Protein AF-A0A8S3UM56-F1 (afdb_monomer)

pLDDT: mean 71.99, std 18.76, range [24.27, 98.56]

Sequence (687 aa):
MSSIERNSNHGIYSDTRGIASIFVNNTVIIGHTGSIGLYASFSTENITIMNSELSNNGRSVFMYCLYDCYFSVLTIINTTFGSNFDRSSVDVYHSGRTHAISASYNFWGETDTYTIKSKICDFFVDSRAALVTVEQFYIDITMLSTLNISNAFEFIQQSDENVYIVEGIFDSSAPLLFPEDSIFIVNRSILIAKNGDVQISKAFFNFSQDRGIRSYGKLDITNSELQGRDYKWTGLHIYEKGLNLQNVTLRDVEMCIEVLESCDVNIDSITVWNTDNFLVADEFIGELDIYFRNSNITVNNEMLKVEFRKSNSIVIRDDSSIFSSKIGKIFEISELQTQDRITNISFDLFGSNLNSYGTYNSYQINIDSCSSFLHSQIRNSSFNCTYSKTINIRTQATNIEVAQNIFRKAERSFNFQLTCSKSSKLNTDLERNINIFHNTFNGLGSGYDFYVYEWYSRGHIHSFYVYHNVFTHSPLTINRYGMYMNLYRSYAHHLFDIKGNYFTSVKNYAVYIYGNVGVISILENTFYQGIDCVRIDVHNSDLNMIISDNLFVENIGSTAVLNLLQPNENDPPILLIGNIFQNNLNTILLFRSPNTFIFHNIFENPNGTFNIKINSAEQYQNEIVNASLNFWGTTDVKEIGQKIYDKNYDDTLMDVLFRPYLGSRNFSDTQNEEPPFISITGDVGVV

Radius of gyration: 36.37 Å; Cα contacts (8 Å, |Δi|>4): 2091; chains: 1; bounding box: 95×50×113 Å

Mean predicted aligned error: 14.64 Å

Structure (mmCIF, N/CA/C/O backbone):
data_AF-A0A8S3UM56-F1
#
_entry.id   AF-A0A8S3UM56-F1
#
loop_
_atom_site.group_PDB
_atom_site.id
_atom_site.type_symbol
_atom_site.label_atom_id
_atom_site.label_alt_id
_atom_site.label_comp_id
_atom_site.label_asym_id
_atom_site.label_entity_id
_atom_site.label_seq_id
_atom_site.pdbx_PDB_ins_code
_atom_site.Cartn_x
_atom_site.Cartn_y
_atom_site.Cartn_z
_atom_site.occupancy
_atom_site.B_iso_or_equiv
_atom_site.auth_seq_id
_atom_site.auth_comp_id
_atom_site.auth_asym_id
_atom_site.auth_atom_id
_atom_site.pdbx_PDB_model_num
ATOM 1 N N . MET A 1 1 ? -15.742 -26.703 66.494 1.00 28.17 1 MET A N 1
ATOM 2 C CA . MET A 1 1 ? -14.788 -25.578 66.548 1.00 28.17 1 MET A CA 1
ATOM 3 C C . MET A 1 1 ? -13.406 -26.123 66.243 1.00 28.17 1 MET A C 1
ATOM 5 O O . MET A 1 1 ? -12.819 -26.768 67.100 1.00 28.17 1 MET A O 1
ATOM 9 N N . SER A 1 2 ? -12.925 -25.939 65.020 1.00 24.27 2 SER A N 1
ATOM 10 C CA . SER A 1 2 ? -11.519 -26.140 64.666 1.00 24.27 2 SER A CA 1
ATOM 11 C C . SER A 1 2 ? -10.959 -24.764 64.327 1.00 24.27 2 SER A C 1
ATOM 13 O O . SER A 1 2 ? -11.241 -24.246 63.250 1.00 24.27 2 SER A O 1
ATOM 15 N N . SER A 1 3 ? -10.254 -24.130 65.264 1.00 28.00 3 SER A N 1
ATOM 16 C CA . SER A 1 3 ? -9.514 -22.900 64.986 1.00 28.00 3 SER A CA 1
ATOM 17 C C . SER A 1 3 ? -8.225 -23.265 64.251 1.00 28.00 3 SER A C 1
ATOM 19 O O . SER A 1 3 ? -7.454 -24.110 64.705 1.00 28.00 3 SER A O 1
ATOM 21 N N . ILE A 1 4 ? -7.993 -22.655 63.091 1.00 34.12 4 ILE A N 1
ATOM 22 C CA . ILE A 1 4 ? -6.691 -22.696 62.422 1.00 34.12 4 ILE A CA 1
ATOM 23 C C . ILE A 1 4 ? -5.973 -21.407 62.820 1.00 34.12 4 ILE A C 1
ATOM 25 O O . ILE A 1 4 ? -6.102 -20.388 62.152 1.00 34.12 4 ILE A O 1
ATOM 29 N N . GLU A 1 5 ? -5.238 -21.433 63.930 1.00 31.12 5 GLU A N 1
ATOM 30 C CA . GLU A 1 5 ? -4.291 -20.365 64.261 1.00 31.12 5 GLU A CA 1
ATOM 31 C C . GLU A 1 5 ? -2.953 -20.666 63.573 1.00 31.12 5 GLU A C 1
ATOM 33 O O . GLU A 1 5 ? -2.242 -21.602 63.941 1.00 31.12 5 GLU A O 1
ATOM 38 N N . ARG A 1 6 ? -2.596 -19.881 62.549 1.00 31.98 6 ARG A N 1
ATOM 39 C CA . ARG A 1 6 ? -1.244 -19.874 61.971 1.00 31.98 6 ARG A CA 1
ATOM 40 C C . ARG A 1 6 ? -0.581 -18.523 62.216 1.00 31.98 6 ARG A C 1
ATOM 42 O O . ARG A 1 6 ? -0.940 -17.528 61.601 1.00 31.98 6 ARG A O 1
ATOM 49 N N . ASN A 1 7 ? 0.447 -18.529 63.058 1.00 33.06 7 ASN A N 1
ATOM 50 C CA . ASN A 1 7 ? 1.410 -17.439 63.196 1.00 33.06 7 ASN A CA 1
ATOM 51 C C . ASN A 1 7 ? 2.563 -17.641 62.199 1.00 33.06 7 ASN A C 1
ATOM 53 O O . ASN A 1 7 ? 3.571 -18.252 62.544 1.00 33.06 7 ASN A O 1
ATOM 57 N N . SER A 1 8 ? 2.418 -17.151 60.963 1.00 33.12 8 SER A N 1
ATOM 58 C CA . SER A 1 8 ? 3.554 -16.848 60.072 1.00 33.12 8 SER A CA 1
ATOM 59 C C . SER A 1 8 ? 3.088 -16.107 58.812 1.00 33.12 8 SER A C 1
ATOM 61 O O . SER A 1 8 ? 2.409 -16.713 57.993 1.00 33.12 8 SER A O 1
ATOM 63 N N . ASN A 1 9 ? 3.475 -14.831 58.689 1.00 32.75 9 ASN A N 1
ATOM 64 C CA . ASN A 1 9 ? 3.649 -13.908 57.543 1.00 32.75 9 ASN A CA 1
ATOM 65 C C . ASN A 1 9 ? 2.965 -14.080 56.164 1.00 32.75 9 ASN A C 1
ATOM 67 O O . ASN A 1 9 ? 3.207 -13.226 55.313 1.00 32.75 9 ASN A O 1
ATOM 71 N N . HIS A 1 10 ? 2.147 -15.086 55.870 1.00 31.50 10 HIS A N 1
ATOM 72 C CA . HIS A 1 10 ? 1.465 -15.244 54.581 1.00 31.50 10 HIS A CA 1
ATOM 73 C C . HIS A 1 10 ? -0.027 -15.500 54.834 1.00 31.50 10 HIS A C 1
ATOM 75 O O . HIS A 1 10 ? -0.382 -16.389 55.608 1.00 31.50 10 HIS A O 1
ATOM 81 N N . GLY A 1 11 ? -0.902 -14.722 54.183 1.00 40.28 11 GLY A N 1
ATOM 82 C CA . GLY A 1 11 ? -2.324 -15.064 54.064 1.00 40.28 11 GLY A CA 1
ATOM 83 C C . GLY A 1 11 ? -2.504 -16.431 53.390 1.00 40.28 11 GLY A C 1
ATOM 84 O O . GLY A 1 11 ? -1.538 -17.027 52.910 1.00 40.28 11 GLY A O 1
ATOM 85 N N . ILE A 1 12 ? -3.732 -16.953 53.346 1.00 45.28 12 ILE A N 1
ATOM 86 C CA . ILE A 1 12 ? -4.030 -18.172 52.578 1.00 45.28 12 ILE A CA 1
ATOM 87 C C . ILE A 1 12 ? -3.706 -17.875 51.104 1.00 45.28 12 ILE A C 1
ATOM 89 O O . ILE A 1 12 ? -4.460 -17.183 50.431 1.00 45.28 12 ILE A O 1
ATOM 93 N N . TYR A 1 13 ? -2.550 -18.342 50.633 1.00 38.19 13 TYR A N 1
ATOM 94 C CA . TYR A 1 13 ? -2.076 -18.177 49.262 1.00 38.19 13 TYR A CA 1
ATOM 95 C C . TYR A 1 13 ? -2.231 -19.527 48.560 1.00 38.19 13 TYR A C 1
ATOM 97 O O . TYR A 1 13 ? -1.544 -20.490 48.903 1.00 38.19 13 TYR A O 1
ATOM 105 N N . SER A 1 14 ? -3.173 -19.619 47.623 1.00 40.34 14 SER A N 1
ATOM 106 C CA . SER A 1 14 ? -3.357 -20.789 46.759 1.00 40.34 14 SER A CA 1
ATOM 107 C C . SER A 1 14 ? -2.899 -20.426 45.347 1.00 40.34 14 SER A C 1
ATOM 109 O O . SER A 1 14 ? -3.687 -19.933 44.551 1.00 40.34 14 SER A O 1
ATOM 111 N N . ASP A 1 15 ? -1.617 -20.640 45.052 1.00 34.31 15 ASP A N 1
ATOM 112 C CA . ASP A 1 15 ? -0.981 -20.332 43.754 1.00 34.31 15 ASP A CA 1
ATOM 113 C C . ASP A 1 15 ? -0.854 -21.565 42.840 1.00 34.31 15 ASP A C 1
ATOM 115 O O . ASP A 1 15 ? 0.051 -21.683 42.029 1.00 34.31 15 ASP A O 1
ATOM 119 N N . THR A 1 16 ? -1.715 -22.575 42.952 1.00 32.22 16 THR A N 1
ATOM 120 C CA . THR A 1 16 ? -1.641 -23.681 41.983 1.00 32.22 16 THR A CA 1
ATOM 121 C C . THR A 1 16 ? -2.994 -24.295 41.685 1.00 32.22 16 THR A C 1
ATOM 123 O O . THR A 1 16 ? -3.829 -24.503 42.559 1.00 32.22 16 THR A O 1
ATOM 126 N N . ARG A 1 17 ? -3.179 -24.543 40.385 1.00 34.41 17 ARG A N 1
ATOM 127 C CA . ARG A 1 17 ? -4.324 -25.151 39.706 1.00 34.41 17 ARG A CA 1
ATOM 128 C C . ARG A 1 17 ? -5.046 -26.187 40.579 1.00 34.41 17 ARG A C 1
ATOM 130 O O . ARG A 1 17 ? -4.498 -27.247 40.859 1.00 34.41 17 ARG A O 1
ATOM 137 N N . GLY A 1 18 ? -6.305 -25.889 40.900 1.00 36.03 18 GLY A N 1
ATOM 138 C CA . GLY A 1 18 ? -7.285 -26.858 41.387 1.00 36.03 18 GLY A CA 1
ATOM 139 C C . GLY A 1 18 ? -7.349 -27.035 42.903 1.00 36.03 18 GLY A C 1
ATOM 140 O O . GLY A 1 18 ? -6.928 -28.063 43.422 1.00 36.03 18 GLY A O 1
ATOM 141 N N . ILE A 1 19 ? -8.011 -26.102 43.594 1.00 29.38 19 ILE A N 1
ATOM 142 C CA . ILE A 1 19 ? -8.748 -26.411 44.826 1.00 29.38 19 ILE A CA 1
ATOM 143 C C . ILE A 1 19 ? -10.113 -25.720 44.734 1.00 29.38 19 ILE A C 1
ATOM 145 O O . ILE A 1 19 ? -10.215 -24.509 44.900 1.00 29.38 19 ILE A O 1
ATOM 149 N N . ALA A 1 20 ? -11.171 -26.497 44.495 1.00 32.81 20 ALA A N 1
ATOM 150 C CA . ALA A 1 20 ? -12.531 -26.084 44.821 1.00 32.81 20 ALA A CA 1
ATOM 151 C C . ALA A 1 20 ? -12.672 -26.148 46.350 1.00 32.81 20 ALA A C 1
ATOM 153 O O . ALA A 1 20 ? -13.053 -27.175 46.912 1.00 32.81 20 ALA A O 1
ATOM 154 N N . SER A 1 21 ? -12.263 -25.095 47.056 1.00 42.59 21 SER A N 1
ATOM 155 C CA . SER A 1 21 ? -12.421 -25.038 48.509 1.00 42.59 21 SER A CA 1
ATOM 156 C C . SER A 1 21 ? -13.825 -24.542 48.836 1.00 42.59 21 SER A C 1
ATOM 158 O O . SER A 1 21 ? -14.089 -23.342 48.817 1.00 42.59 21 SER A O 1
ATOM 160 N N . ILE A 1 22 ? -14.727 -25.473 49.143 1.00 42.94 22 ILE A N 1
ATOM 161 C CA . ILE A 1 22 ? -15.983 -25.175 49.832 1.00 42.94 22 ILE A CA 1
ATOM 162 C C . ILE A 1 22 ? -15.630 -24.885 51.297 1.00 42.94 22 ILE A C 1
ATOM 164 O O . ILE A 1 22 ? -15.283 -25.795 52.052 1.00 42.94 22 ILE A O 1
ATOM 168 N N . PHE A 1 23 ? -15.705 -23.621 51.711 1.00 52.59 23 PHE A N 1
ATOM 169 C CA . PHE A 1 23 ? -15.627 -23.263 53.127 1.00 52.59 23 PHE A CA 1
ATOM 170 C C . PHE A 1 23 ? -17.044 -23.315 53.704 1.00 52.59 23 PHE A C 1
ATOM 172 O O . PHE A 1 23 ? -17.853 -22.434 53.434 1.00 52.59 23 PHE A O 1
ATOM 179 N N . VAL A 1 24 ? -17.358 -24.360 54.474 1.00 41.50 24 VAL A N 1
ATOM 180 C CA . VAL A 1 24 ? -18.645 -24.509 55.175 1.00 41.50 24 VAL A CA 1
ATOM 181 C C . VAL A 1 24 ? -18.382 -24.635 56.670 1.00 41.50 24 VAL A C 1
ATOM 183 O O . VAL A 1 24 ? -17.658 -25.536 57.087 1.00 41.50 24 VAL A O 1
ATOM 186 N N . ASN A 1 25 ? -18.997 -23.759 57.472 1.00 37.97 25 ASN A N 1
ATOM 187 C CA . ASN A 1 25 ? -18.926 -23.749 58.943 1.00 37.97 25 ASN A CA 1
ATOM 188 C C . ASN A 1 25 ? -17.516 -23.491 59.516 1.00 37.97 25 ASN A C 1
ATOM 190 O O . ASN A 1 25 ? -17.147 -24.074 60.540 1.00 37.97 25 ASN A O 1
ATOM 194 N N . ASN A 1 26 ? -16.719 -22.636 58.867 1.00 48.53 26 ASN A N 1
ATOM 195 C CA . ASN A 1 26 ? -15.376 -22.287 59.332 1.00 48.53 26 ASN A CA 1
ATOM 196 C C . ASN A 1 26 ? -15.344 -20.873 59.918 1.00 48.53 26 ASN A C 1
ATOM 198 O O . ASN A 1 26 ? -15.717 -19.906 59.265 1.00 48.53 26 ASN A O 1
ATOM 202 N N . THR A 1 27 ? -14.810 -20.731 61.127 1.00 41.53 27 THR A N 1
ATOM 203 C CA . THR A 1 27 ? -14.397 -19.426 61.653 1.00 41.53 27 THR A CA 1
ATOM 204 C C . THR A 1 27 ? -12.986 -19.152 61.131 1.00 41.53 27 THR A C 1
ATOM 206 O O . THR A 1 27 ? -12.033 -19.793 61.577 1.00 41.53 27 THR A O 1
ATOM 209 N N . VAL A 1 28 ? -12.844 -18.257 60.148 1.00 47.47 28 VAL A N 1
ATOM 210 C CA . VAL A 1 28 ? -11.543 -17.903 59.556 1.00 47.47 28 VAL A CA 1
ATOM 211 C C . VAL A 1 28 ? -11.093 -16.572 60.154 1.00 47.47 28 VAL A C 1
ATOM 213 O O . VAL A 1 28 ? -11.354 -15.502 59.614 1.00 47.47 28 VAL A O 1
ATOM 216 N N . ILE A 1 29 ? -10.407 -16.637 61.295 1.00 43.94 29 ILE A N 1
ATOM 217 C CA . ILE A 1 29 ? -9.816 -15.452 61.929 1.00 43.94 29 ILE A CA 1
ATOM 218 C C . ILE A 1 29 ? -8.452 -15.212 61.282 1.00 43.94 29 ILE A C 1
ATOM 220 O O . ILE A 1 29 ? -7.485 -15.915 61.576 1.00 43.94 29 ILE A O 1
ATOM 224 N N . ILE A 1 30 ? -8.363 -14.222 60.393 1.00 44.69 30 ILE A N 1
ATOM 225 C CA . ILE A 1 30 ? -7.086 -13.783 59.817 1.00 44.69 30 ILE A CA 1
ATOM 226 C C . ILE A 1 30 ? -6.569 -12.639 60.687 1.00 44.69 30 ILE A C 1
ATOM 228 O O . ILE A 1 30 ? -6.838 -11.473 60.424 1.00 44.69 30 ILE A O 1
ATOM 232 N N . GLY A 1 31 ? -5.848 -12.965 61.760 1.00 36.84 31 GLY A N 1
ATOM 233 C CA . GLY A 1 31 ? -5.204 -11.963 62.609 1.00 36.84 31 GLY A CA 1
ATOM 234 C C . GLY A 1 31 ? -3.999 -11.339 61.906 1.00 36.84 31 GLY A C 1
ATOM 235 O O . GLY A 1 31 ? -2.872 -11.767 62.141 1.00 36.84 31 GLY A O 1
ATOM 236 N N . HIS A 1 32 ? -4.213 -10.353 61.032 1.00 40.28 32 HIS A N 1
ATOM 237 C CA . HIS A 1 32 ? -3.118 -9.622 60.391 1.00 40.28 32 HIS A CA 1
ATOM 238 C C . HIS A 1 32 ? -3.409 -8.119 60.324 1.00 40.28 32 HIS A C 1
ATOM 240 O O . HIS A 1 32 ? -4.413 -7.678 59.780 1.00 40.28 32 HIS A O 1
ATOM 246 N N . THR A 1 33 ? -2.464 -7.304 60.794 1.00 41.41 33 THR A N 1
ATOM 247 C CA . THR A 1 33 ? -2.490 -5.825 60.756 1.00 41.41 33 THR A CA 1
ATOM 248 C C . THR A 1 33 ? -2.090 -5.241 59.391 1.00 41.41 33 THR A C 1
ATOM 250 O O . THR A 1 33 ? -1.607 -4.119 59.291 1.00 41.41 33 THR A O 1
ATOM 253 N N . GLY A 1 34 ? -2.234 -6.028 58.324 1.00 44.97 34 GLY A N 1
ATOM 254 C CA . GLY A 1 34 ? -1.802 -5.698 56.967 1.00 44.97 34 GLY A CA 1
ATOM 255 C C . GLY A 1 34 ? -2.990 -5.772 56.020 1.00 44.97 34 GLY A C 1
ATOM 256 O O . GLY A 1 34 ? -3.951 -6.488 56.286 1.00 44.97 34 GLY A O 1
ATOM 257 N N . SER A 1 35 ? -2.930 -5.030 54.918 1.00 43.16 35 SER A N 1
ATOM 258 C CA . SER A 1 35 ? -4.036 -4.775 53.980 1.00 43.16 35 SER A CA 1
ATOM 259 C C . SER A 1 35 ? -4.499 -5.984 53.145 1.00 43.16 35 SER A C 1
ATOM 261 O O . SER A 1 35 ? -4.967 -5.803 52.021 1.00 43.16 35 SER A O 1
ATOM 263 N N . ILE A 1 36 ? -4.327 -7.216 53.629 1.00 42.72 36 ILE A N 1
ATOM 264 C CA . ILE A 1 36 ? -4.565 -8.439 52.858 1.00 42.72 36 ILE A CA 1
ATOM 265 C C . ILE A 1 36 ? -5.831 -9.126 53.381 1.00 42.72 36 ILE A C 1
ATOM 267 O O . ILE A 1 36 ? -5.864 -9.618 54.508 1.00 42.72 36 ILE A O 1
ATOM 271 N N . GLY A 1 37 ? -6.869 -9.138 52.542 1.00 51.62 37 GLY A N 1
ATOM 272 C CA . GLY A 1 37 ? -8.070 -9.953 52.729 1.00 51.62 37 GLY A CA 1
ATOM 273 C C . GLY A 1 37 ? -7.889 -11.390 52.262 1.00 51.62 37 GLY A C 1
ATOM 274 O O . GLY A 1 37 ? -6.794 -11.786 51.864 1.00 51.62 37 GLY A O 1
ATOM 275 N N . LEU A 1 38 ? -8.966 -12.181 52.296 1.00 55.94 38 LEU A N 1
ATOM 276 C CA . LEU A 1 38 ? -8.987 -13.517 51.691 1.00 55.94 38 LEU A CA 1
ATOM 277 C C . LEU A 1 38 ? -8.636 -13.394 50.193 1.00 55.94 38 LEU A C 1
ATOM 279 O O . LEU A 1 38 ? -9.492 -12.966 49.425 1.00 55.94 38 LEU A O 1
ATOM 283 N N . TYR A 1 39 ? -7.389 -13.709 49.811 1.00 49.19 39 TYR A N 1
ATOM 284 C CA . TYR A 1 39 ? -6.909 -13.693 48.424 1.00 49.19 39 TYR A CA 1
ATOM 285 C C . TYR A 1 39 ? -7.199 -15.031 47.761 1.00 49.19 39 TYR A C 1
ATOM 287 O O . TYR A 1 39 ? -6.814 -16.093 48.249 1.00 49.19 39 TYR A O 1
ATOM 295 N N . ALA A 1 40 ? -7.877 -14.959 46.632 1.00 55.12 40 ALA A N 1
ATOM 296 C CA . ALA A 1 40 ? -8.443 -16.100 45.951 1.00 55.12 40 ALA A CA 1
ATOM 297 C C . ALA A 1 40 ? -8.174 -15.948 44.450 1.00 55.12 40 ALA A C 1
ATOM 299 O O . ALA A 1 40 ? -8.788 -15.103 43.800 1.00 55.12 40 ALA A O 1
ATOM 300 N N . SER A 1 41 ? -7.236 -16.744 43.932 1.00 47.53 41 SER A N 1
ATOM 301 C CA . SER A 1 41 ? -6.967 -16.909 42.501 1.00 47.53 41 SER A CA 1
ATOM 302 C C . SER A 1 41 ? -7.379 -18.332 42.131 1.00 47.53 41 SER A C 1
ATOM 304 O O . SER A 1 41 ? -6.783 -19.296 42.613 1.00 47.53 41 SER A O 1
ATOM 306 N N . PHE A 1 42 ? -8.450 -18.487 41.354 1.00 52.44 42 PHE A N 1
ATOM 307 C CA . PHE A 1 42 ? -9.028 -19.801 41.060 1.00 52.44 42 PHE A CA 1
ATOM 308 C C . PHE A 1 42 ? -9.461 -19.901 39.607 1.00 52.44 42 PHE A C 1
ATOM 310 O O . PHE A 1 42 ? -9.942 -18.915 39.076 1.00 52.44 42 PHE A O 1
ATOM 317 N N . SER A 1 43 ? -9.374 -21.100 39.025 1.00 47.72 43 SER A N 1
ATOM 318 C CA . SER A 1 43 ? -9.757 -21.443 37.644 1.00 47.72 43 SER A CA 1
ATOM 319 C C . SER A 1 43 ? -10.992 -22.356 37.544 1.00 47.72 43 SER A C 1
ATOM 321 O O . SER A 1 43 ? -11.142 -23.089 36.571 1.00 47.72 43 SER A O 1
ATOM 323 N N . THR A 1 44 ? -11.864 -22.373 38.559 1.00 50.22 44 THR A N 1
ATOM 324 C CA . THR A 1 44 ? -13.014 -23.301 38.639 1.00 50.22 44 THR A CA 1
ATOM 325 C C . THR A 1 44 ? -14.363 -22.585 38.678 1.00 50.22 44 THR A C 1
ATOM 327 O O . THR A 1 44 ? -14.465 -21.517 39.265 1.00 50.22 44 THR A O 1
ATOM 330 N N . GLU A 1 45 ? -15.409 -23.242 38.164 1.00 52.31 45 GLU A N 1
ATOM 331 C CA . GLU A 1 45 ? -16.703 -22.646 37.786 1.00 52.31 45 GLU A CA 1
ATOM 332 C C . GLU A 1 45 ? -17.560 -22.038 38.912 1.00 52.31 45 GLU A C 1
ATOM 334 O O . GLU A 1 45 ? -18.363 -21.155 38.626 1.00 52.31 45 GLU A O 1
ATOM 339 N N . ASN A 1 46 ? -17.417 -22.435 40.183 1.00 57.28 46 ASN A N 1
ATOM 340 C CA . ASN A 1 46 ? -18.190 -21.852 41.292 1.00 57.28 46 ASN A CA 1
ATOM 341 C C . ASN A 1 46 ? -17.388 -21.848 42.599 1.00 57.28 46 ASN A C 1
ATOM 343 O O . ASN A 1 46 ? -16.769 -22.851 42.961 1.00 57.28 46 ASN A O 1
ATOM 347 N N . ILE A 1 47 ? -17.451 -20.743 43.341 1.00 57.69 47 ILE A N 1
ATOM 348 C CA . ILE A 1 47 ? -16.943 -20.649 44.715 1.00 57.69 47 ILE A CA 1
ATOM 349 C C . ILE A 1 47 ? -18.144 -20.413 45.621 1.00 57.69 47 ILE A C 1
ATOM 351 O O . ILE A 1 47 ? -19.000 -19.573 45.340 1.00 57.69 47 ILE A O 1
ATOM 355 N N . THR A 1 48 ? -18.205 -21.144 46.728 1.00 59.16 48 THR A N 1
ATOM 356 C CA . THR A 1 48 ? -19.229 -20.930 47.746 1.00 59.16 48 THR A CA 1
ATOM 357 C C . THR A 1 48 ? -18.561 -20.766 49.105 1.00 59.16 48 THR A C 1
ATOM 359 O O . THR A 1 48 ? -17.892 -21.681 49.590 1.00 59.16 48 THR A O 1
ATOM 362 N N . ILE A 1 49 ? -18.732 -19.594 49.713 1.00 63.50 49 ILE A N 1
ATOM 363 C CA . ILE A 1 49 ? -18.325 -19.310 51.093 1.00 63.50 49 ILE A CA 1
ATOM 364 C C . ILE A 1 49 ? -19.603 -19.358 51.926 1.00 63.50 49 ILE A C 1
ATOM 366 O O . ILE A 1 49 ? -20.485 -18.534 51.717 1.00 63.50 49 ILE A O 1
ATOM 370 N N . MET A 1 50 ? -19.745 -20.327 52.834 1.00 56.78 50 MET A N 1
ATOM 371 C CA . MET A 1 50 ? -20.958 -20.472 53.648 1.00 56.78 50 MET A CA 1
ATOM 372 C C . MET A 1 50 ? -20.658 -20.508 55.145 1.00 56.78 50 MET A C 1
ATOM 374 O O . MET A 1 50 ? -19.703 -21.160 55.574 1.00 56.78 50 MET A O 1
ATOM 378 N N . ASN A 1 51 ? -21.515 -19.879 55.956 1.00 56.66 51 ASN A N 1
ATOM 379 C CA . ASN A 1 51 ? -21.476 -19.949 57.426 1.00 56.66 51 ASN A CA 1
ATOM 380 C C . ASN A 1 51 ? -20.083 -19.617 57.997 1.00 56.66 51 ASN A C 1
ATOM 382 O O . ASN A 1 51 ? -19.518 -20.406 58.761 1.00 56.66 51 ASN A O 1
ATOM 386 N N . SER A 1 52 ? -19.487 -18.510 57.552 1.00 58.34 52 SER A N 1
ATOM 387 C CA . SER A 1 52 ? -18.117 -18.127 57.910 1.00 58.34 52 SER A CA 1
ATOM 388 C C . SER A 1 52 ? -18.091 -16.799 58.669 1.00 58.34 52 SER A C 1
ATOM 390 O O . SER A 1 52 ? -18.963 -15.960 58.504 1.00 58.34 52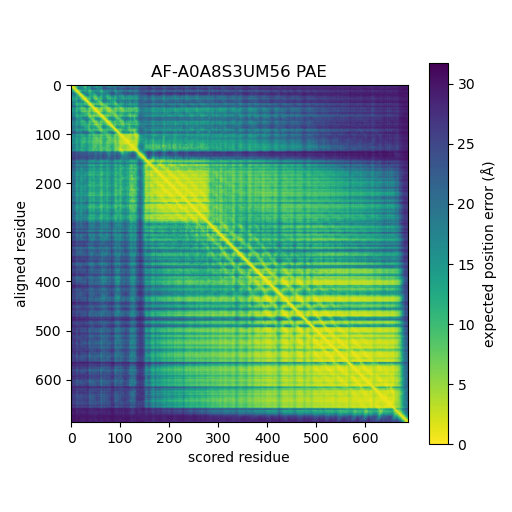 SER A O 1
ATOM 392 N N . GLU A 1 53 ? -17.102 -16.574 59.523 1.00 61.16 53 GLU A N 1
ATOM 393 C CA . GLU A 1 53 ? -16.884 -15.260 60.146 1.00 61.16 53 GLU A CA 1
ATOM 394 C C . GLU A 1 53 ? -15.558 -14.701 59.636 1.00 61.16 53 GLU A C 1
ATOM 396 O O . GLU A 1 53 ? -14.537 -15.386 59.726 1.00 61.16 53 GLU A O 1
ATOM 401 N N . LEU A 1 54 ? -15.592 -13.488 59.078 1.00 63.47 54 LEU A N 1
ATOM 402 C CA . LEU A 1 54 ? -14.434 -12.761 58.566 1.00 63.47 54 LEU A CA 1
ATOM 403 C C . LEU A 1 54 ? -14.274 -11.467 59.374 1.00 63.47 54 LEU A C 1
ATOM 405 O O . LEU A 1 54 ? -15.075 -10.535 59.266 1.00 63.47 54 LEU A O 1
ATOM 409 N N . SER A 1 55 ? -13.238 -11.405 60.206 1.00 58.38 55 SER A N 1
ATOM 410 C CA . SER A 1 55 ? -12.958 -10.258 61.074 1.00 58.38 55 SER A CA 1
ATOM 411 C C . SER A 1 55 ? -11.455 -9.960 61.153 1.00 58.38 55 SER A C 1
ATOM 413 O O . SER A 1 55 ? -10.625 -10.822 60.860 1.00 58.38 55 SER A O 1
ATOM 415 N N . ASN A 1 56 ? -11.109 -8.727 61.551 1.00 54.91 56 ASN A N 1
ATOM 416 C CA . ASN A 1 56 ? -9.739 -8.247 61.802 1.00 54.91 56 ASN A CA 1
ATOM 417 C C . ASN A 1 56 ? -8.760 -8.255 60.606 1.00 54.91 56 ASN A C 1
ATOM 419 O O . ASN A 1 56 ? -7.561 -8.449 60.800 1.00 54.91 56 ASN A O 1
ATOM 423 N N . ASN A 1 57 ? -9.230 -7.981 59.387 1.00 52.28 57 ASN A N 1
ATOM 424 C CA . ASN A 1 57 ? -8.374 -7.754 58.217 1.00 52.28 57 ASN A CA 1
ATOM 425 C C . ASN A 1 57 ? -8.628 -6.367 57.594 1.00 52.28 57 ASN A C 1
ATOM 427 O O . ASN A 1 57 ? -9.722 -5.824 57.680 1.00 52.28 57 ASN A O 1
ATOM 431 N N . GLY A 1 58 ? -7.613 -5.764 56.961 1.00 52.78 58 GLY A N 1
ATOM 432 C CA . GLY A 1 58 ? -7.747 -4.433 56.335 1.00 52.78 58 GLY A CA 1
ATOM 433 C C . GLY A 1 58 ? -8.646 -4.395 55.083 1.00 52.78 58 GLY A C 1
ATOM 434 O O . GLY A 1 58 ? -8.960 -3.313 54.594 1.00 52.78 58 GLY A O 1
ATOM 435 N N . ARG A 1 59 ? -9.031 -5.570 54.562 1.00 53.16 59 ARG A N 1
ATOM 436 C CA . ARG A 1 59 ? -9.976 -5.842 53.460 1.00 53.16 59 ARG A CA 1
ATOM 437 C C . ARG A 1 59 ? -10.620 -7.199 53.762 1.00 53.16 59 ARG A C 1
ATOM 439 O O . ARG A 1 59 ? -9.857 -8.125 54.009 1.00 53.16 59 ARG A O 1
ATOM 446 N N . SER A 1 60 ? -11.944 -7.375 53.769 1.00 57.75 60 SER A N 1
ATOM 447 C CA . SER A 1 60 ? -12.558 -8.646 54.217 1.00 57.75 60 SER A CA 1
ATOM 448 C C . SER A 1 60 ? -12.378 -9.786 53.217 1.00 57.75 60 SER A C 1
ATOM 450 O O . SER A 1 60 ? -11.819 -10.829 53.565 1.00 57.75 60 SER A O 1
ATOM 452 N N . VAL A 1 61 ? -12.778 -9.576 51.963 1.00 62.12 61 VAL A N 1
ATOM 453 C CA . VAL A 1 61 ? -12.575 -10.516 50.849 1.00 62.12 61 VAL A CA 1
ATOM 454 C C . VAL A 1 61 ? -11.954 -9.747 49.693 1.00 62.12 61 VAL A C 1
ATOM 456 O O . VAL A 1 61 ? -12.511 -8.739 49.271 1.00 62.12 61 VAL A O 1
ATOM 459 N N . PHE A 1 62 ? -10.804 -10.201 49.194 1.00 59.19 62 PHE A N 1
ATOM 460 C CA . PHE A 1 62 ? -10.157 -9.616 48.021 1.00 59.19 62 PHE A CA 1
ATOM 461 C C . PHE A 1 62 ? -9.983 -10.705 46.968 1.00 59.19 62 PHE A C 1
ATOM 463 O O . PHE A 1 62 ? -9.072 -11.525 47.053 1.00 59.19 62 PHE A O 1
ATOM 470 N N . MET A 1 63 ? -10.861 -10.737 45.973 1.00 61.97 63 MET A N 1
ATOM 471 C CA . MET A 1 63 ? -10.735 -11.709 44.888 1.00 61.97 63 MET A CA 1
ATOM 472 C C . MET A 1 63 ? -10.035 -11.068 43.710 1.00 61.97 63 MET A C 1
ATOM 474 O O . MET A 1 63 ? -10.407 -9.981 43.270 1.00 61.97 63 MET A O 1
ATOM 478 N N . TYR A 1 64 ? -9.017 -11.765 43.222 1.00 53.50 64 TYR A N 1
ATOM 479 C CA . TYR A 1 64 ? -8.257 -11.358 42.060 1.00 53.50 64 TYR A CA 1
ATOM 480 C C . TYR A 1 64 ? -8.093 -12.577 41.172 1.00 53.50 64 TYR A C 1
ATOM 482 O O . TYR A 1 64 ? -7.277 -13.460 41.442 1.00 53.50 64 TYR A O 1
ATOM 490 N N . CYS A 1 65 ? -8.909 -12.640 40.127 1.00 52.69 65 CYS A N 1
ATOM 491 C CA . CYS A 1 65 ? -8.829 -13.726 39.166 1.00 52.69 65 CYS A CA 1
ATOM 492 C C . CYS A 1 65 ? -7.802 -13.377 38.093 1.00 52.69 65 CYS A C 1
ATOM 494 O O . CYS A 1 65 ? -7.980 -12.442 37.310 1.00 52.69 65 CYS A O 1
ATOM 496 N N . LEU A 1 66 ? -6.706 -14.133 38.098 1.00 46.41 66 LEU A N 1
ATOM 497 C CA . LEU A 1 66 ? -5.696 -14.126 37.049 1.00 46.41 66 LEU A CA 1
ATOM 498 C C . LEU A 1 66 ? -6.206 -14.981 35.885 1.00 46.41 66 LEU A C 1
ATOM 500 O O . LEU A 1 66 ? -6.291 -16.185 36.069 1.00 46.41 66 LEU A O 1
ATOM 504 N N . TYR A 1 67 ? -6.502 -14.351 34.742 1.00 46.09 67 TYR A N 1
ATOM 505 C CA . TYR A 1 67 ? -6.644 -14.923 33.389 1.00 46.09 67 TYR A CA 1
ATOM 506 C C . TYR A 1 67 ? -7.468 -16.233 33.239 1.00 46.09 67 TYR A C 1
ATOM 508 O O . TYR A 1 67 ? -7.100 -17.290 33.740 1.00 46.09 67 TYR A O 1
ATOM 516 N N . ASP A 1 68 ? -8.539 -16.179 32.435 1.00 45.88 68 ASP A N 1
ATOM 517 C CA . ASP A 1 68 ? -9.325 -17.335 31.938 1.00 45.88 68 ASP A CA 1
ATOM 518 C C . ASP A 1 68 ? -10.173 -18.117 32.962 1.00 45.88 68 ASP A C 1
ATOM 520 O O . ASP A 1 68 ? -10.479 -19.299 32.781 1.00 45.88 68 ASP A O 1
ATOM 524 N N . CYS A 1 69 ? -10.611 -17.468 34.040 1.00 44.50 69 CYS A N 1
ATOM 525 C CA . CYS A 1 69 ? -11.440 -18.110 35.058 1.00 44.50 69 CYS A CA 1
ATOM 526 C C . CYS A 1 69 ? -12.922 -17.772 34.855 1.00 44.50 69 CYS A C 1
ATOM 528 O O . CYS A 1 69 ? -13.359 -16.658 35.150 1.00 44.50 69 CYS A O 1
ATOM 530 N N . TYR A 1 70 ? -13.696 -18.739 34.361 1.00 42.56 70 TYR A N 1
ATOM 531 C CA . TYR A 1 70 ? -15.152 -18.650 34.292 1.00 42.56 70 TYR A CA 1
ATOM 532 C C . TYR A 1 70 ? -15.732 -18.896 35.684 1.00 42.56 70 TYR A C 1
ATOM 534 O O . TYR A 1 70 ? -15.545 -19.979 36.228 1.00 42.56 70 TYR A O 1
ATOM 542 N N . PHE A 1 71 ? -16.456 -17.926 36.246 1.00 45.34 71 PHE A N 1
ATOM 543 C CA . PHE A 1 71 ? -17.369 -18.196 37.360 1.00 45.34 71 PHE A CA 1
ATOM 544 C C . PHE A 1 71 ? -18.798 -18.046 36.870 1.00 45.34 71 PHE A C 1
ATOM 546 O O . PHE A 1 71 ? -19.169 -17.006 36.323 1.00 45.34 71 PHE A O 1
ATOM 553 N N . SER A 1 72 ? -19.603 -19.081 37.084 1.00 39.31 72 SER A N 1
ATOM 554 C CA . SER A 1 72 ? -21.047 -18.996 36.896 1.00 39.31 72 SER A CA 1
ATOM 555 C C . SER A 1 72 ? -21.688 -18.202 38.032 1.00 39.31 72 SER A C 1
ATOM 557 O O . SER A 1 72 ? -22.486 -17.314 37.750 1.00 39.31 72 SER A O 1
ATOM 559 N N . VAL A 1 73 ? -21.322 -18.472 39.293 1.00 50.22 73 VAL A N 1
ATOM 560 C CA . VAL A 1 73 ? -21.792 -17.731 40.473 1.00 50.22 73 VAL A CA 1
ATOM 561 C C . VAL A 1 73 ? -20.750 -17.847 41.599 1.00 50.22 73 VAL A C 1
ATOM 563 O O . VAL A 1 73 ? -20.374 -18.951 42.001 1.00 50.22 73 VAL A O 1
ATOM 566 N N . LEU A 1 74 ? -20.299 -16.719 42.157 1.00 52.72 74 LEU A N 1
ATOM 567 C CA . LEU A 1 74 ? -19.755 -16.706 43.520 1.00 52.72 74 LEU A CA 1
ATOM 568 C C . LEU A 1 74 ? -20.923 -16.523 44.478 1.00 52.72 74 LEU A C 1
ATOM 570 O O . LEU A 1 74 ? -21.662 -15.544 44.375 1.00 52.72 74 LEU A O 1
ATOM 574 N N . THR A 1 75 ? -21.052 -17.439 45.424 1.00 56.06 75 THR A N 1
ATOM 575 C CA . THR A 1 75 ? -22.105 -17.406 46.429 1.00 56.06 75 THR A CA 1
ATOM 576 C C . THR A 1 75 ? -21.469 -17.273 47.805 1.00 56.06 75 THR A C 1
ATOM 578 O O . THR A 1 75 ? -20.866 -18.214 48.317 1.00 56.06 75 THR A O 1
ATOM 581 N N . ILE A 1 76 ? -21.584 -16.099 48.416 1.00 58.25 76 ILE A N 1
ATOM 582 C CA . ILE A 1 76 ? -21.246 -15.909 49.830 1.00 58.25 76 ILE A CA 1
ATOM 583 C C . ILE A 1 76 ? -22.580 -15.994 50.579 1.00 58.25 76 ILE A C 1
ATOM 585 O O . ILE A 1 76 ? -23.470 -15.218 50.263 1.00 58.25 76 ILE A O 1
ATOM 589 N N . ILE A 1 77 ? -22.770 -16.937 51.501 1.00 54.44 77 ILE A N 1
ATOM 590 C CA . ILE A 1 77 ? -24.013 -17.106 52.279 1.00 54.44 77 ILE A CA 1
ATOM 591 C C . ILE A 1 77 ? -23.664 -17.182 53.766 1.00 54.44 77 ILE A C 1
ATOM 593 O O . ILE A 1 77 ? -22.696 -17.834 54.155 1.00 54.44 77 ILE A O 1
ATOM 597 N N . ASN A 1 78 ? -24.473 -16.576 54.634 1.00 50.12 78 ASN A N 1
ATOM 598 C CA . ASN A 1 78 ? -24.325 -16.641 56.091 1.00 50.12 78 ASN A CA 1
ATOM 599 C C . ASN A 1 78 ? -22.913 -16.271 56.578 1.00 50.12 78 ASN A C 1
ATOM 601 O O . ASN A 1 78 ? -22.402 -16.871 57.525 1.00 50.12 78 ASN A O 1
ATOM 605 N N . THR A 1 79 ? -22.247 -15.322 55.917 1.00 56.03 79 THR A N 1
ATOM 606 C CA . THR A 1 79 ? -20.958 -14.816 56.393 1.00 56.03 79 THR A CA 1
ATOM 607 C C . THR A 1 79 ? -21.140 -13.554 57.230 1.00 56.03 79 THR A C 1
ATOM 609 O O . THR A 1 79 ? -21.872 -12.646 56.837 1.00 56.03 79 THR A O 1
ATOM 612 N N . THR A 1 80 ? -20.496 -13.516 58.397 1.00 58.06 80 THR A N 1
ATOM 613 C CA . THR A 1 80 ? -20.481 -12.366 59.311 1.00 58.06 80 THR A CA 1
ATOM 614 C C . THR A 1 80 ? -19.221 -11.548 59.060 1.00 58.06 80 THR A C 1
ATOM 616 O O . THR A 1 80 ? -18.112 -12.068 59.195 1.00 58.06 80 THR A O 1
ATOM 619 N N . PHE A 1 81 ? -19.385 -10.268 58.733 1.00 62.44 81 PHE A N 1
ATOM 620 C CA . PHE A 1 81 ? -18.283 -9.318 58.580 1.00 62.44 81 PHE A CA 1
ATOM 621 C C . PHE A 1 81 ? -18.137 -8.470 59.857 1.00 62.44 81 PHE A C 1
ATOM 623 O O . PHE A 1 81 ? -19.094 -7.827 60.287 1.00 62.44 81 PHE A O 1
ATOM 630 N N . GLY A 1 82 ? -16.960 -8.493 60.495 1.00 56.22 82 GLY A N 1
ATOM 631 C CA . GLY A 1 82 ? -16.691 -7.747 61.739 1.00 56.22 82 GLY A CA 1
ATOM 632 C C . GLY A 1 82 ? -16.747 -6.214 61.590 1.00 56.22 82 GLY A C 1
ATOM 633 O O . GLY A 1 82 ? -16.738 -5.682 60.492 1.00 56.22 82 GLY A O 1
ATOM 634 N N . SER A 1 83 ? -16.786 -5.462 62.692 1.00 48.00 83 SER A N 1
ATOM 635 C CA . SER A 1 83 ? -17.087 -4.014 62.679 1.00 48.00 83 SER A CA 1
ATOM 636 C C . SER A 1 83 ? -15.905 -3.060 62.412 1.00 48.00 83 SER A C 1
ATOM 638 O O . SER A 1 83 ? -16.095 -1.851 62.497 1.00 48.00 83 SER A O 1
ATOM 640 N N . ASN A 1 84 ? -14.699 -3.555 62.103 1.00 51.91 84 ASN A N 1
ATOM 641 C CA . ASN A 1 84 ? -13.477 -2.737 62.008 1.00 51.91 84 ASN A CA 1
ATOM 642 C C . ASN A 1 84 ? -12.782 -2.903 60.644 1.00 51.91 84 ASN A C 1
ATOM 644 O O . ASN A 1 84 ? -11.791 -3.626 60.548 1.00 51.91 84 ASN A O 1
ATOM 648 N N . PHE A 1 85 ? -13.289 -2.245 59.596 1.00 51.34 85 PHE A N 1
ATOM 649 C CA . PHE A 1 85 ? -12.625 -2.190 58.287 1.00 51.34 85 PHE A CA 1
ATOM 650 C C . PHE A 1 85 ? -12.225 -0.750 57.947 1.00 51.34 85 PHE A C 1
ATOM 652 O O . PHE A 1 85 ? -13.067 0.144 57.965 1.00 51.34 85 PHE A O 1
ATOM 659 N N . ASP A 1 86 ? -10.952 -0.536 57.599 1.00 43.25 86 ASP A N 1
ATOM 660 C CA . ASP A 1 86 ? -10.423 0.774 57.178 1.00 43.25 86 ASP A CA 1
ATOM 661 C C . ASP A 1 86 ? -10.731 1.103 55.694 1.00 43.25 86 ASP A C 1
ATOM 663 O O . ASP A 1 86 ? -10.489 2.223 55.240 1.00 43.25 86 ASP A O 1
ATOM 667 N N . ARG A 1 87 ? -11.238 0.130 54.914 1.00 50.72 87 ARG A N 1
ATOM 668 C CA . ARG A 1 87 ? -11.627 0.228 53.486 1.00 50.72 87 ARG A CA 1
ATOM 669 C C . ARG A 1 87 ? -12.855 -0.654 53.192 1.00 50.72 87 ARG A C 1
ATOM 671 O O . ARG A 1 87 ? -13.334 -1.336 54.096 1.00 50.72 87 ARG A O 1
ATOM 678 N N . SER A 1 88 ? -13.370 -0.639 51.954 1.00 50.56 88 SER A N 1
ATOM 679 C CA . SER A 1 88 ? -14.450 -1.529 51.492 1.00 50.56 88 SER A CA 1
ATOM 680 C C . SER A 1 88 ? -14.216 -2.975 51.956 1.00 50.56 88 SER A C 1
ATOM 682 O O . SER A 1 88 ? -13.121 -3.527 51.845 1.00 50.56 88 SER A O 1
ATOM 684 N N . SER A 1 89 ? -15.254 -3.573 52.538 1.00 54.47 89 SER A N 1
ATOM 685 C CA . SER A 1 89 ? -15.224 -4.918 53.114 1.00 54.47 89 SER A CA 1
ATOM 686 C C . SER A 1 89 ? -15.047 -6.010 52.050 1.00 54.47 89 SER A C 1
ATOM 688 O O . SER A 1 89 ? -14.365 -7.006 52.269 1.00 54.47 89 SER A O 1
ATOM 690 N N . VAL A 1 90 ? -15.552 -5.820 50.835 1.00 58.19 90 VAL A N 1
ATOM 691 C CA . VAL A 1 90 ? -15.336 -6.782 49.747 1.00 58.19 90 VAL A CA 1
ATOM 692 C C . VAL A 1 90 ? -14.853 -6.046 48.511 1.00 58.19 90 VAL A C 1
ATOM 694 O O . VAL A 1 90 ? -15.555 -5.178 48.010 1.00 58.19 90 VAL A O 1
ATOM 697 N N . ASP A 1 91 ? -13.665 -6.410 48.038 1.00 56.03 91 ASP A N 1
ATOM 698 C CA . ASP A 1 91 ? -13.046 -5.904 46.817 1.00 56.03 91 ASP A CA 1
ATOM 699 C C . ASP A 1 91 ? -12.994 -7.058 45.803 1.00 56.03 91 ASP A C 1
ATOM 701 O O . ASP A 1 91 ? -12.278 -8.044 46.009 1.00 56.03 91 ASP A O 1
ATOM 705 N N . VAL A 1 92 ? -13.759 -6.967 44.712 1.00 59.72 92 VAL A N 1
ATOM 706 C CA . VAL A 1 92 ? -13.761 -8.006 43.671 1.00 59.72 92 VAL A CA 1
ATOM 707 C C . VAL A 1 92 ? -13.259 -7.442 42.355 1.00 59.72 92 VAL A C 1
ATOM 709 O O . VAL A 1 92 ? -14.001 -6.805 41.612 1.00 59.72 92 VAL A O 1
ATOM 712 N N . TYR A 1 93 ? -12.002 -7.739 42.040 1.00 55.53 93 TYR A N 1
ATOM 713 C CA . TYR A 1 93 ? -11.396 -7.366 40.772 1.00 55.53 93 TYR A CA 1
ATOM 714 C C . TYR A 1 93 ? -11.364 -8.573 39.843 1.00 55.53 93 TYR A C 1
ATOM 716 O O . TYR A 1 93 ? -10.910 -9.660 40.216 1.00 55.53 93 TYR A O 1
ATOM 724 N N . HIS A 1 94 ? -11.831 -8.374 38.614 1.00 56.00 94 HIS A N 1
ATOM 725 C CA . HIS A 1 94 ? -11.789 -9.401 37.585 1.00 56.00 94 HIS A CA 1
ATOM 726 C C . HIS A 1 94 ? -11.111 -8.884 36.324 1.00 56.00 94 HIS A C 1
ATOM 728 O O . HIS A 1 94 ? -11.225 -7.711 35.987 1.00 56.00 94 HIS A O 1
ATOM 734 N N . SER A 1 95 ? -10.400 -9.781 35.645 1.00 49.31 95 SER A N 1
ATOM 735 C CA . SER A 1 95 ? -9.725 -9.508 34.373 1.00 49.31 95 SER A CA 1
ATOM 736 C C . SER A 1 95 ? -10.430 -10.137 33.160 1.00 49.31 95 SER A C 1
ATOM 738 O O . SER A 1 95 ? -9.908 -10.036 32.058 1.00 49.31 95 SER A O 1
ATOM 740 N N . GLY A 1 96 ? -11.601 -10.769 33.332 1.00 51.75 96 GLY A N 1
ATOM 741 C CA . GLY A 1 96 ? -12.345 -11.427 32.243 1.00 51.75 96 GLY A CA 1
ATOM 742 C C . GLY A 1 96 ? -13.875 -11.355 32.377 1.00 51.75 96 GLY A C 1
ATOM 743 O O . GLY A 1 96 ? -14.431 -10.398 32.908 1.00 51.75 96 GLY A O 1
ATOM 744 N N . ARG A 1 97 ? -14.592 -12.403 31.952 1.00 48.41 97 ARG A N 1
ATOM 745 C CA . ARG A 1 97 ? -16.061 -12.528 32.064 1.00 48.41 97 ARG A CA 1
ATOM 746 C C . ARG A 1 97 ? -16.468 -13.029 33.460 1.00 48.41 97 ARG A C 1
ATOM 748 O O . ARG A 1 97 ? -16.253 -14.198 33.762 1.00 48.41 97 ARG A O 1
ATOM 755 N N . THR A 1 98 ? -17.010 -12.189 34.344 1.00 50.22 98 THR A N 1
ATOM 756 C CA . THR A 1 98 ? -17.754 -12.678 35.525 1.00 50.22 98 THR A CA 1
ATOM 757 C C . THR A 1 98 ? -19.204 -12.255 35.421 1.00 50.22 98 THR A C 1
ATOM 759 O O . THR A 1 98 ? -19.533 -11.069 35.381 1.00 50.22 98 THR A O 1
ATOM 762 N N . HIS A 1 99 ? -20.070 -13.262 35.392 1.00 55.72 99 HIS A N 1
ATOM 763 C CA . HIS A 1 99 ? -21.483 -13.107 35.676 1.00 55.72 99 HIS A CA 1
ATOM 764 C C . HIS A 1 99 ? -21.644 -12.839 37.176 1.00 55.72 99 HIS A C 1
ATOM 766 O O . HIS A 1 99 ? -20.817 -13.261 37.982 1.00 55.72 99 HIS A O 1
ATOM 772 N N . ALA A 1 100 ? -22.659 -12.054 37.516 1.00 60.31 100 ALA A N 1
ATOM 773 C CA . ALA A 1 100 ? -22.921 -11.497 38.836 1.00 60.31 100 ALA A CA 1
ATOM 774 C C . ALA A 1 100 ? -22.475 -12.356 40.044 1.00 60.31 100 ALA A C 1
ATOM 776 O O . ALA A 1 100 ? -22.731 -13.555 40.132 1.00 60.31 100 ALA A O 1
ATOM 777 N N . ILE A 1 101 ? -21.867 -11.707 41.031 1.00 64.94 101 ILE A N 1
ATOM 778 C CA . ILE A 1 101 ? -21.585 -12.268 42.347 1.00 64.94 101 ILE A CA 1
ATOM 779 C C . ILE A 1 101 ? -22.840 -12.162 43.199 1.00 64.94 101 ILE A C 1
ATOM 781 O O . ILE A 1 101 ? -23.327 -11.064 43.453 1.00 64.94 101 ILE A O 1
ATOM 785 N N . SER A 1 102 ? -23.323 -13.286 43.715 1.00 63.94 102 SER A N 1
ATOM 786 C CA . SER A 1 102 ? -24.367 -13.277 44.729 1.00 63.94 102 SER A CA 1
ATOM 787 C C . SER A 1 102 ? -23.735 -13.167 46.112 1.00 63.94 102 SER A C 1
ATOM 789 O O . SER A 1 102 ? -23.219 -14.135 46.674 1.00 63.94 102 SER A O 1
ATOM 791 N N . ALA A 1 103 ? -23.781 -11.959 46.668 1.00 67.81 103 ALA A N 1
ATOM 792 C CA . ALA A 1 103 ? -23.491 -11.705 48.074 1.00 67.81 103 ALA A CA 1
ATOM 793 C C . ALA A 1 103 ? -24.781 -11.600 48.911 1.00 67.81 103 ALA A C 1
ATOM 795 O O . ALA A 1 103 ? -24.787 -11.026 50.007 1.00 67.81 103 ALA A O 1
ATOM 796 N N . SER A 1 104 ? -25.874 -12.156 48.386 1.00 66.44 104 SER A N 1
ATOM 797 C CA . SER A 1 104 ? -27.148 -12.331 49.071 1.00 66.44 104 SER A CA 1
ATOM 798 C C . SER A 1 104 ? -26.987 -13.158 50.345 1.00 66.44 104 SER A C 1
ATOM 800 O O . SER A 1 104 ? -26.135 -14.036 50.424 1.00 66.44 104 SER A O 1
ATOM 802 N N . TYR A 1 105 ? -27.837 -12.911 51.342 1.00 58.31 105 TYR A N 1
ATOM 803 C CA . TYR A 1 105 ? -27.871 -13.703 52.579 1.00 58.31 105 TYR A CA 1
ATOM 804 C C . TYR A 1 105 ? -26.599 -13.615 53.451 1.00 58.31 105 TYR A C 1
ATOM 806 O O . TYR A 1 105 ? -26.323 -14.535 54.218 1.00 58.31 105 TYR A O 1
ATOM 814 N N . ASN A 1 106 ? -25.853 -12.504 53.410 1.00 62.59 106 ASN A N 1
ATOM 815 C CA . ASN A 1 106 ? -24.758 -12.222 54.357 1.00 62.59 106 ASN A CA 1
ATOM 816 C C . ASN A 1 106 ? -25.141 -11.175 55.408 1.00 62.59 106 ASN A C 1
ATOM 818 O O . ASN A 1 106 ? -25.991 -10.320 55.159 1.00 62.59 106 ASN A O 1
ATOM 822 N N . PHE A 1 107 ? -24.478 -11.216 56.569 1.00 63.66 107 PHE A N 1
ATOM 823 C CA . PHE A 1 107 ? -24.631 -10.211 57.620 1.00 63.66 107 PHE A CA 1
ATOM 824 C C . PHE A 1 107 ? -23.482 -9.196 57.564 1.00 63.66 107 PHE A C 1
ATOM 826 O O . PHE A 1 107 ? -22.336 -9.492 57.904 1.00 63.66 107 PHE A O 1
ATOM 833 N N . TRP A 1 108 ? -23.813 -7.972 57.158 1.00 68.44 108 TRP A N 1
ATOM 834 C CA . TRP A 1 108 ? -22.868 -6.874 56.905 1.00 68.44 108 TRP A CA 1
ATOM 835 C C . TRP A 1 108 ? -22.689 -5.911 58.091 1.00 68.44 108 TRP A C 1
ATOM 837 O O . TRP A 1 108 ? -22.145 -4.809 57.944 1.00 68.44 108 TRP A O 1
ATOM 847 N N . GLY A 1 109 ? -23.212 -6.296 59.260 1.00 63.16 109 GLY A N 1
ATOM 848 C CA . GLY A 1 109 ? -23.270 -5.439 60.443 1.00 63.16 109 GLY A CA 1
ATOM 849 C C . GLY A 1 109 ? -24.239 -4.260 60.320 1.00 63.16 109 GLY A C 1
ATOM 850 O O . GLY A 1 109 ? -24.247 -3.423 61.210 1.00 63.16 109 GLY A O 1
ATOM 851 N N . GLU A 1 110 ? -25.026 -4.180 59.239 1.00 69.75 110 GLU A N 1
ATOM 852 C CA . GLU A 1 110 ? -25.987 -3.108 58.953 1.00 69.75 110 GLU A CA 1
ATOM 853 C C . GLU A 1 110 ? -27.231 -3.656 58.248 1.00 69.75 110 GLU A C 1
ATOM 855 O O . GLU A 1 110 ? -27.178 -4.726 57.639 1.00 69.75 110 GLU A O 1
ATOM 860 N N . THR A 1 111 ? -28.344 -2.922 58.327 1.00 64.75 111 THR A N 1
ATOM 861 C CA . THR A 1 111 ? -29.625 -3.274 57.674 1.00 64.75 111 THR A CA 1
ATOM 862 C C . THR A 1 111 ? -29.972 -2.367 56.494 1.00 64.75 111 THR A C 1
ATOM 864 O O . THR A 1 111 ? -30.718 -2.770 55.601 1.00 64.75 111 THR A O 1
ATOM 867 N N . ASP A 1 112 ? -29.402 -1.162 56.451 1.00 69.56 112 ASP A N 1
ATOM 868 C CA . ASP A 1 112 ? -29.592 -0.232 55.346 1.00 69.56 112 ASP A CA 1
ATOM 869 C C . ASP A 1 112 ? -28.826 -0.701 54.100 1.00 69.56 112 ASP A C 1
ATOM 871 O O . ASP A 1 112 ? -27.598 -0.807 54.093 1.00 69.56 112 ASP A O 1
ATOM 875 N N . THR A 1 113 ? -29.558 -0.973 53.018 1.00 65.69 113 THR A N 1
ATOM 876 C CA . THR A 1 113 ? -28.985 -1.520 51.779 1.00 65.69 113 THR A CA 1
ATOM 877 C C . THR A 1 113 ? -27.985 -0.554 51.139 1.00 65.69 113 THR A C 1
ATOM 879 O O . THR A 1 113 ? -27.009 -1.002 50.538 1.00 65.69 113 THR A O 1
ATOM 882 N N . TYR A 1 114 ? -28.176 0.760 51.293 1.00 63.22 114 TYR A N 1
ATOM 883 C CA . TYR A 1 114 ? -27.239 1.754 50.771 1.00 63.22 114 TYR A CA 1
ATOM 884 C C . TYR A 1 114 ? -25.899 1.709 51.519 1.00 63.22 114 TYR A C 1
ATOM 886 O O . TYR A 1 114 ? -24.837 1.662 50.895 1.00 63.22 114 TYR A O 1
ATOM 894 N N . THR A 1 115 ? -25.946 1.619 52.847 1.00 66.50 115 THR A N 1
ATOM 895 C CA . THR A 1 115 ? -24.776 1.452 53.714 1.00 66.50 115 THR A CA 1
ATOM 896 C C . THR A 1 115 ? -24.065 0.129 53.433 1.00 66.50 115 THR A C 1
ATOM 898 O O . THR A 1 115 ? -22.841 0.113 53.327 1.00 66.50 115 THR A O 1
ATOM 901 N N . ILE A 1 116 ? -24.795 -0.970 53.216 1.00 70.12 116 ILE A N 1
ATOM 902 C CA . ILE A 1 116 ? -24.204 -2.258 52.815 1.00 70.12 116 ILE A CA 1
ATOM 903 C C . ILE A 1 116 ? -23.476 -2.132 51.474 1.00 70.12 116 ILE A C 1
ATOM 905 O O . ILE A 1 116 ? -22.302 -2.483 51.384 1.00 70.12 116 ILE A O 1
ATOM 909 N N . LYS A 1 117 ? -24.133 -1.576 50.447 1.00 69.25 117 LYS A N 1
ATOM 910 C CA . LYS A 1 117 ? -23.524 -1.358 49.126 1.00 69.25 117 LYS A CA 1
ATOM 911 C C . LYS A 1 117 ? -22.297 -0.451 49.202 1.00 69.25 117 LYS A C 1
ATOM 913 O O . LYS A 1 117 ? -21.321 -0.700 48.513 1.00 69.25 117 LYS A O 1
ATOM 918 N N . SER A 1 118 ? -22.290 0.551 50.083 1.00 67.00 118 SER A N 1
ATOM 919 C CA . SER A 1 118 ? -21.115 1.414 50.288 1.00 67.00 118 SER A CA 1
ATOM 920 C C . SER A 1 118 ? -19.890 0.672 50.844 1.00 67.00 118 SER A C 1
ATOM 922 O O . SER A 1 118 ? -18.764 1.140 50.696 1.00 67.00 118 SER A O 1
ATOM 924 N N . LYS A 1 119 ? -20.098 -0.500 51.461 1.00 70.19 119 LYS A N 1
ATOM 925 C CA . LYS A 1 119 ? -19.033 -1.369 51.972 1.00 70.19 119 LYS A CA 1
ATOM 926 C C . LYS A 1 119 ? -18.552 -2.401 50.940 1.00 70.19 119 LYS A C 1
ATOM 928 O O . LYS A 1 119 ? -17.615 -3.136 51.248 1.00 70.19 119 LYS A O 1
ATOM 933 N N . ILE A 1 120 ? -19.145 -2.479 49.749 1.00 73.69 120 ILE A N 1
ATOM 934 C CA . ILE A 1 120 ? -18.771 -3.423 48.686 1.00 73.69 120 ILE A CA 1
ATOM 935 C C . ILE A 1 120 ? -18.174 -2.620 47.526 1.00 73.69 120 ILE A C 1
ATOM 937 O O . ILE A 1 120 ? -18.821 -1.729 46.988 1.00 73.69 120 ILE A O 1
ATOM 941 N N . CYS A 1 121 ? -16.944 -2.930 47.127 1.00 71.25 121 CYS A N 1
ATOM 942 C CA . CYS A 1 121 ? -16.385 -2.453 45.869 1.00 71.25 121 CYS A CA 1
ATOM 943 C C . CYS A 1 121 ? -16.847 -3.400 44.750 1.00 71.25 121 CYS A C 1
ATOM 945 O O . CYS A 1 121 ? -16.226 -4.433 44.486 1.00 71.25 121 CYS A O 1
ATOM 947 N N . ASP A 1 122 ? -18.000 -3.077 44.165 1.00 73.50 122 ASP A N 1
ATOM 948 C CA . ASP A 1 122 ? -18.618 -3.779 43.038 1.00 73.50 122 ASP A CA 1
ATOM 949 C C . ASP A 1 122 ? -18.604 -2.918 41.765 1.00 73.50 122 ASP A C 1
ATOM 951 O O . ASP A 1 122 ? -18.047 -1.821 41.750 1.00 73.50 122 ASP A O 1
ATOM 955 N N . PHE A 1 123 ? -19.247 -3.399 40.696 1.00 72.56 123 PHE A N 1
ATOM 956 C CA . PHE A 1 123 ? -19.414 -2.672 39.431 1.00 72.56 123 PHE A CA 1
ATOM 957 C C . PHE A 1 123 ? -19.855 -1.200 39.595 1.00 72.56 123 PHE A C 1
ATOM 959 O O . PHE A 1 123 ? -19.464 -0.335 38.804 1.00 72.56 123 PHE A O 1
ATOM 966 N N . PHE A 1 124 ? -20.673 -0.887 40.605 1.00 70.12 124 PHE A N 1
ATOM 967 C CA . PHE A 1 124 ? -21.152 0.474 40.837 1.00 70.12 124 PHE A CA 1
ATOM 968 C C . PHE A 1 124 ? -20.069 1.378 41.437 1.00 70.12 124 PHE A C 1
ATOM 970 O O . PHE A 1 124 ? -20.134 2.596 41.263 1.00 70.12 124 PHE A O 1
ATOM 977 N N . VAL A 1 125 ? -19.080 0.802 42.123 1.00 69.31 125 VAL A N 1
ATOM 978 C CA . VAL A 1 125 ? -17.950 1.505 42.751 1.00 69.31 125 VAL A CA 1
ATOM 979 C C . VAL A 1 125 ? -16.679 1.471 41.898 1.00 69.31 125 VAL A C 1
ATOM 981 O O . VAL A 1 125 ? -15.849 2.366 42.017 1.00 69.31 125 VAL A O 1
ATOM 984 N N . ASP A 1 126 ? -16.523 0.485 41.026 1.00 69.69 126 ASP A N 1
ATOM 985 C CA . ASP A 1 126 ? -15.484 0.415 40.001 1.00 69.69 126 ASP A CA 1
ATOM 986 C C . ASP A 1 126 ? -16.071 -0.363 38.822 1.00 69.69 126 ASP A C 1
ATOM 988 O O . ASP A 1 126 ? -16.398 -1.539 38.945 1.00 69.69 126 ASP A O 1
ATOM 992 N N . SER A 1 127 ? -16.229 0.275 37.667 1.00 65.62 127 SER A N 1
ATOM 993 C CA . SER A 1 127 ? -16.802 -0.376 36.475 1.00 65.62 127 SER A CA 1
ATOM 994 C C . SER A 1 127 ? -16.002 -1.585 35.966 1.00 65.62 127 SER A C 1
ATOM 996 O O . SER A 1 127 ? -16.530 -2.362 35.170 1.00 65.62 127 SER A O 1
ATOM 998 N N . ARG A 1 128 ? -14.765 -1.790 36.439 1.00 65.69 128 ARG A N 1
ATOM 999 C CA . ARG A 1 128 ? -13.949 -2.987 36.174 1.00 65.69 128 ARG A CA 1
ATOM 1000 C C . ARG A 1 128 ? -14.265 -4.143 37.128 1.00 65.69 128 ARG A C 1
ATOM 1002 O O . ARG A 1 128 ? -13.874 -5.278 36.869 1.00 65.69 128 ARG A O 1
ATOM 1009 N N . ALA A 1 129 ? -14.963 -3.883 38.230 1.00 68.50 129 ALA A N 1
ATOM 1010 C CA . ALA A 1 129 ? -15.357 -4.900 39.194 1.00 68.50 129 ALA A CA 1
ATOM 1011 C C . ALA A 1 129 ? -16.563 -5.728 38.707 1.00 68.50 129 ALA A C 1
ATOM 1013 O O . ALA A 1 129 ? -17.288 -5.377 37.761 1.00 68.50 129 ALA A O 1
ATOM 1014 N N . ALA A 1 130 ? -16.776 -6.871 39.360 1.00 67.69 130 ALA A N 1
ATOM 1015 C CA . ALA A 1 130 ? -17.931 -7.726 39.104 1.00 67.69 130 ALA A CA 1
ATOM 1016 C C . ALA A 1 130 ? -19.228 -7.074 39.620 1.00 67.69 130 ALA A C 1
ATOM 1018 O O . ALA A 1 130 ? -19.225 -6.340 40.611 1.00 67.69 130 ALA A O 1
ATOM 1019 N N . LEU A 1 131 ? -20.362 -7.359 38.971 1.00 71.69 131 LEU A N 1
ATOM 1020 C CA . LEU A 1 131 ? -21.671 -6.964 39.497 1.00 71.69 131 LEU A CA 1
ATOM 1021 C C . LEU A 1 131 ? -21.956 -7.778 40.761 1.00 71.69 131 LEU A C 1
ATOM 1023 O O . LEU A 1 131 ? -21.979 -9.000 40.677 1.00 71.69 131 LEU A O 1
ATOM 1027 N N . VAL A 1 132 ? -22.205 -7.139 41.902 1.00 72.69 132 VAL A N 1
ATOM 1028 C CA . VAL A 1 132 ? -22.577 -7.843 43.136 1.00 72.69 132 VAL A CA 1
ATOM 1029 C C . VAL A 1 132 ? -24.074 -7.664 43.385 1.00 72.69 132 VAL A C 1
ATOM 1031 O O . VAL A 1 132 ? -24.558 -6.556 43.599 1.00 72.69 132 VAL A O 1
ATOM 1034 N N . THR A 1 133 ? -24.834 -8.756 43.367 1.00 69.81 133 THR A N 1
ATOM 1035 C CA . THR A 1 133 ? -26.224 -8.767 43.828 1.00 69.81 133 THR A CA 1
ATOM 1036 C C . THR A 1 133 ? -26.248 -9.007 45.330 1.00 69.81 133 THR A C 1
ATOM 1038 O O . THR A 1 133 ? -25.711 -10.004 45.817 1.00 69.81 133 THR A O 1
ATOM 1041 N N . VAL A 1 134 ? -26.897 -8.101 46.053 1.00 67.44 134 VAL A N 1
ATOM 1042 C CA . VAL A 1 134 ? -27.163 -8.210 47.488 1.00 67.44 134 VAL A CA 1
ATOM 1043 C C . VAL A 1 134 ? -28.674 -8.321 47.659 1.00 67.44 134 VAL A C 1
ATOM 1045 O O . VAL A 1 134 ? -29.382 -7.327 47.519 1.00 67.44 134 VAL A O 1
ATOM 1048 N N . GLU A 1 135 ? -29.186 -9.522 47.924 1.00 63.59 135 GLU A N 1
ATOM 1049 C CA . GLU A 1 135 ? -30.540 -9.685 48.468 1.00 63.59 135 GLU A CA 1
ATOM 1050 C C . GLU A 1 135 ? -30.498 -9.575 49.998 1.00 63.59 135 GLU A C 1
ATOM 1052 O O . GLU A 1 135 ? -29.512 -9.959 50.640 1.00 63.59 135 GLU A O 1
ATOM 1057 N N . GLN A 1 136 ? -31.567 -9.032 50.585 1.00 52.53 136 GLN A N 1
ATOM 1058 C CA . GLN A 1 136 ? -31.664 -8.819 52.029 1.00 52.53 136 GLN A CA 1
ATOM 1059 C C . GLN A 1 136 ? -31.567 -10.135 52.815 1.00 52.53 136 GLN A C 1
ATOM 1061 O O . GLN A 1 136 ? -32.067 -11.182 52.406 1.00 52.53 136 GLN A O 1
ATOM 1066 N N . PHE A 1 137 ? -30.938 -10.061 53.987 1.00 46.50 137 PHE A N 1
ATOM 1067 C CA . PHE A 1 137 ? -30.912 -11.146 54.960 1.00 46.50 137 PHE A CA 1
ATOM 1068 C C . PHE A 1 137 ? -32.270 -11.312 55.668 1.00 46.50 137 PHE A C 1
ATOM 1070 O O . PHE A 1 137 ? -32.980 -10.340 55.920 1.00 46.50 137 PHE A O 1
ATOM 1077 N N . TYR A 1 138 ? -32.573 -12.552 56.065 1.00 44.50 138 TYR A N 1
ATOM 1078 C CA . TYR A 1 138 ? -33.654 -12.946 56.977 1.00 44.50 138 TYR A CA 1
ATOM 1079 C C . TYR A 1 138 ? -33.377 -12.413 58.403 1.00 44.50 138 TYR A C 1
ATOM 1081 O O . TYR A 1 138 ? -32.769 -13.097 59.225 1.00 44.50 138 TYR A O 1
ATOM 1089 N N . ILE A 1 139 ? -33.815 -11.194 58.728 1.00 33.62 139 ILE A N 1
ATOM 1090 C CA . ILE A 1 139 ? -33.938 -10.730 60.122 1.00 33.62 139 ILE A CA 1
ATOM 1091 C C . ILE A 1 139 ? -35.428 -10.584 60.424 1.00 33.62 139 ILE A C 1
ATOM 1093 O O . ILE A 1 139 ? -36.073 -9.720 59.851 1.00 33.62 139 ILE A O 1
ATOM 1097 N N . ASP A 1 140 ? -35.925 -11.455 61.307 1.00 39.72 140 ASP A N 1
ATOM 1098 C CA . ASP A 1 140 ? -37.219 -11.413 62.008 1.00 39.72 140 ASP A CA 1
ATOM 1099 C C . ASP A 1 140 ? -38.484 -11.127 61.156 1.00 39.72 140 ASP A C 1
ATOM 1101 O O . ASP A 1 140 ? -38.692 -10.059 60.583 1.00 39.72 140 ASP A O 1
ATOM 1105 N N . ILE A 1 141 ? -39.413 -12.090 61.165 1.00 37.06 141 ILE A N 1
ATOM 1106 C CA . ILE A 1 141 ? -40.707 -12.092 60.455 1.00 37.06 141 ILE A CA 1
ATOM 1107 C C . ILE A 1 141 ? -41.602 -10.871 60.765 1.00 37.06 141 ILE A C 1
ATOM 1109 O O . ILE A 1 141 ? -42.606 -10.647 60.091 1.00 37.06 141 ILE A O 1
ATOM 1113 N N . THR A 1 142 ? -41.254 -10.065 61.768 1.00 39.69 142 THR A N 1
ATOM 1114 C CA . THR A 1 142 ? -42.052 -8.932 62.246 1.00 39.69 142 THR A CA 1
ATOM 1115 C C . THR A 1 142 ? -41.808 -7.592 61.532 1.00 39.69 142 THR A C 1
ATOM 1117 O O . THR A 1 142 ? -42.597 -6.672 61.735 1.00 39.69 142 THR A O 1
ATOM 1120 N N . MET A 1 143 ? -40.806 -7.462 60.649 1.00 39.41 143 MET A N 1
ATOM 1121 C CA . MET A 1 143 ? -40.490 -6.194 59.943 1.00 39.41 143 MET A CA 1
ATOM 1122 C C . MET A 1 143 ? -40.879 -6.169 58.446 1.00 39.41 143 MET A C 1
ATOM 1124 O O . MET A 1 143 ? -40.530 -5.252 57.704 1.00 39.41 143 MET A O 1
ATOM 1128 N N . LEU A 1 144 ? -41.656 -7.151 57.985 1.00 34.56 144 LEU A N 1
ATOM 1129 C CA . LEU A 1 144 ? -41.898 -7.454 56.566 1.00 34.56 144 LEU A CA 1
ATOM 1130 C C . LEU A 1 144 ? -42.989 -6.603 55.873 1.00 34.56 144 LEU A C 1
ATOM 1132 O O . LEU A 1 144 ? -43.834 -7.146 55.165 1.00 34.56 144 LEU A O 1
ATOM 1136 N N . SER A 1 145 ? -43.009 -5.274 56.042 1.00 33.97 145 SER A N 1
ATOM 1137 C CA . SER A 1 145 ? -44.042 -4.458 55.362 1.00 33.97 145 SER A CA 1
ATOM 1138 C C . SER A 1 145 ? -43.619 -3.195 54.611 1.00 33.97 145 SER A C 1
ATOM 1140 O O . SER A 1 145 ? -44.495 -2.597 53.990 1.00 33.97 145 SER A O 1
ATOM 1142 N N . THR A 1 146 ? -42.344 -2.785 54.550 1.00 34.91 146 THR A N 1
ATOM 1143 C CA . THR A 1 146 ? -42.038 -1.468 53.935 1.00 34.91 146 THR A CA 1
ATOM 1144 C C . THR A 1 146 ? -40.730 -1.315 53.153 1.00 34.91 146 THR A C 1
ATOM 1146 O O . THR A 1 146 ? -40.208 -0.208 53.115 1.00 34.91 146 THR A O 1
ATOM 1149 N N . LEU A 1 147 ? -40.199 -2.327 52.457 1.00 35.06 147 LEU A N 1
ATOM 1150 C CA . LEU A 1 147 ? -39.164 -2.045 51.444 1.00 35.06 147 LEU A CA 1
ATOM 1151 C C . LEU A 1 147 ? -39.284 -2.934 50.208 1.00 35.06 147 LEU A C 1
ATOM 1153 O O . LEU A 1 147 ? -38.753 -4.036 50.126 1.00 35.06 147 LEU A O 1
ATOM 1157 N N . ASN A 1 148 ? -39.992 -2.393 49.223 1.00 34.06 148 ASN A N 1
ATOM 1158 C CA . ASN A 1 148 ? -39.999 -2.860 47.850 1.00 34.06 148 ASN A CA 1
ATOM 1159 C C . ASN A 1 148 ? -38.758 -2.256 47.168 1.00 34.06 148 ASN A C 1
ATOM 1161 O O . ASN A 1 148 ? -38.838 -1.167 46.606 1.00 34.06 148 ASN A O 1
ATOM 1165 N N . ILE A 1 149 ? -37.588 -2.895 47.286 1.00 39.22 149 ILE A N 1
ATOM 1166 C CA . ILE A 1 149 ? -36.415 -2.494 46.493 1.00 39.22 149 ILE A CA 1
ATOM 1167 C C . ILE A 1 149 ? -36.625 -3.080 45.101 1.00 39.22 149 ILE A C 1
ATOM 1169 O O . ILE A 1 149 ? -36.150 -4.165 44.774 1.00 39.22 149 ILE A O 1
ATOM 1173 N N . SER A 1 150 ? -37.419 -2.384 44.293 1.00 41.72 150 SER A N 1
ATOM 1174 C CA . SER A 1 150 ? -37.426 -2.611 42.856 1.00 41.72 150 SER A CA 1
ATOM 1175 C C . SER A 1 150 ? -36.028 -2.329 42.314 1.00 41.72 150 SER A C 1
ATOM 1177 O O . SER A 1 150 ? -35.365 -1.404 42.782 1.00 41.72 150 SER A O 1
ATOM 1179 N N . ASN A 1 151 ? -35.612 -3.085 41.300 1.00 45.72 151 ASN A N 1
ATOM 1180 C CA . ASN A 1 151 ? -34.463 -2.829 40.424 1.00 45.72 151 ASN A CA 1
ATOM 1181 C C . ASN A 1 151 ? -34.624 -1.507 39.636 1.00 45.72 151 ASN A C 1
ATOM 1183 O O . ASN A 1 151 ? -34.503 -1.479 38.415 1.00 45.72 151 ASN A O 1
ATOM 1187 N N . ALA A 1 152 ? -35.005 -0.427 40.315 1.00 55.19 152 ALA A N 1
ATOM 1188 C CA . ALA A 1 152 ? -35.396 0.828 39.721 1.00 55.19 152 ALA A CA 1
ATOM 1189 C C . ALA A 1 152 ? -34.144 1.634 39.406 1.00 55.19 152 ALA A C 1
ATOM 1191 O O . ALA A 1 152 ? -33.363 1.993 40.282 1.00 55.19 152 ALA A O 1
ATOM 1192 N N . PHE A 1 153 ? -33.980 1.912 38.123 1.00 62.00 153 PHE A N 1
ATOM 1193 C CA . PHE A 1 153 ? -33.227 3.057 37.661 1.00 62.00 153 PHE A CA 1
ATOM 1194 C C . PHE A 1 153 ? -33.836 4.311 38.311 1.00 62.00 153 PHE A C 1
ATOM 1196 O O . PHE A 1 153 ? -35.001 4.622 38.054 1.00 62.00 153 PHE A O 1
ATOM 1203 N N . GLU A 1 154 ? -33.107 4.985 39.200 1.00 65.81 154 GLU A N 1
ATOM 1204 C CA . GLU A 1 154 ? -33.614 6.166 39.907 1.00 65.81 154 GLU A CA 1
ATOM 1205 C C . GLU A 1 154 ? -33.069 7.451 39.277 1.00 65.81 154 GLU A C 1
ATOM 1207 O O . GLU A 1 154 ? -31.868 7.597 39.047 1.00 65.81 154 GLU A O 1
ATOM 1212 N N . PHE A 1 155 ? -33.972 8.401 39.023 1.00 72.44 155 PHE A N 1
ATOM 1213 C CA . PHE A 1 155 ? -33.638 9.783 38.692 1.00 72.44 155 PHE A CA 1
ATOM 1214 C C . PHE A 1 155 ? -33.865 10.635 39.936 1.00 72.44 155 PHE A C 1
ATOM 1216 O O . PHE A 1 155 ? -35.005 10.973 40.260 1.00 72.44 155 PHE A O 1
ATOM 1223 N N . ILE A 1 156 ? -32.792 10.993 40.640 1.00 76.31 156 ILE A N 1
ATOM 1224 C CA . ILE A 1 156 ? -32.897 11.908 41.781 1.00 76.31 156 ILE A CA 1
ATOM 1225 C C . ILE A 1 156 ? -32.600 13.314 41.274 1.00 76.31 156 ILE A C 1
ATOM 1227 O O . ILE A 1 156 ? -31.443 13.663 41.034 1.00 76.31 156 ILE A O 1
ATOM 1231 N N . GLN A 1 157 ? -33.645 14.119 41.096 1.00 79.94 157 GLN A N 1
ATOM 1232 C CA . GLN A 1 157 ? -33.496 15.530 40.754 1.00 79.94 157 GLN A CA 1
ATOM 1233 C C . GLN A 1 157 ? -32.912 16.287 41.958 1.00 79.94 157 GLN A C 1
ATOM 1235 O O . GLN A 1 157 ? -33.484 16.259 43.048 1.00 79.94 157 GLN A O 1
ATOM 1240 N N . GLN A 1 158 ? -31.757 16.933 41.778 1.00 73.69 158 GLN A N 1
ATOM 1241 C CA . GLN A 1 158 ? -31.017 17.565 42.877 1.00 73.69 158 GLN A CA 1
ATOM 1242 C C . GLN A 1 158 ? -31.405 19.039 43.119 1.00 73.69 158 GLN A C 1
ATOM 1244 O O . GLN A 1 158 ? -31.120 19.566 44.195 1.00 73.69 158 GLN A O 1
ATOM 1249 N N . SER A 1 159 ? -32.054 19.705 42.154 1.00 68.06 159 SER A N 1
ATOM 1250 C CA . SER A 1 159 ? -32.468 21.119 42.226 1.00 68.06 159 SER A CA 1
ATOM 1251 C C . SER A 1 159 ? -33.514 21.487 41.149 1.00 68.06 159 SER A C 1
ATOM 1253 O O . SER A 1 159 ? -33.898 20.649 40.333 1.00 68.06 159 SER A O 1
ATOM 1255 N N . ASP A 1 160 ? -33.963 22.752 41.123 1.00 66.94 160 ASP A N 1
ATOM 1256 C CA . ASP A 1 160 ? -34.847 23.320 40.080 1.00 66.94 160 ASP A CA 1
ATOM 1257 C C . ASP A 1 160 ? -34.178 23.432 38.690 1.00 66.94 160 ASP A C 1
ATOM 1259 O O . ASP A 1 160 ? -34.830 23.744 37.695 1.00 66.94 160 ASP A O 1
ATOM 1263 N N . GLU A 1 161 ? -32.873 23.186 38.608 1.00 64.81 161 GLU A N 1
ATOM 1264 C CA . GLU A 1 161 ? -32.108 23.135 37.365 1.00 64.81 161 GLU A CA 1
ATOM 1265 C C . GLU A 1 161 ? -31.994 21.659 36.981 1.00 64.81 161 GLU A C 1
ATOM 1267 O O . GLU A 1 161 ? -31.692 20.872 37.867 1.00 64.81 161 GLU A O 1
ATOM 1272 N N . ASN A 1 162 ? -32.268 21.280 35.722 1.00 83.56 162 ASN A N 1
ATOM 1273 C CA . ASN A 1 162 ? -32.352 19.906 35.175 1.00 83.56 162 ASN A CA 1
ATOM 1274 C C . ASN A 1 162 ? -31.110 19.013 35.441 1.00 83.56 162 ASN A C 1
ATOM 1276 O O . ASN A 1 162 ? -30.432 18.565 34.516 1.00 83.56 162 ASN A O 1
ATOM 1280 N N . VAL A 1 163 ? -30.802 18.759 36.708 1.00 85.94 163 VAL A N 1
ATOM 1281 C CA . VAL A 1 163 ? -29.639 18.056 37.226 1.00 85.94 163 VAL A CA 1
ATOM 1282 C C . VAL A 1 163 ? -30.153 16.826 37.947 1.00 85.94 163 VAL A C 1
ATOM 1284 O O . VAL A 1 163 ? -30.843 16.915 38.967 1.00 85.94 163 VAL A O 1
ATOM 1287 N N . TYR A 1 164 ? -29.794 15.671 37.412 1.00 85.56 164 TYR A N 1
ATOM 1288 C CA . TYR A 1 164 ? -30.220 14.380 37.919 1.00 85.56 164 TYR A CA 1
ATOM 1289 C C . TYR A 1 164 ? -28.998 13.592 38.370 1.00 85.56 164 TYR A C 1
ATOM 1291 O O . TYR A 1 164 ? -28.001 13.509 37.654 1.00 85.56 164 TYR A O 1
ATOM 1299 N N . ILE A 1 165 ? -29.070 12.973 39.542 1.00 80.69 165 ILE A N 1
ATOM 1300 C CA . ILE A 1 165 ? -28.163 11.878 39.880 1.00 80.69 165 ILE A CA 1
ATOM 1301 C C . ILE A 1 165 ? -28.744 10.619 39.251 1.00 80.69 165 ILE A C 1
ATOM 1303 O O . ILE A 1 165 ? -29.923 10.321 39.456 1.00 80.69 165 ILE A O 1
ATOM 1307 N N . VAL A 1 166 ? -27.918 9.914 38.482 1.00 80.31 166 VAL A N 1
ATOM 1308 C CA . VAL A 1 166 ? -28.299 8.663 37.826 1.00 80.31 166 VAL A CA 1
ATOM 1309 C C . VAL A 1 166 ? -27.393 7.543 38.295 1.00 80.31 166 VAL A C 1
ATOM 1311 O O . VAL A 1 166 ? -26.165 7.639 38.228 1.00 80.31 166 VAL A O 1
ATOM 1314 N N . GLU A 1 167 ? -28.027 6.464 38.737 1.00 75.69 167 GLU A N 1
ATOM 1315 C CA . GLU A 1 167 ? -27.377 5.218 39.109 1.00 75.69 167 GLU A CA 1
ATOM 1316 C C . GLU A 1 167 ? -28.325 4.026 38.917 1.00 75.69 167 GLU A C 1
ATOM 1318 O O . GLU A 1 167 ? -29.541 4.159 39.057 1.00 75.69 167 GLU A O 1
ATOM 1323 N N . GLY A 1 168 ? -27.770 2.847 38.609 1.00 74.94 168 GLY A N 1
ATOM 1324 C CA . GLY A 1 168 ? -28.513 1.586 38.686 1.00 74.94 168 GLY A CA 1
ATOM 1325 C C . GLY A 1 168 ? -28.427 0.674 37.462 1.00 74.94 168 GLY A C 1
ATOM 1326 O O . GLY A 1 168 ? -27.535 0.781 36.617 1.00 74.94 168 GLY A O 1
ATOM 1327 N N . ILE A 1 169 ? -29.361 -0.279 37.430 1.00 75.38 169 ILE A N 1
ATOM 1328 C CA . ILE A 1 169 ? -29.499 -1.316 36.403 1.00 75.38 169 ILE A CA 1
ATOM 1329 C C . ILE A 1 169 ? -30.760 -1.026 35.598 1.00 75.38 169 ILE A C 1
ATOM 1331 O O . ILE A 1 169 ? -31.829 -0.834 36.174 1.00 75.38 169 ILE A O 1
ATOM 1335 N N . PHE A 1 170 ? -30.647 -1.039 34.275 1.00 76.31 170 PHE A N 1
ATOM 1336 C CA . PHE A 1 170 ? -31.778 -0.971 33.369 1.00 76.31 170 PHE A CA 1
ATOM 1337 C C . PHE A 1 170 ? -32.029 -2.333 32.717 1.00 76.31 170 PHE A C 1
ATOM 1339 O O . PHE A 1 170 ? -31.226 -2.798 31.910 1.00 76.31 170 PHE A O 1
ATOM 1346 N N . ASP A 1 171 ? -33.147 -2.969 33.068 1.00 76.19 171 ASP A N 1
ATOM 1347 C CA . ASP A 1 171 ? -33.549 -4.295 32.569 1.00 76.19 171 ASP A CA 1
ATOM 1348 C C . ASP A 1 171 ? -35.000 -4.294 32.064 1.00 76.19 171 ASP A C 1
ATOM 1350 O O . ASP A 1 171 ? -35.825 -5.132 32.423 1.00 76.19 171 ASP A O 1
ATOM 1354 N N . SER A 1 172 ? -35.349 -3.286 31.264 1.00 74.25 172 SER A N 1
ATOM 1355 C CA . SER A 1 172 ? -36.660 -3.185 30.620 1.00 74.25 172 SER A CA 1
ATOM 1356 C C . SER A 1 172 ? -36.514 -3.242 29.105 1.00 74.25 172 SER A C 1
ATOM 1358 O O . SER A 1 172 ? -35.647 -2.590 28.533 1.00 74.25 172 SER A O 1
ATOM 1360 N N . SER A 1 173 ? -37.416 -3.980 28.453 1.00 74.62 173 SER A N 1
ATOM 1361 C CA . SER A 1 173 ? -37.519 -4.025 26.991 1.00 74.62 173 SER A CA 1
ATOM 1362 C C . SER A 1 173 ? -38.147 -2.772 26.381 1.00 74.62 173 SER A C 1
ATOM 1364 O O . SER A 1 173 ? -38.073 -2.583 25.171 1.00 74.62 173 SER A O 1
ATOM 1366 N N . ALA A 1 174 ? -38.833 -1.951 27.183 1.00 81.12 174 ALA A N 1
ATOM 1367 C CA . ALA A 1 174 ? -39.278 -0.633 26.745 1.00 81.12 174 ALA A CA 1
ATOM 1368 C C . ALA A 1 174 ? -38.082 0.334 26.768 1.00 81.12 174 ALA A C 1
ATOM 1370 O O . ALA A 1 174 ? -37.361 0.307 27.767 1.00 81.12 174 ALA A O 1
ATOM 1371 N N . PRO A 1 175 ? -37.891 1.189 25.745 1.00 84.94 175 PRO A N 1
ATOM 1372 C CA . PRO A 1 175 ? -36.764 2.114 25.703 1.00 84.94 175 PRO A CA 1
ATOM 1373 C C . PRO A 1 175 ? -36.737 3.068 26.902 1.00 84.94 175 PRO A C 1
ATOM 1375 O O . PRO A 1 175 ? -37.741 3.728 27.187 1.00 84.94 175 PRO A O 1
ATOM 1378 N N . LEU A 1 176 ? -35.594 3.179 27.586 1.00 87.69 176 LEU A N 1
ATOM 1379 C CA . LEU A 1 176 ? -35.357 4.265 28.539 1.00 87.69 176 LEU A CA 1
ATOM 1380 C C . LEU A 1 176 ? -34.989 5.528 27.774 1.00 87.69 176 LEU A C 1
ATOM 1382 O O . LEU A 1 176 ? -33.973 5.549 27.080 1.00 87.69 176 LEU A O 1
ATOM 1386 N N . LEU A 1 177 ? -35.782 6.581 27.951 1.00 88.94 177 LEU A N 1
ATOM 1387 C CA . LEU A 1 177 ? -35.494 7.900 27.402 1.00 88.94 177 LEU A CA 1
ATOM 1388 C C . LEU A 1 177 ? -34.973 8.804 28.516 1.00 88.94 177 LEU A C 1
ATOM 1390 O O . LEU A 1 177 ? -35.685 9.069 29.488 1.00 88.94 177 LEU A O 1
ATOM 1394 N N . PHE A 1 178 ? -33.743 9.288 28.368 1.00 88.50 178 PHE A N 1
ATOM 1395 C CA . PHE A 1 178 ? -33.228 10.341 29.238 1.00 88.50 178 PHE A CA 1
ATOM 1396 C C . PHE A 1 178 ? -33.844 11.691 28.851 1.00 88.50 178 PHE A C 1
ATOM 1398 O O . PHE A 1 178 ? -33.972 11.970 27.657 1.00 88.50 178 PHE A O 1
ATOM 1405 N N . PRO A 1 179 ? -34.220 12.536 29.829 1.00 88.19 179 PRO A N 1
ATOM 1406 C CA . PRO A 1 179 ? -34.621 13.910 29.555 1.00 88.19 179 PRO A CA 1
ATOM 1407 C C . PRO A 1 179 ? -33.581 14.652 28.700 1.00 88.19 179 PRO A C 1
ATOM 1409 O O . PRO A 1 179 ? -32.393 14.655 29.029 1.00 88.19 179 PRO A O 1
ATOM 1412 N N . GLU A 1 180 ? -34.035 15.282 27.612 1.00 91.81 180 GLU A N 1
ATOM 1413 C CA . GLU A 1 180 ? -33.177 16.132 26.775 1.00 91.81 180 GLU A CA 1
ATOM 1414 C C . GLU A 1 180 ? -32.701 17.367 27.562 1.00 91.81 180 GLU A C 1
ATOM 1416 O O . GLU A 1 180 ? -33.309 17.766 28.561 1.00 91.81 180 GLU A O 1
ATOM 1421 N N . ASP A 1 181 ? -31.594 17.962 27.116 1.00 91.12 181 ASP A N 1
ATOM 1422 C CA . ASP A 1 181 ? -30.996 19.195 27.643 1.00 91.12 181 ASP A CA 1
ATOM 1423 C C . ASP A 1 181 ? -30.757 19.161 29.167 1.00 91.12 181 ASP A C 1
ATOM 1425 O O . ASP A 1 181 ? -30.849 20.173 29.868 1.00 91.12 181 ASP A O 1
ATOM 1429 N N . SER A 1 182 ? -30.474 17.966 29.691 1.00 90.69 182 SER A N 1
ATOM 1430 C CA . SER A 1 182 ? -30.312 17.693 31.120 1.00 90.69 182 SER A CA 1
ATOM 1431 C C . SER A 1 182 ? -28.885 17.271 31.467 1.00 90.69 182 SER A C 1
ATOM 1433 O O . SER A 1 182 ? -28.169 16.687 30.648 1.00 90.69 182 SER A O 1
ATOM 1435 N N . ILE A 1 183 ? -28.479 17.569 32.703 1.00 91.50 183 ILE A N 1
ATOM 1436 C CA . ILE A 1 183 ? -27.169 17.237 33.266 1.00 91.50 183 ILE A CA 1
ATOM 1437 C C . ILE A 1 183 ? -27.319 16.023 34.182 1.00 91.50 183 ILE A C 1
ATOM 1439 O O . ILE A 1 183 ? -28.047 16.055 35.172 1.00 91.50 183 ILE A O 1
ATOM 1443 N N . PHE A 1 184 ? -26.585 14.959 33.887 1.00 91.00 184 PHE A N 1
ATOM 1444 C CA . PHE A 1 184 ? -26.587 13.714 34.638 1.00 91.00 184 PHE A CA 1
ATOM 1445 C C . PHE A 1 184 ? -25.273 13.551 35.395 1.00 91.00 184 PHE A C 1
ATOM 1447 O O . PHE A 1 184 ? -24.195 13.485 34.810 1.00 91.00 184 PHE A O 1
ATOM 1454 N N . ILE A 1 185 ? -25.359 13.478 36.717 1.00 89.38 185 ILE A N 1
ATOM 1455 C CA . ILE A 1 185 ? -24.241 13.166 37.600 1.00 89.38 185 ILE A CA 1
ATOM 1456 C C . ILE A 1 185 ? -24.205 11.654 37.804 1.00 89.38 185 ILE A C 1
ATOM 1458 O O . ILE A 1 185 ? -25.092 11.088 38.444 1.00 89.38 185 ILE A O 1
ATOM 1462 N N . VAL A 1 186 ? -23.156 11.010 37.292 1.00 87.00 186 VAL A N 1
ATOM 1463 C CA . VAL A 1 186 ? -22.976 9.560 37.398 1.00 87.00 186 VAL A CA 1
ATOM 1464 C C . VAL A 1 186 ? -21.941 9.255 38.475 1.00 87.00 186 VAL A C 1
ATOM 1466 O O . VAL A 1 186 ? -20.729 9.246 38.243 1.00 87.00 186 VAL A O 1
ATOM 1469 N N . ASN A 1 187 ? -22.433 9.024 39.691 1.00 81.31 187 ASN A N 1
ATOM 1470 C CA . ASN A 1 187 ? -21.600 8.638 40.835 1.00 81.31 187 ASN A CA 1
ATOM 1471 C C . ASN A 1 187 ? -21.401 7.116 40.924 1.00 81.31 187 ASN A C 1
ATOM 1473 O O . ASN A 1 187 ? -20.529 6.648 41.660 1.00 81.31 187 ASN A O 1
ATOM 1477 N N . ARG A 1 188 ? -22.187 6.346 40.164 1.00 78.62 188 ARG A N 1
ATOM 1478 C CA . ARG A 1 188 ? -22.127 4.887 40.063 1.00 78.62 188 ARG A CA 1
ATOM 1479 C C . ARG A 1 188 ? -22.297 4.447 38.618 1.00 78.62 188 ARG A C 1
ATOM 1481 O O . ARG A 1 188 ? -23.066 5.057 37.889 1.00 78.62 188 ARG A O 1
ATOM 1488 N N . SER A 1 189 ? -21.592 3.396 38.215 1.00 82.31 189 SER A N 1
ATOM 1489 C CA . SER A 1 189 ? -21.642 2.890 36.840 1.00 82.31 189 SER A CA 1
ATOM 1490 C C . SER A 1 189 ? -23.066 2.489 36.430 1.00 82.31 189 SER A C 1
ATOM 1492 O O . SER A 1 189 ? -23.862 2.049 37.261 1.00 82.31 189 SER A O 1
ATOM 1494 N N . ILE A 1 190 ? -23.381 2.621 35.143 1.00 87.12 190 ILE A N 1
ATOM 1495 C CA . ILE A 1 190 ? -24.695 2.291 34.576 1.00 87.12 190 ILE A CA 1
ATOM 1496 C C . ILE A 1 190 ? -24.623 0.903 33.944 1.00 87.12 190 ILE A C 1
ATOM 1498 O O . ILE A 1 190 ? -23.748 0.656 33.117 1.00 87.12 190 ILE A O 1
ATOM 1502 N N . LEU A 1 191 ? -25.546 0.008 34.299 1.00 84.62 191 LEU A N 1
ATOM 1503 C CA . LEU A 1 191 ? -25.669 -1.309 33.669 1.00 84.62 191 LEU A CA 1
ATOM 1504 C C . LEU A 1 191 ? -26.935 -1.376 32.814 1.00 84.62 191 LEU A C 1
ATOM 1506 O O . LEU A 1 191 ? -28.035 -1.223 33.332 1.00 84.62 191 LEU A O 1
ATOM 1510 N N . ILE 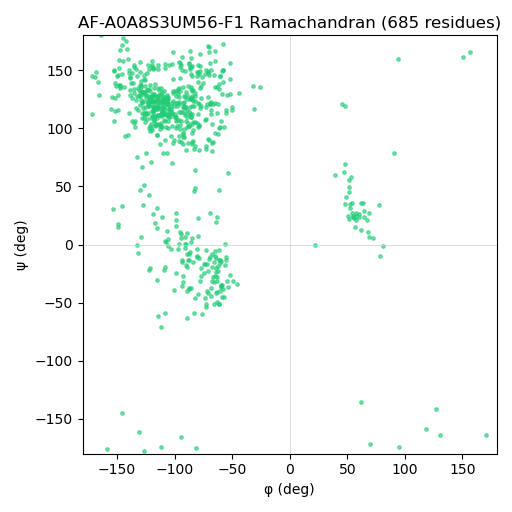A 1 192 ? -26.789 -1.686 31.532 1.00 86.38 192 ILE A N 1
ATOM 1511 C CA . ILE A 1 192 ? -27.884 -1.980 30.608 1.00 86.38 192 ILE A CA 1
ATOM 1512 C C . ILE A 1 192 ? -27.904 -3.492 30.417 1.00 86.38 192 ILE A C 1
ATOM 1514 O O . ILE A 1 192 ? -26.983 -4.071 29.840 1.00 86.38 192 ILE A O 1
ATOM 1518 N N . ALA A 1 193 ? -28.924 -4.154 30.951 1.00 83.88 193 ALA A N 1
ATOM 1519 C CA . ALA A 1 193 ? -29.061 -5.601 30.869 1.00 83.88 193 ALA A CA 1
ATOM 1520 C C . ALA A 1 193 ? -29.391 -6.057 29.438 1.00 83.88 193 ALA A C 1
ATOM 1522 O O . ALA A 1 193 ? -29.718 -5.255 28.568 1.00 83.88 193 ALA A O 1
ATOM 1523 N N . LYS A 1 194 ? -29.343 -7.371 29.192 1.00 83.38 194 LYS A N 1
ATOM 1524 C CA . LYS A 1 194 ? -29.500 -7.987 27.861 1.00 83.38 194 LYS A CA 1
ATOM 1525 C C . LYS A 1 194 ? -30.779 -7.584 27.122 1.00 83.38 194 LYS A C 1
ATOM 1527 O O . LYS A 1 194 ? -30.808 -7.545 25.895 1.00 83.38 194 LYS A O 1
ATOM 1532 N N . ASN A 1 195 ? -31.862 -7.304 27.841 1.00 82.44 195 ASN A N 1
ATOM 1533 C CA . ASN A 1 195 ? -33.123 -6.853 27.247 1.00 82.44 195 ASN A CA 1
ATOM 1534 C C . ASN A 1 195 ? -33.309 -5.337 27.274 1.00 82.44 195 ASN A C 1
ATOM 1536 O O . ASN A 1 195 ? -34.283 -4.866 26.700 1.00 82.44 195 ASN A O 1
ATOM 1540 N N . GLY A 1 196 ? -32.380 -4.607 27.890 1.00 84.88 196 GLY A N 1
ATOM 1541 C CA . GLY A 1 196 ? -32.376 -3.156 27.932 1.00 84.88 196 GLY A CA 1
ATOM 1542 C C . GLY A 1 196 ? -32.267 -2.543 26.539 1.00 84.88 196 GLY A C 1
ATOM 1543 O O . GLY A 1 196 ? -31.484 -2.998 25.704 1.00 84.88 196 GLY A O 1
ATOM 1544 N N . ASP A 1 197 ? -33.050 -1.497 26.315 1.00 89.56 197 ASP A N 1
ATOM 1545 C CA . ASP A 1 197 ? -32.906 -0.561 25.203 1.00 89.56 197 ASP A CA 1
ATOM 1546 C C . ASP A 1 197 ? -32.815 0.841 25.812 1.00 89.56 197 ASP A C 1
ATOM 1548 O O . ASP A 1 197 ? -33.738 1.285 26.495 1.00 89.56 197 ASP A O 1
ATOM 1552 N N . VAL A 1 198 ? -31.671 1.504 25.674 1.00 91.81 198 VAL A N 1
ATOM 1553 C CA . VAL A 1 198 ? -31.435 2.826 26.263 1.00 91.81 198 VAL A CA 1
ATOM 1554 C C . VAL A 1 198 ? -31.138 3.825 25.164 1.00 91.81 198 VAL A C 1
ATOM 1556 O O . VAL A 1 198 ? -30.220 3.622 24.372 1.00 91.81 198 VAL A O 1
ATOM 1559 N N . GLN A 1 199 ? -31.877 4.935 25.175 1.00 93.69 199 GLN A N 1
ATOM 1560 C CA . GLN A 1 199 ? -31.677 6.047 24.258 1.00 93.69 199 GLN A CA 1
ATOM 1561 C C . GLN A 1 199 ? -31.315 7.313 25.033 1.00 93.69 199 GLN A C 1
ATOM 1563 O O . GLN A 1 199 ? -32.090 7.840 25.836 1.00 93.69 199 GLN A O 1
ATOM 1568 N N . ILE A 1 200 ? -30.114 7.813 24.767 1.00 93.75 200 ILE A N 1
ATOM 1569 C CA . ILE A 1 200 ? -29.595 9.067 25.297 1.00 93.75 200 ILE A CA 1
ATOM 1570 C C . ILE A 1 200 ? -29.640 10.093 24.159 1.00 93.75 200 ILE A C 1
ATOM 1572 O O . ILE A 1 200 ? -28.974 9.913 23.143 1.00 93.75 200 ILE A O 1
ATOM 1576 N N . SER A 1 201 ? -30.432 11.158 24.297 1.00 95.44 201 SER A N 1
ATOM 1577 C CA . SER A 1 201 ? -30.556 12.229 23.293 1.00 95.44 201 SER A CA 1
ATOM 1578 C C . SER A 1 201 ? -30.325 13.588 23.940 1.00 95.44 201 SER A C 1
ATOM 1580 O O . SER A 1 201 ? -30.949 13.892 24.954 1.00 95.44 201 SER A O 1
ATOM 1582 N N . LYS A 1 202 ? -29.443 14.405 23.348 1.00 94.19 202 LYS A N 1
ATOM 1583 C CA . LYS A 1 202 ? -29.147 15.785 23.784 1.00 94.19 202 LYS A CA 1
ATOM 1584 C C . LYS A 1 202 ? -28.871 15.921 25.283 1.00 94.19 202 LYS A C 1
ATOM 1586 O O . LYS A 1 202 ? -29.346 16.850 25.926 1.00 94.19 202 LYS A O 1
ATOM 1591 N N . ALA A 1 203 ? -28.129 14.983 25.854 1.00 92.75 203 ALA A N 1
ATOM 1592 C CA . ALA A 1 203 ? -27.866 14.942 27.285 1.00 92.75 203 ALA A CA 1
ATOM 1593 C C . ALA A 1 203 ? -26.384 15.168 27.595 1.00 92.75 203 ALA A C 1
ATOM 1595 O O . ALA A 1 203 ? -25.509 14.870 26.779 1.00 92.75 203 ALA A O 1
ATOM 1596 N N . PHE A 1 204 ? -26.104 15.663 28.801 1.00 94.94 204 PHE A N 1
ATOM 1597 C CA . PHE A 1 204 ? -24.749 15.849 29.306 1.00 94.94 204 PHE A CA 1
ATOM 1598 C C . PHE A 1 204 ? -24.508 14.947 30.518 1.00 94.94 204 PHE A C 1
ATOM 1600 O O . PHE A 1 204 ? -25.167 15.104 31.540 1.00 94.94 204 PHE A O 1
ATOM 1607 N N . PHE A 1 205 ? -23.565 14.012 30.433 1.00 95.44 205 PHE A N 1
ATOM 1608 C CA . PHE A 1 205 ? -23.220 13.092 31.517 1.00 95.44 205 PHE A CA 1
ATOM 1609 C C . PHE A 1 205 ? -21.854 13.434 32.100 1.00 95.44 205 PHE A C 1
ATOM 1611 O O . PHE A 1 205 ? -20.872 13.575 31.375 1.00 95.44 205 PHE A O 1
ATOM 1618 N N . ASN A 1 206 ? -21.788 13.510 33.426 1.00 94.19 206 ASN A N 1
ATOM 1619 C CA . ASN A 1 206 ? -20.588 13.826 34.179 1.00 94.19 206 ASN A CA 1
ATOM 1620 C C . ASN A 1 206 ? -20.247 12.676 35.140 1.00 94.19 206 ASN A C 1
ATOM 1622 O O . ASN A 1 206 ? -20.860 12.535 36.206 1.00 94.19 206 ASN A O 1
ATOM 1626 N N . PHE A 1 207 ? -19.293 11.843 34.731 1.00 91.31 207 PHE A N 1
ATOM 1627 C CA . PHE A 1 207 ? -18.880 10.618 35.406 1.00 91.31 207 PHE A CA 1
ATOM 1628 C C . PHE A 1 207 ? -17.826 10.890 36.479 1.00 91.31 207 PHE A C 1
ATOM 1630 O O . PHE A 1 207 ? -16.850 11.611 36.267 1.00 91.31 207 PHE A O 1
ATOM 1637 N N . SER A 1 208 ? -18.003 10.267 37.642 1.00 87.38 208 SER A N 1
ATOM 1638 C CA . SER A 1 208 ? -16.934 10.178 38.643 1.00 87.38 208 SER A CA 1
ATOM 1639 C C . SER A 1 208 ? -15.808 9.247 38.167 1.00 87.38 208 SER A C 1
ATOM 1641 O O . SER A 1 208 ? -15.989 8.464 37.233 1.00 87.38 208 SER A O 1
ATOM 1643 N N . GLN A 1 209 ? -14.650 9.307 38.830 1.00 85.31 209 GLN A N 1
ATOM 1644 C CA . GLN A 1 209 ? -13.504 8.436 38.541 1.00 85.31 209 GLN A CA 1
ATOM 1645 C C . GLN A 1 209 ? -13.905 6.947 38.538 1.00 85.31 209 GLN A C 1
ATOM 1647 O O . GLN A 1 209 ? -14.733 6.529 39.347 1.00 85.31 209 GLN A O 1
ATOM 1652 N N . ASP A 1 210 ? -13.331 6.149 37.632 1.00 79.00 210 ASP A N 1
ATOM 1653 C CA . ASP A 1 210 ? -13.555 4.695 37.510 1.00 79.00 210 ASP A CA 1
ATOM 1654 C C . ASP A 1 210 ? -15.015 4.269 37.187 1.00 79.00 210 ASP A C 1
ATOM 1656 O O . ASP A 1 210 ? -15.372 3.089 37.297 1.00 79.00 210 ASP A O 1
ATOM 1660 N N . ARG A 1 211 ? -15.889 5.206 36.787 1.00 86.88 211 ARG A N 1
ATOM 1661 C CA . ARG A 1 211 ? -17.281 4.924 36.377 1.00 86.88 211 ARG A CA 1
ATOM 1662 C C . ARG A 1 211 ? -17.411 4.773 34.868 1.00 86.88 211 ARG A C 1
ATOM 1664 O O . ARG A 1 211 ? -16.671 5.405 34.126 1.00 86.88 211 ARG A O 1
ATOM 1671 N N . GLY A 1 212 ? -18.404 4.004 34.430 1.00 89.50 212 GLY A N 1
ATOM 1672 C CA . GLY A 1 212 ? -18.682 3.783 33.011 1.00 89.50 212 GLY A CA 1
ATOM 1673 C C . GLY A 1 212 ? -20.105 3.320 32.735 1.00 89.50 212 GLY A C 1
ATOM 1674 O O . GLY A 1 212 ? -20.936 3.230 33.645 1.00 89.50 212 GLY A O 1
ATOM 1675 N N . ILE A 1 213 ? -20.377 3.022 31.468 1.00 91.19 213 ILE A N 1
ATOM 1676 C CA . ILE A 1 213 ? -21.609 2.363 31.028 1.00 91.19 213 ILE A CA 1
ATOM 1677 C C . ILE A 1 213 ? -21.247 0.954 30.574 1.00 91.19 213 ILE A C 1
ATOM 1679 O O . ILE A 1 213 ? -20.377 0.785 29.728 1.00 91.19 213 ILE A O 1
ATOM 1683 N N . ARG A 1 214 ? -21.935 -0.056 31.101 1.00 89.06 214 ARG A N 1
ATOM 1684 C CA . ARG A 1 214 ? -21.828 -1.447 30.662 1.00 89.06 214 ARG A CA 1
ATOM 1685 C C . ARG A 1 214 ? -23.129 -1.861 29.992 1.00 89.06 214 ARG A C 1
ATOM 1687 O O . ARG A 1 214 ? -24.170 -1.800 30.636 1.00 89.06 214 ARG A O 1
ATOM 1694 N N . SER A 1 215 ? -23.087 -2.292 28.736 1.00 89.94 215 SER A N 1
ATOM 1695 C CA . SER A 1 215 ? -24.270 -2.655 27.958 1.00 89.94 215 SER A CA 1
ATOM 1696 C C . SER A 1 215 ? -24.226 -4.078 27.421 1.00 89.94 215 SER A C 1
ATOM 1698 O O . SER A 1 215 ? -23.462 -4.399 26.516 1.00 89.94 215 SER A O 1
ATOM 1700 N N . TYR A 1 216 ? -25.123 -4.912 27.937 1.00 85.19 216 TYR A N 1
ATOM 1701 C CA . TYR A 1 216 ? -25.551 -6.166 27.317 1.00 85.19 216 TYR A CA 1
ATOM 1702 C C . TYR A 1 216 ? -26.751 -5.946 26.381 1.00 85.19 216 TYR A C 1
ATOM 1704 O O . TYR A 1 216 ? -27.044 -6.786 25.535 1.00 85.19 216 TYR A O 1
ATOM 1712 N N . GLY A 1 217 ? -27.461 -4.829 26.546 1.00 87.62 217 GLY A N 1
ATOM 1713 C CA . GLY A 1 217 ? -28.593 -4.419 25.723 1.00 87.62 217 GLY A CA 1
ATOM 1714 C C . GLY A 1 217 ? -28.199 -3.484 24.580 1.00 87.62 217 GLY A C 1
ATOM 1715 O O . GLY A 1 217 ? -27.020 -3.354 24.240 1.00 87.62 217 GLY A O 1
ATOM 1716 N N . LYS A 1 218 ? -29.203 -2.847 23.979 1.00 91.12 218 LYS A N 1
ATOM 1717 C CA . LYS A 1 218 ? -29.019 -1.834 22.937 1.00 91.12 218 LYS A CA 1
ATOM 1718 C C . LYS A 1 218 ? -28.761 -0.474 23.586 1.00 91.12 218 LYS A C 1
ATOM 1720 O O . LYS A 1 218 ? -29.488 -0.083 24.500 1.00 91.12 218 LYS A O 1
ATOM 1725 N N . LEU A 1 219 ? -27.741 0.236 23.107 1.00 94.44 219 LEU A N 1
ATOM 1726 C CA . LEU A 1 219 ? -27.407 1.587 23.554 1.00 94.44 219 LEU A CA 1
ATOM 1727 C C . LEU A 1 219 ? -27.337 2.532 22.351 1.00 94.44 219 LEU A C 1
ATOM 1729 O O . LEU A 1 219 ? -26.425 2.428 21.533 1.00 94.44 219 LEU A O 1
ATOM 1733 N N . ASP A 1 220 ? -28.281 3.465 22.269 1.00 94.88 220 ASP A N 1
ATOM 1734 C CA . ASP A 1 220 ? -28.287 4.547 21.285 1.00 94.88 220 ASP A CA 1
ATOM 1735 C C . ASP A 1 220 ? -27.936 5.873 21.987 1.00 94.88 220 ASP A C 1
ATOM 1737 O O . ASP A 1 220 ? -28.638 6.304 22.901 1.00 94.88 220 ASP A O 1
ATOM 1741 N N . ILE A 1 221 ? -26.867 6.552 21.567 1.00 95.31 221 ILE A N 1
ATOM 1742 C CA . ILE A 1 221 ? -26.471 7.870 22.084 1.00 95.31 221 ILE A CA 1
ATOM 1743 C C . ILE A 1 221 ? -26.436 8.865 20.927 1.00 95.31 221 ILE A C 1
ATOM 1745 O O . ILE A 1 221 ? -25.709 8.678 19.953 1.00 95.31 221 ILE A O 1
ATOM 1749 N N . THR A 1 222 ? -27.202 9.947 21.041 1.00 94.94 222 THR A N 1
ATOM 1750 C CA . THR A 1 222 ? -27.373 10.954 19.992 1.00 94.94 222 THR A CA 1
ATOM 1751 C C . THR A 1 222 ? -27.202 12.379 20.531 1.00 94.94 222 THR A C 1
ATOM 1753 O O . THR A 1 222 ? -27.730 12.724 21.588 1.00 94.94 222 THR A O 1
ATOM 1756 N N . ASN A 1 223 ? -26.452 13.228 19.825 1.00 94.88 223 ASN A N 1
ATOM 1757 C CA . ASN A 1 223 ? -26.221 14.648 20.134 1.00 94.88 223 ASN A CA 1
ATOM 1758 C C . ASN A 1 223 ? -25.831 14.927 21.601 1.00 94.88 223 ASN A C 1
ATOM 1760 O O . ASN A 1 223 ? -26.264 15.924 22.169 1.00 94.88 223 ASN A O 1
ATOM 1764 N N . SER A 1 224 ? -25.079 14.026 22.234 1.00 95.38 224 SER A N 1
ATOM 1765 C CA . SER A 1 224 ? -24.835 14.040 23.684 1.00 95.38 224 SER A CA 1
ATOM 1766 C C . SER A 1 224 ? -23.352 14.168 24.012 1.00 95.38 224 SER A C 1
ATOM 1768 O O . SER A 1 224 ? -22.490 13.822 23.204 1.00 95.38 224 SER A O 1
ATOM 1770 N N . GLU A 1 225 ? -23.048 14.641 25.216 1.00 95.75 225 GLU A N 1
ATOM 1771 C CA . GLU A 1 225 ? -21.682 14.766 25.723 1.00 95.75 225 GLU A CA 1
ATOM 1772 C C . GLU A 1 225 ? -21.513 13.946 27.005 1.00 95.75 225 GLU A C 1
ATOM 1774 O O . GLU A 1 225 ? -22.291 14.078 27.945 1.00 95.75 225 GLU A O 1
ATOM 1779 N N . LEU A 1 226 ? -20.515 13.063 27.028 1.00 96.31 226 LEU A N 1
ATOM 1780 C CA . LEU A 1 226 ? -20.161 12.225 28.171 1.00 96.31 226 LEU A CA 1
ATOM 1781 C C . LEU A 1 226 ? -18.730 12.579 28.586 1.00 96.31 226 LEU A C 1
ATOM 1783 O O . LEU A 1 226 ? -17.795 12.422 27.798 1.00 96.31 226 LEU A O 1
ATOM 1787 N N . GLN A 1 227 ? -18.544 13.053 29.814 1.00 95.75 227 GLN A N 1
ATOM 1788 C CA . GLN A 1 227 ? -17.242 13.493 30.307 1.00 95.75 227 GLN A CA 1
ATOM 1789 C C . GLN A 1 227 ? -16.927 12.998 31.717 1.00 95.75 227 GLN A C 1
ATOM 1791 O O . GLN A 1 227 ? -17.828 12.757 32.520 1.00 95.75 227 GLN A O 1
ATOM 1796 N N . GLY A 1 228 ? -15.636 12.898 32.032 1.00 91.56 228 GLY A N 1
ATOM 1797 C CA . GLY A 1 228 ? -15.157 12.741 33.403 1.00 91.56 228 GLY A CA 1
ATOM 1798 C C . GLY A 1 228 ? -15.228 14.067 34.166 1.00 91.56 228 GLY A C 1
ATOM 1799 O O . GLY A 1 228 ? -15.008 15.131 33.589 1.00 91.56 228 GLY A O 1
ATOM 1800 N N . ARG A 1 229 ? -15.547 14.027 35.464 1.00 88.00 229 ARG A N 1
ATOM 1801 C CA . ARG A 1 229 ? -15.649 15.241 36.295 1.00 88.00 229 ARG A CA 1
ATOM 1802 C C . ARG A 1 229 ? -14.288 15.806 36.674 1.00 88.00 229 ARG A C 1
ATOM 1804 O O . ARG A 1 229 ? -13.987 16.957 36.386 1.00 88.00 229 ARG A O 1
ATOM 1811 N N . ASP A 1 230 ? -13.514 14.975 37.361 1.00 85.75 230 ASP A N 1
ATOM 1812 C CA . ASP A 1 230 ? -12.237 15.341 37.986 1.00 85.75 230 ASP A CA 1
ATOM 1813 C C . ASP A 1 230 ? -11.082 14.476 37.457 1.00 85.75 230 ASP A C 1
ATOM 1815 O O . ASP A 1 230 ? -9.913 14.851 37.529 1.00 85.75 230 ASP A O 1
ATOM 1819 N N . TYR A 1 231 ? -11.422 13.306 36.916 1.00 88.44 231 TYR A N 1
ATOM 1820 C CA . TYR A 1 231 ? -10.508 12.274 36.447 1.00 88.44 231 TYR A CA 1
ATOM 1821 C C . TYR A 1 231 ? -11.107 11.569 35.240 1.00 88.44 231 TYR A C 1
ATOM 1823 O O . TYR A 1 231 ? -12.287 11.747 34.928 1.00 88.44 231 TYR A O 1
ATOM 1831 N N . LYS A 1 232 ? -10.296 10.723 34.600 1.00 86.56 232 LYS A N 1
ATOM 1832 C CA . LYS A 1 232 ? -10.788 9.900 33.509 1.00 86.56 232 LYS A CA 1
ATOM 1833 C C . LYS A 1 232 ? -11.838 8.896 33.994 1.00 86.56 232 LYS A C 1
ATOM 1835 O O . LYS A 1 232 ? -11.665 8.272 35.042 1.00 86.56 232 LYS A O 1
ATOM 1840 N N . TRP A 1 233 ? -12.923 8.764 33.241 1.00 91.94 233 TRP A N 1
ATOM 1841 C CA . TRP A 1 233 ? -13.931 7.716 33.433 1.00 91.94 233 TRP A CA 1
ATOM 1842 C C . TRP A 1 233 ? -13.607 6.521 32.525 1.00 91.94 233 TRP A C 1
ATOM 1844 O O . TRP A 1 233 ? -12.813 6.659 31.597 1.00 91.94 233 TRP A O 1
ATOM 1854 N N . THR A 1 234 ? -14.141 5.334 32.798 1.00 85.06 234 THR A N 1
ATOM 1855 C CA . THR A 1 234 ? -13.655 4.102 32.147 1.00 85.06 234 THR A CA 1
ATOM 1856 C C . THR A 1 234 ? -14.145 3.910 30.727 1.00 85.06 234 THR A C 1
ATOM 1858 O O . THR A 1 234 ? -13.391 3.357 29.936 1.00 85.06 234 THR A O 1
ATOM 1861 N N . GLY A 1 235 ? -15.349 4.395 30.400 1.00 91.56 235 GLY A N 1
ATOM 1862 C CA . GLY A 1 235 ? -15.904 4.326 29.051 1.00 91.56 235 GLY A CA 1
ATOM 1863 C C . GLY A 1 235 ? -17.193 3.539 28.874 1.00 91.56 235 GLY A C 1
ATOM 1864 O O . GLY A 1 235 ? -17.972 3.325 29.809 1.00 91.56 235 GLY A O 1
ATOM 1865 N N . LEU A 1 236 ? -17.420 3.135 27.621 1.00 92.62 236 LEU A N 1
ATOM 1866 C CA . LEU A 1 236 ? -18.553 2.326 27.179 1.00 92.62 236 LEU A CA 1
ATOM 1867 C C . LEU A 1 236 ? -18.105 0.873 26.965 1.00 92.62 236 LEU A C 1
ATOM 1869 O O . LEU A 1 236 ? -17.341 0.603 26.050 1.00 92.62 236 LEU A O 1
ATOM 1873 N N . HIS A 1 237 ? -18.614 -0.069 27.754 1.00 88.50 237 HIS A N 1
ATOM 1874 C CA . HIS A 1 237 ? -18.318 -1.501 27.639 1.00 88.50 237 HIS A CA 1
ATOM 1875 C C . HIS A 1 237 ? -19.516 -2.234 27.020 1.00 88.50 237 HIS A C 1
ATOM 1877 O O . HIS A 1 237 ? -20.564 -2.330 27.659 1.00 88.50 237 HIS A O 1
ATOM 1883 N N . ILE A 1 238 ? -19.393 -2.744 25.796 1.00 89.56 238 ILE A N 1
ATOM 1884 C CA . ILE A 1 238 ? -20.484 -3.311 24.988 1.00 89.56 238 ILE A CA 1
ATOM 1885 C C . ILE A 1 238 ? -20.287 -4.816 24.788 1.00 89.56 238 ILE A C 1
ATOM 1887 O O . ILE A 1 238 ? -19.203 -5.268 24.423 1.00 89.56 238 ILE A O 1
ATOM 1891 N N . TYR A 1 239 ? -21.353 -5.586 25.006 1.00 83.44 239 TYR A N 1
ATOM 1892 C CA . TYR A 1 239 ? -21.346 -7.045 24.904 1.00 83.44 239 TYR A CA 1
ATOM 1893 C C . TYR A 1 239 ? -22.183 -7.520 23.706 1.00 83.44 239 TYR A C 1
ATOM 1895 O O . TYR A 1 239 ? -21.603 -7.935 22.716 1.00 83.44 239 TYR A O 1
ATOM 1903 N N . GLU A 1 240 ? -23.523 -7.423 23.727 1.00 79.56 240 GLU A N 1
ATOM 1904 C CA . GLU A 1 240 ? -24.350 -8.188 22.765 1.00 79.56 240 GLU A CA 1
ATOM 1905 C C . GLU A 1 240 ? -25.148 -7.364 21.730 1.00 79.56 240 GLU A C 1
ATOM 1907 O O . GLU A 1 240 ? -24.983 -7.557 20.529 1.00 79.56 240 GLU A O 1
ATOM 1912 N N . LYS A 1 241 ? -26.079 -6.486 22.142 1.00 77.00 241 LYS A N 1
ATOM 1913 C CA . LYS A 1 241 ? -27.151 -5.984 21.241 1.00 77.00 241 LYS A CA 1
ATOM 1914 C C . LYS A 1 241 ? -26.832 -4.723 20.421 1.00 77.00 241 LYS A C 1
ATOM 1916 O O . LYS A 1 241 ? -27.717 -4.200 19.743 1.00 77.00 241 LYS A O 1
ATOM 1921 N N . GLY A 1 242 ? -25.575 -4.291 20.422 1.00 81.88 242 GLY A N 1
ATOM 1922 C CA . GLY A 1 242 ? -25.072 -3.217 19.565 1.00 81.88 242 GLY A CA 1
ATOM 1923 C C . GLY A 1 242 ? -25.082 -1.826 20.200 1.00 81.88 242 GLY A C 1
ATOM 1924 O O . GLY A 1 242 ? -25.781 -1.551 21.179 1.00 81.88 242 GLY A O 1
ATOM 1925 N N . LEU A 1 243 ? -24.263 -0.951 19.620 1.00 90.62 243 LEU A N 1
ATOM 1926 C CA . LEU A 1 243 ? -24.032 0.432 20.035 1.00 90.62 243 LEU A CA 1
ATOM 1927 C C . LEU A 1 243 ? -24.258 1.352 18.834 1.00 90.62 243 LEU A C 1
ATOM 1929 O O . LEU A 1 243 ? -23.703 1.110 17.764 1.00 90.62 243 LEU A O 1
ATOM 1933 N N . ASN A 1 244 ? -25.029 2.423 19.008 1.00 90.31 244 ASN A N 1
ATOM 1934 C CA . ASN A 1 244 ? -25.196 3.465 18.000 1.00 90.31 244 ASN A CA 1
ATOM 1935 C C . ASN A 1 244 ? -24.790 4.827 18.571 1.00 90.31 244 ASN A C 1
ATOM 1937 O O . ASN A 1 244 ? -25.386 5.287 19.543 1.00 90.31 244 ASN A O 1
ATOM 1941 N N . LEU A 1 245 ? -23.790 5.478 17.977 1.00 89.75 245 LEU A N 1
ATOM 1942 C CA . LEU A 1 245 ? -23.309 6.799 18.388 1.00 89.75 245 LEU A CA 1
ATOM 1943 C C . LEU A 1 245 ? -23.491 7.815 17.259 1.00 89.75 245 LEU A C 1
ATOM 1945 O O . LEU A 1 245 ? -22.870 7.692 16.208 1.00 89.75 245 LEU A O 1
ATOM 1949 N N . GLN A 1 246 ? -24.270 8.869 17.493 1.00 91.31 246 GLN A N 1
ATOM 1950 C CA . GLN A 1 246 ? -24.480 9.961 16.541 1.00 91.31 246 GLN A CA 1
ATOM 1951 C C . GLN A 1 246 ? -24.232 11.321 17.197 1.00 91.31 246 GLN A C 1
ATOM 1953 O O . GLN A 1 246 ? -24.905 11.691 18.147 1.00 91.31 246 GLN A O 1
ATOM 1958 N N . ASN A 1 247 ? -23.301 12.115 16.679 1.00 87.38 247 ASN A N 1
ATOM 1959 C CA . ASN A 1 247 ? -22.906 13.429 17.208 1.00 87.38 247 ASN A CA 1
ATOM 1960 C C . ASN A 1 247 ? -22.566 13.389 18.704 1.00 87.38 247 ASN A C 1
ATOM 1962 O O . ASN A 1 247 ? -23.011 14.237 19.476 1.00 87.38 247 ASN A O 1
ATOM 1966 N N . VAL A 1 248 ? -21.795 12.384 19.120 1.00 91.12 248 VAL A N 1
ATOM 1967 C CA . VAL A 1 248 ? -21.439 12.181 20.530 1.00 91.12 248 VAL A CA 1
ATOM 1968 C C . VAL A 1 248 ? -20.077 12.793 20.830 1.00 91.12 248 VAL A C 1
ATOM 1970 O O . VAL A 1 248 ? -19.125 12.590 20.083 1.00 91.12 248 VAL A O 1
ATOM 1973 N N . THR A 1 249 ? -19.948 13.524 21.934 1.00 90.88 249 THR A N 1
ATOM 1974 C CA . THR A 1 249 ? -18.645 13.980 22.437 1.00 90.88 249 THR A CA 1
ATOM 1975 C C . THR A 1 249 ? -18.255 13.170 23.667 1.00 90.88 249 THR A C 1
ATOM 1977 O O . THR A 1 249 ? -18.992 13.163 24.644 1.00 90.88 249 THR A O 1
ATOM 1980 N N . LEU A 1 250 ? -17.099 12.507 23.639 1.00 91.94 250 LEU A N 1
ATOM 1981 C CA . LEU A 1 250 ? -16.508 11.845 24.803 1.00 91.94 250 LEU A CA 1
ATOM 1982 C C . LEU A 1 250 ? -15.292 12.650 25.276 1.00 91.94 250 LEU A C 1
ATOM 1984 O O . LEU A 1 250 ? -14.394 12.936 24.479 1.00 91.94 250 LEU A O 1
ATOM 1988 N N . ARG A 1 251 ? -15.240 13.024 26.556 1.00 91.31 251 ARG A N 1
ATOM 1989 C CA . ARG A 1 251 ? -14.081 13.711 27.150 1.00 91.31 251 ARG A CA 1
ATOM 1990 C C . ARG A 1 251 ? -13.545 12.964 28.354 1.00 91.31 251 ARG A C 1
ATOM 1992 O O . ARG A 1 251 ? -14.318 12.362 29.096 1.00 91.31 251 ARG A O 1
ATOM 1999 N N . ASP A 1 252 ? -12.233 13.062 28.547 1.00 90.56 252 ASP A N 1
ATOM 2000 C CA . ASP A 1 252 ? -11.540 12.559 29.731 1.00 90.56 252 ASP A CA 1
ATOM 2001 C C . ASP A 1 252 ? -11.917 11.096 29.991 1.00 90.56 252 ASP A C 1
ATOM 2003 O O . ASP A 1 252 ? -12.438 10.752 31.041 1.00 90.56 252 ASP A O 1
ATOM 2007 N N . VAL A 1 253 ? -11.724 10.233 28.996 1.00 88.06 253 VAL A N 1
ATOM 2008 C CA . VAL A 1 253 ? -12.135 8.823 29.045 1.00 88.06 253 VAL A CA 1
ATOM 2009 C C . VAL A 1 253 ? -10.914 7.922 28.904 1.00 88.06 253 VAL A C 1
ATOM 2011 O O . VAL A 1 253 ? -10.127 8.090 27.980 1.00 88.06 253 VAL A O 1
ATOM 2014 N N . GLU A 1 254 ? -10.716 6.972 29.811 1.00 84.00 254 GLU A N 1
ATOM 2015 C CA . GLU A 1 254 ? -9.598 6.023 29.759 1.00 84.00 254 GLU A CA 1
ATOM 2016 C C . GLU A 1 254 ? -9.680 5.176 28.479 1.00 84.00 254 GLU A C 1
ATOM 2018 O O . GLU A 1 254 ? -8.737 5.152 27.685 1.00 84.00 254 GLU A O 1
ATOM 2023 N N . MET A 1 255 ? -10.843 4.571 28.225 1.00 83.62 255 MET A N 1
ATOM 2024 C CA . MET A 1 255 ? -11.127 3.761 27.043 1.00 83.62 255 MET A CA 1
ATOM 2025 C C . MET A 1 255 ? -12.476 4.170 26.448 1.00 83.62 255 MET A C 1
ATOM 2027 O O . MET A 1 255 ? -13.479 4.059 27.124 1.00 83.62 255 MET A O 1
ATOM 2031 N N . CYS A 1 256 ? -12.564 4.675 25.215 1.00 86.81 256 CYS A N 1
ATOM 2032 C CA . CYS A 1 256 ? -13.859 5.197 24.741 1.00 86.81 256 CYS A CA 1
ATOM 2033 C C . CYS A 1 256 ? -14.913 4.093 24.609 1.00 86.81 256 CYS A C 1
ATOM 2035 O O . CYS A 1 256 ? -16.029 4.236 25.112 1.00 86.81 256 CYS A O 1
ATOM 2037 N N . ILE A 1 257 ? -14.553 3.017 23.908 1.00 89.12 257 ILE A N 1
ATOM 2038 C CA . ILE A 1 257 ? -15.429 1.886 23.619 1.00 89.12 257 ILE A CA 1
ATOM 2039 C C . ILE A 1 257 ? -14.632 0.592 23.821 1.00 89.12 257 ILE A C 1
ATOM 2041 O O . ILE A 1 257 ? -13.573 0.410 23.224 1.00 89.12 257 ILE A O 1
ATOM 2045 N N . GLU A 1 258 ? -15.151 -0.317 24.637 1.00 86.19 258 GLU A N 1
ATOM 2046 C CA . GLU A 1 258 ? -14.698 -1.701 24.744 1.00 86.19 258 GLU A CA 1
ATOM 2047 C C . GLU A 1 258 ? -15.776 -2.616 24.165 1.00 86.19 258 GLU A C 1
ATOM 2049 O O . GLU A 1 258 ? -16.922 -2.558 24.602 1.00 86.19 258 GLU A O 1
ATOM 2054 N N . VAL A 1 259 ? -15.432 -3.455 23.190 1.00 83.19 259 VAL A N 1
ATOM 2055 C CA . VAL A 1 259 ? -16.343 -4.450 22.610 1.00 83.19 259 VAL A CA 1
ATOM 2056 C C . VAL A 1 259 ? -15.873 -5.839 23.018 1.00 83.19 259 VAL A C 1
ATOM 2058 O O . VAL A 1 259 ? -14.760 -6.238 22.685 1.00 83.19 259 VAL A O 1
ATOM 2061 N N . LEU A 1 260 ? -16.711 -6.566 23.751 1.00 76.44 260 LEU A N 1
ATOM 2062 C CA . LEU A 1 260 ? -16.339 -7.835 24.385 1.00 76.44 260 LEU A CA 1
ATOM 2063 C C . LEU A 1 260 ? -16.977 -9.062 23.715 1.00 76.44 260 LEU A C 1
ATOM 2065 O O . LEU A 1 260 ? -16.495 -10.178 23.901 1.00 76.44 260 LEU A O 1
ATOM 2069 N N . GLU A 1 261 ? -18.053 -8.883 22.939 1.00 76.12 261 GLU A N 1
ATOM 2070 C CA . GLU A 1 261 ? -18.670 -9.943 22.127 1.00 76.12 261 GLU A CA 1
ATOM 2071 C C . GLU A 1 261 ? -19.168 -9.403 20.770 1.00 76.12 261 GLU A C 1
ATOM 2073 O O . GLU A 1 261 ? -19.069 -8.209 20.475 1.00 76.12 261 GLU A O 1
ATOM 2078 N N . SER A 1 262 ? -19.658 -10.300 19.903 1.00 71.56 262 SER A N 1
ATOM 2079 C CA . SER A 1 262 ? -20.193 -9.965 18.577 1.00 71.56 262 SER A CA 1
ATOM 2080 C C . SER A 1 262 ? -21.405 -9.047 18.669 1.00 71.56 262 SER A C 1
ATOM 2082 O O . SER A 1 262 ? -22.521 -9.504 18.904 1.00 71.56 262 SER A O 1
ATOM 2084 N N . CYS A 1 263 ? -21.171 -7.757 18.434 1.00 76.75 263 CYS A N 1
ATOM 2085 C CA . CYS A 1 263 ? -22.198 -6.731 18.383 1.00 76.75 263 CYS A CA 1
ATOM 2086 C C . CYS A 1 263 ? -21.935 -5.736 17.244 1.00 76.75 263 CYS A C 1
ATOM 2088 O O . CYS A 1 263 ? -20.788 -5.469 16.883 1.00 76.75 263 CYS A O 1
ATOM 2090 N N . ASP A 1 264 ? -23.012 -5.172 16.698 1.00 77.56 264 ASP A N 1
ATOM 2091 C CA . ASP A 1 264 ? -22.930 -4.119 15.688 1.00 77.56 264 ASP A CA 1
ATOM 2092 C C . ASP A 1 264 ? -22.611 -2.779 16.366 1.00 77.56 264 ASP A C 1
ATOM 2094 O O . ASP A 1 264 ? -23.408 -2.271 17.162 1.00 77.56 264 ASP A O 1
ATOM 2098 N N . VAL A 1 265 ? -21.466 -2.178 16.035 1.00 82.75 265 VAL A N 1
ATOM 2099 C CA . VAL A 1 265 ? -21.104 -0.824 16.480 1.00 82.75 265 VAL A CA 1
ATOM 2100 C C . VAL A 1 265 ? -21.242 0.138 15.304 1.00 82.75 265 VAL A C 1
ATOM 2102 O O . VAL A 1 265 ? -20.423 0.155 14.387 1.00 82.75 265 VAL A O 1
ATOM 2105 N N . ASN A 1 266 ? -22.296 0.950 15.340 1.00 82.00 266 ASN A N 1
ATOM 2106 C CA . ASN A 1 266 ? -22.571 1.992 14.360 1.00 82.00 266 ASN A CA 1
ATOM 2107 C C . ASN A 1 266 ? -22.138 3.345 14.926 1.00 82.00 266 ASN A C 1
ATOM 2109 O O . ASN A 1 266 ? -22.664 3.800 15.941 1.00 82.00 266 ASN A O 1
ATOM 2113 N N . ILE A 1 267 ? -21.193 4.011 14.271 1.00 83.19 267 ILE A N 1
ATOM 2114 C CA . ILE A 1 267 ? -20.758 5.354 14.659 1.00 83.19 267 ILE A CA 1
ATOM 2115 C C . ILE A 1 267 ? -21.056 6.274 13.477 1.00 83.19 267 ILE A C 1
ATOM 2117 O O . ILE A 1 267 ? -20.440 6.144 12.425 1.00 83.19 267 ILE A O 1
ATOM 2121 N N . ASP A 1 268 ? -22.029 7.173 13.638 1.00 77.00 268 ASP A N 1
ATOM 2122 C CA . ASP A 1 268 ? -22.368 8.213 12.661 1.00 77.00 268 ASP A CA 1
ATOM 2123 C C . ASP A 1 268 ? -21.524 9.465 12.885 1.00 77.00 268 ASP A C 1
ATOM 2125 O O . ASP A 1 268 ? -21.069 10.051 11.923 1.00 77.00 268 ASP A O 1
ATOM 2129 N N . SER A 1 269 ? -21.219 9.862 14.125 1.00 75.12 269 SER A N 1
ATOM 2130 C CA . SER A 1 269 ? -20.155 10.843 14.405 1.00 75.12 269 SER A CA 1
ATOM 2131 C C . SER A 1 269 ? -19.788 10.872 15.888 1.00 75.12 269 SER A C 1
ATOM 2133 O O . SER A 1 269 ? -20.645 10.800 16.774 1.00 75.12 269 SER A O 1
ATOM 2135 N N . ILE A 1 270 ? -18.488 10.990 16.162 1.00 83.38 270 ILE A N 1
ATOM 2136 C CA . ILE A 1 270 ? -17.952 11.021 17.520 1.00 83.38 270 ILE A CA 1
ATOM 2137 C C . ILE A 1 270 ? -16.764 11.981 17.607 1.00 83.38 270 ILE A C 1
ATOM 2139 O O . ILE A 1 270 ? -15.879 11.992 16.751 1.00 83.38 270 ILE A O 1
ATOM 2143 N N . THR A 1 271 ? -16.731 12.798 18.651 1.00 81.06 271 THR A N 1
ATOM 2144 C CA . THR A 1 271 ? -15.590 13.653 18.981 1.00 81.06 271 THR A CA 1
ATOM 2145 C C . THR A 1 271 ? -14.984 13.171 20.286 1.00 81.06 271 THR A C 1
ATOM 2147 O O . THR A 1 271 ? -15.680 13.107 21.292 1.00 81.06 271 THR A O 1
ATOM 2150 N N . VAL A 1 272 ? -13.686 12.870 20.296 1.00 82.00 272 VAL A N 1
ATOM 2151 C CA . VAL A 1 272 ? -13.007 12.357 21.492 1.00 82.00 272 VAL A CA 1
ATOM 2152 C C . VAL A 1 272 ? -11.903 13.308 21.945 1.00 82.00 272 VAL A C 1
ATOM 2154 O O . VAL A 1 272 ? -11.034 13.710 21.163 1.00 82.00 272 VAL A O 1
ATOM 2157 N N . TRP A 1 273 ? -11.921 13.653 23.231 1.00 81.50 273 TRP A N 1
ATOM 2158 C CA . TRP A 1 273 ? -10.932 14.508 23.883 1.00 81.50 273 TRP A CA 1
ATOM 2159 C C . TRP A 1 273 ? -10.277 13.775 25.050 1.00 81.50 273 TRP A C 1
ATOM 2161 O O . TRP A 1 273 ? -10.967 13.209 25.890 1.00 81.50 273 TRP A O 1
ATOM 2171 N N . ASN A 1 274 ? -8.947 13.851 25.137 1.00 80.38 274 ASN A N 1
ATOM 2172 C CA . ASN A 1 274 ? -8.180 13.328 26.269 1.00 80.38 274 ASN A CA 1
ATOM 2173 C C . ASN A 1 274 ? -8.464 11.858 26.618 1.00 80.38 274 ASN A C 1
ATOM 2175 O O . ASN A 1 274 ? -8.834 11.541 27.746 1.00 80.38 274 ASN A O 1
ATOM 2179 N N . THR A 1 275 ? -8.259 10.969 25.643 1.00 80.12 275 THR A N 1
ATOM 2180 C CA . THR A 1 275 ? -8.372 9.519 25.839 1.00 80.12 275 THR A CA 1
ATOM 2181 C C . THR A 1 275 ? -7.025 8.804 25.815 1.00 80.12 275 THR A C 1
ATOM 2183 O O . THR A 1 275 ? -6.098 9.302 25.173 1.00 80.12 275 THR A O 1
ATOM 2186 N N . ASP A 1 276 ? -6.919 7.667 26.512 1.00 75.12 276 ASP A N 1
ATOM 2187 C CA . ASP A 1 276 ? -5.764 6.762 26.400 1.00 75.12 276 ASP A CA 1
ATOM 2188 C C . ASP A 1 276 ? -5.971 5.722 25.291 1.00 75.12 276 ASP A C 1
ATOM 2190 O O . ASP A 1 276 ? -5.044 5.446 24.531 1.00 75.12 276 ASP A O 1
ATOM 2194 N N . ASN A 1 277 ? -7.189 5.181 25.160 1.00 71.00 277 ASN A N 1
ATOM 2195 C CA . ASN A 1 277 ? -7.547 4.186 24.150 1.00 71.00 277 ASN A CA 1
ATOM 2196 C C . ASN A 1 277 ? -8.898 4.527 23.506 1.00 71.00 277 ASN A C 1
ATOM 2198 O O . ASN A 1 277 ? -9.873 4.818 24.197 1.00 71.00 277 ASN A O 1
ATOM 2202 N N . PHE A 1 278 ? -8.994 4.458 22.177 1.00 72.75 278 PHE A N 1
ATOM 2203 C CA . PHE A 1 278 ? -10.267 4.723 21.504 1.00 72.75 278 PHE A CA 1
ATOM 2204 C C . PHE A 1 278 ? -11.161 3.484 21.492 1.00 72.75 278 PHE A C 1
ATOM 2206 O O . PHE A 1 278 ? -12.260 3.509 22.031 1.00 72.75 278 PHE A O 1
ATOM 2213 N N . LEU A 1 279 ? -10.687 2.392 20.900 1.00 76.00 279 LEU A N 1
ATOM 2214 C CA . LEU A 1 279 ? -11.467 1.168 20.779 1.00 76.00 279 LEU A CA 1
ATOM 2215 C C . LEU A 1 279 ? -10.613 -0.019 21.206 1.00 76.00 279 LEU A C 1
ATOM 2217 O O . LEU A 1 279 ? -9.505 -0.201 20.706 1.00 76.00 279 LEU A O 1
ATOM 2221 N N . VAL A 1 280 ? -11.132 -0.827 22.120 1.00 69.56 280 VAL A N 1
ATOM 2222 C CA . VAL A 1 280 ? -10.519 -2.099 22.505 1.00 69.56 280 VAL A CA 1
ATOM 2223 C C . VAL A 1 280 ? -11.519 -3.202 22.210 1.00 69.56 280 VAL A C 1
ATOM 2225 O O . VAL A 1 280 ? -12.664 -3.131 22.643 1.00 69.56 280 VAL A O 1
ATOM 2228 N N . ALA A 1 281 ? -11.106 -4.206 21.447 1.00 65.06 281 ALA A N 1
ATOM 2229 C CA . ALA A 1 281 ? -11.907 -5.401 21.222 1.00 65.06 281 ALA A CA 1
ATOM 2230 C C . ALA A 1 281 ? -11.239 -6.592 21.921 1.00 65.06 281 ALA A C 1
ATOM 2232 O O . ALA A 1 281 ? -10.128 -6.999 21.551 1.00 65.06 281 ALA A O 1
ATOM 2233 N N . ASP A 1 282 ? -11.905 -7.131 22.943 1.00 62.28 282 ASP A N 1
ATOM 2234 C CA . ASP A 1 282 ? -11.432 -8.300 23.689 1.00 62.28 282 ASP A CA 1
ATOM 2235 C C . ASP A 1 282 ? -12.163 -9.574 23.241 1.00 62.28 282 ASP A C 1
ATOM 2237 O O . ASP A 1 282 ? -13.354 -9.547 22.956 1.00 62.28 282 ASP A O 1
ATOM 2241 N N . GLU A 1 283 ? -11.431 -10.689 23.177 1.00 55.75 283 GLU A N 1
ATOM 2242 C CA . GLU A 1 283 ? -11.938 -12.053 22.929 1.00 55.75 283 GLU A CA 1
ATOM 2243 C C . GLU A 1 283 ? -13.064 -12.232 21.886 1.00 55.75 283 GLU A C 1
ATOM 2245 O O . GLU A 1 283 ? -14.130 -12.784 22.172 1.00 55.75 283 GLU A O 1
ATOM 2250 N N . PHE A 1 284 ? -12.809 -11.843 20.638 1.00 52.50 284 PHE A N 1
ATOM 2251 C CA . PHE A 1 284 ? -13.764 -11.950 19.541 1.00 52.50 284 PHE A CA 1
ATOM 2252 C C . PHE A 1 284 ? -13.618 -13.263 18.750 1.00 52.50 284 PHE A C 1
ATOM 2254 O O . PHE A 1 284 ? -12.581 -13.540 18.148 1.00 52.50 284 PHE A O 1
ATOM 2261 N N . ILE A 1 285 ? -14.681 -14.070 18.679 1.00 54.53 285 ILE A N 1
ATOM 2262 C CA . ILE A 1 285 ? -14.757 -15.263 17.815 1.00 54.53 285 ILE A CA 1
ATOM 2263 C C . ILE A 1 285 ? -15.756 -14.966 16.683 1.00 54.53 285 ILE A C 1
ATOM 2265 O O . ILE A 1 285 ? -16.913 -15.370 16.742 1.00 54.53 285 ILE A O 1
ATOM 2269 N N . GLY A 1 286 ? -15.327 -14.220 15.658 1.00 59.06 286 GLY A N 1
ATOM 2270 C CA . GLY A 1 286 ? -16.169 -13.826 14.516 1.00 59.06 286 GLY A CA 1
ATOM 2271 C C . GLY A 1 286 ? -15.520 -12.780 13.594 1.00 59.06 286 GLY A C 1
ATOM 2272 O O . GLY A 1 286 ? -14.315 -12.544 13.685 1.00 59.06 286 GLY A O 1
ATOM 2273 N N . GLU A 1 287 ? -16.333 -12.132 12.749 1.00 58.19 287 GLU A N 1
ATOM 2274 C CA . GLU A 1 287 ? -16.006 -10.883 12.030 1.00 58.19 287 GLU A CA 1
ATOM 2275 C C . GLU A 1 287 ? -16.467 -9.661 12.848 1.00 58.19 287 GLU A C 1
ATOM 2277 O O . GLU A 1 287 ? -17.655 -9.545 13.153 1.00 58.19 287 GLU A O 1
ATOM 2282 N N . LEU A 1 288 ? -15.534 -8.802 13.278 1.00 61.53 288 LEU A N 1
ATOM 2283 C CA . LEU A 1 288 ? -15.875 -7.519 13.901 1.00 61.53 288 LEU A CA 1
ATOM 2284 C C . LEU A 1 288 ? -15.947 -6.460 12.806 1.00 61.53 288 LEU A C 1
ATOM 2286 O O . LEU A 1 288 ? -14.922 -6.076 12.235 1.00 61.53 288 LEU A O 1
ATOM 2290 N N . ASP A 1 289 ? -17.164 -5.997 12.563 1.00 59.44 289 ASP A N 1
ATOM 2291 C CA . ASP A 1 289 ? -17.491 -4.968 11.592 1.00 59.44 289 ASP A CA 1
ATOM 2292 C C . ASP A 1 289 ? -17.626 -3.611 12.292 1.00 59.44 289 ASP A C 1
ATOM 2294 O O . ASP A 1 289 ? -18.609 -3.343 12.983 1.00 59.44 289 ASP A O 1
ATOM 2298 N N . ILE A 1 290 ? -16.643 -2.731 12.102 1.00 67.50 290 ILE A N 1
ATOM 2299 C CA . ILE A 1 290 ? -16.715 -1.349 12.593 1.00 67.50 290 ILE A CA 1
ATOM 2300 C C . ILE A 1 290 ? -17.110 -0.469 11.415 1.00 67.50 290 ILE A C 1
ATOM 2302 O O . ILE A 1 290 ? -16.332 -0.315 10.472 1.00 67.50 290 ILE A O 1
ATOM 2306 N N . TYR A 1 291 ? -18.315 0.101 11.473 1.00 63.53 291 TYR A N 1
ATOM 2307 C CA . TYR A 1 291 ? -18.840 0.990 10.441 1.00 63.53 291 TYR A CA 1
ATOM 2308 C C . TYR A 1 291 ? -18.820 2.445 10.915 1.00 63.53 291 TYR A C 1
ATOM 2310 O O . TYR A 1 291 ? -19.612 2.846 11.773 1.00 63.53 291 TYR A O 1
ATOM 2318 N N . PHE A 1 292 ? -17.963 3.251 10.294 1.00 63.31 292 PHE A N 1
ATOM 2319 C CA . PHE A 1 292 ? -18.016 4.708 10.379 1.00 63.31 292 PHE A CA 1
ATOM 2320 C C . PHE A 1 292 ? -18.821 5.232 9.187 1.00 63.31 292 PHE A C 1
ATOM 2322 O O . PHE A 1 292 ? -18.351 5.186 8.053 1.00 63.31 292 PHE A O 1
ATOM 2329 N N . ARG A 1 293 ? -20.058 5.691 9.395 1.00 47.00 293 ARG A N 1
ATOM 2330 C CA . ARG A 1 293 ? -20.909 6.213 8.306 1.00 47.00 293 ARG A CA 1
ATOM 2331 C C . ARG A 1 293 ? -20.991 7.724 8.410 1.00 47.00 293 ARG A C 1
ATOM 2333 O O . ARG A 1 293 ? -21.343 8.220 9.464 1.00 47.00 293 ARG A O 1
ATOM 2340 N N . ASN A 1 294 ? -20.669 8.460 7.341 1.00 48.28 294 ASN A N 1
ATOM 2341 C CA . ASN A 1 294 ? -20.771 9.932 7.298 1.00 48.28 294 ASN A CA 1
ATOM 2342 C C . ASN A 1 294 ? -20.092 10.676 8.476 1.00 48.28 294 ASN A C 1
ATOM 2344 O O . ASN A 1 294 ? -20.442 11.816 8.787 1.00 48.28 294 ASN A O 1
ATOM 2348 N N . SER A 1 295 ? -19.095 10.059 9.115 1.00 49.28 295 SER A N 1
ATOM 2349 C CA . SER A 1 295 ? -18.586 10.510 10.408 1.00 49.28 295 SER A CA 1
ATOM 2350 C C . SER A 1 295 ? -17.535 11.603 10.373 1.00 49.28 295 SER A C 1
ATOM 2352 O O . SER A 1 295 ? -16.456 11.462 9.820 1.00 49.28 295 SER A O 1
ATOM 2354 N N . ASN A 1 296 ? -17.779 12.689 11.099 1.00 53.03 296 ASN A N 1
ATOM 2355 C CA . ASN A 1 296 ? -16.699 13.600 11.463 1.00 53.03 296 ASN A CA 1
ATOM 2356 C C . ASN A 1 296 ? -16.029 13.075 12.733 1.00 53.03 296 ASN A C 1
ATOM 2358 O O . ASN A 1 296 ? -16.425 13.437 13.841 1.00 53.03 296 ASN A O 1
ATOM 2362 N N . ILE A 1 297 ? -15.030 12.204 12.574 1.00 61.31 297 ILE A N 1
ATOM 2363 C CA . ILE A 1 297 ? -14.224 11.721 13.699 1.00 61.31 297 ILE A CA 1
ATOM 2364 C C . ILE A 1 297 ? -13.105 12.722 13.936 1.00 61.31 297 ILE A C 1
ATOM 2366 O O . ILE A 1 297 ? -12.185 12.875 13.128 1.00 61.31 297 ILE A O 1
ATOM 2370 N N . THR A 1 298 ? -13.209 13.435 15.054 1.00 59.56 298 THR A N 1
ATOM 2371 C CA . THR A 1 298 ? -12.186 14.386 15.491 1.00 59.56 298 THR A CA 1
ATOM 2372 C C . THR A 1 298 ? -11.541 13.862 16.765 1.00 59.56 298 THR A C 1
ATOM 2374 O O . THR A 1 298 ? -12.175 13.823 17.821 1.00 59.56 298 THR A O 1
ATOM 2377 N N . VAL A 1 299 ? -10.271 13.469 16.661 1.00 61.84 299 VAL A N 1
ATOM 2378 C CA . VAL A 1 299 ? -9.440 13.051 17.797 1.00 61.84 299 VAL A CA 1
ATOM 2379 C C . VAL A 1 299 ? -8.433 14.162 18.069 1.00 61.84 299 VAL A C 1
ATOM 2381 O O . VAL A 1 299 ? -7.579 14.464 17.234 1.00 61.84 299 VAL A O 1
ATOM 2384 N N . ASN A 1 300 ? -8.560 14.819 19.224 1.00 55.19 300 ASN A N 1
ATOM 2385 C CA . ASN A 1 300 ? -7.749 15.999 19.543 1.00 55.19 300 ASN A CA 1
ATOM 2386 C C . ASN A 1 300 ? -6.409 15.687 20.254 1.00 55.19 300 ASN A C 1
ATOM 2388 O O . ASN A 1 300 ? -5.593 16.604 20.351 1.00 55.19 300 ASN A O 1
ATOM 2392 N N . ASN A 1 301 ? -6.158 14.432 20.676 1.00 54.75 301 ASN A N 1
ATOM 2393 C CA . ASN A 1 301 ? -4.953 13.971 21.410 1.00 54.75 301 ASN A CA 1
ATOM 2394 C C . ASN A 1 301 ? -4.242 12.753 20.736 1.00 54.75 301 ASN A C 1
ATOM 2396 O O . ASN A 1 301 ? -4.621 12.358 19.639 1.00 54.75 301 ASN A O 1
ATOM 2400 N N . GLU A 1 302 ? -3.165 12.219 21.346 1.00 54.28 302 GLU A N 1
ATOM 2401 C CA . GLU A 1 302 ? -1.986 11.587 20.695 1.00 54.28 302 GLU A CA 1
ATOM 2402 C C . GLU A 1 302 ? -2.154 10.351 19.782 1.00 54.28 302 GLU A C 1
ATOM 2404 O O . GLU A 1 302 ? -1.218 10.070 19.028 1.00 54.28 302 GLU A O 1
ATOM 2409 N N . MET A 1 303 ? -3.278 9.632 19.744 1.00 56.75 303 MET A N 1
ATOM 2410 C CA . MET A 1 303 ? -3.475 8.534 18.780 1.00 56.75 303 MET A CA 1
ATOM 2411 C C . MET A 1 303 ? -4.911 8.009 18.806 1.00 56.75 303 MET A C 1
ATOM 2413 O O . MET A 1 303 ? -5.495 7.895 19.879 1.00 56.75 303 MET A O 1
ATOM 2417 N N . LEU A 1 304 ? -5.456 7.590 17.660 1.00 61.06 304 LEU A N 1
ATOM 2418 C CA . LEU A 1 304 ? -6.549 6.614 17.654 1.00 61.06 304 LEU A CA 1
ATOM 2419 C C . LEU A 1 304 ? -5.911 5.216 17.719 1.00 61.06 304 LEU A C 1
ATOM 2421 O O . LEU A 1 304 ? -5.426 4.684 16.719 1.00 61.06 304 LEU A O 1
ATOM 2425 N N . LYS A 1 305 ? -5.821 4.662 18.930 1.00 64.50 305 LYS A N 1
ATOM 2426 C CA . LYS A 1 305 ? -5.336 3.296 19.157 1.00 64.50 305 LYS A CA 1
ATOM 2427 C C . LYS A 1 305 ? -6.525 2.337 19.123 1.00 64.50 305 LYS A C 1
ATOM 2429 O O . LYS A 1 305 ? -7.503 2.569 19.839 1.00 64.50 305 LYS A O 1
ATOM 2434 N N . VAL A 1 306 ? -6.432 1.301 18.288 1.00 64.81 306 VAL A N 1
ATOM 2435 C CA . VAL A 1 306 ? -7.418 0.218 18.221 1.00 64.81 306 VAL A CA 1
ATOM 2436 C C . VAL A 1 306 ? -6.721 -1.079 18.612 1.00 64.81 306 VAL A C 1
ATOM 2438 O O . VAL A 1 306 ? -5.943 -1.639 17.843 1.00 64.81 306 VAL A O 1
ATOM 2441 N N . GLU A 1 307 ? -6.945 -1.533 19.839 1.00 65.81 307 GLU A N 1
ATOM 2442 C CA . GLU A 1 307 ? -6.249 -2.693 20.398 1.00 65.81 307 GLU A CA 1
ATOM 2443 C C . GLU A 1 307 ? -7.125 -3.943 20.316 1.00 65.81 307 GLU A C 1
ATOM 2445 O O . GLU A 1 307 ? -8.29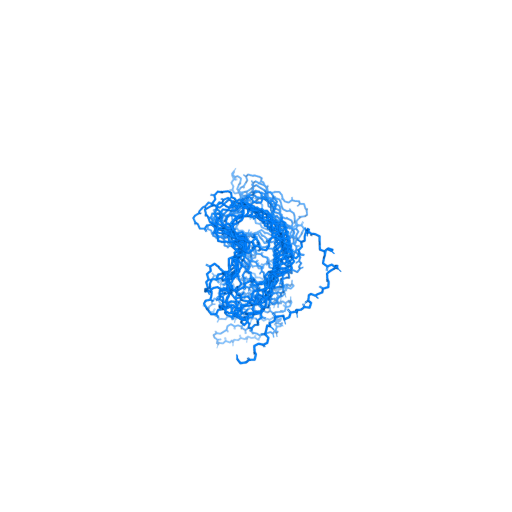3 -3.918 20.701 1.00 65.81 307 GLU A O 1
ATOM 2450 N N . PHE A 1 308 ? -6.556 -5.044 19.821 1.00 62.62 308 PHE A N 1
ATOM 2451 C CA . PHE A 1 308 ? -7.262 -6.315 19.669 1.00 62.62 308 PHE A CA 1
ATOM 2452 C C . PHE A 1 308 ? -6.535 -7.398 20.458 1.00 62.62 308 PHE A C 1
ATOM 2454 O O . PHE A 1 308 ? -5.316 -7.544 20.349 1.00 62.62 308 PHE A O 1
ATOM 2461 N N . ARG A 1 309 ? -7.277 -8.175 21.251 1.00 59.22 309 ARG A N 1
ATOM 2462 C CA . ARG A 1 309 ? -6.697 -9.263 22.057 1.00 59.22 309 ARG A CA 1
ATOM 2463 C C . ARG A 1 309 ? -6.883 -10.646 21.433 1.00 59.22 309 ARG A C 1
ATOM 2465 O O . ARG A 1 309 ? -5.943 -11.432 21.483 1.00 59.22 309 ARG A O 1
ATOM 2472 N N . LYS A 1 310 ? -8.039 -10.939 20.819 1.00 60.12 310 LYS A N 1
ATOM 2473 C CA . LYS A 1 310 ? -8.290 -12.124 19.964 1.00 60.12 310 LYS A CA 1
ATOM 2474 C C . LYS A 1 310 ? -9.372 -11.772 18.935 1.00 60.12 310 LYS A C 1
ATOM 2476 O O . LYS A 1 310 ? -10.424 -11.292 19.335 1.00 60.12 310 LYS A O 1
ATOM 2481 N N . SER A 1 311 ? -9.134 -11.968 17.638 1.00 54.16 311 SER A N 1
ATOM 2482 C CA . SER A 1 311 ? -10.166 -11.870 16.587 1.00 54.16 311 SER A CA 1
ATOM 2483 C C . SER A 1 311 ? -9.796 -12.751 15.395 1.00 54.16 311 SER A C 1
ATOM 2485 O O . SER A 1 311 ? -8.616 -12.925 15.117 1.00 54.16 311 SER A O 1
ATOM 2487 N N . ASN A 1 312 ? -10.769 -13.303 14.666 1.00 57.41 312 ASN A N 1
ATOM 2488 C CA . ASN A 1 312 ? -10.489 -14.071 13.445 1.00 57.41 312 ASN A CA 1
ATOM 2489 C C . ASN A 1 312 ? -10.413 -13.168 12.205 1.00 57.41 312 ASN A C 1
ATOM 2491 O O . ASN A 1 312 ? -9.579 -13.404 11.324 1.00 57.41 312 ASN A O 1
ATOM 2495 N N . SER A 1 313 ? -11.278 -12.152 12.141 1.00 61.91 313 SER A N 1
ATOM 2496 C CA . SER A 1 313 ? -11.380 -11.192 11.043 1.00 61.91 313 SER A CA 1
ATOM 2497 C C . SER A 1 313 ? -11.805 -9.829 11.580 1.00 61.91 313 SER A C 1
ATOM 2499 O O . SER A 1 313 ? -12.724 -9.733 12.396 1.00 61.91 313 SER A O 1
ATOM 2501 N N . ILE A 1 314 ? -11.145 -8.772 11.120 1.00 63.91 314 ILE A N 1
ATOM 2502 C CA . ILE A 1 314 ? -11.503 -7.391 11.447 1.00 63.91 314 ILE A CA 1
ATOM 2503 C C . ILE A 1 314 ? -11.751 -6.664 10.136 1.00 63.91 314 ILE A C 1
ATOM 2505 O O . ILE A 1 314 ? -10.859 -6.607 9.285 1.00 63.91 314 ILE A O 1
ATOM 2509 N N . VAL A 1 315 ? -12.939 -6.089 9.985 1.00 68.00 315 VAL A N 1
ATOM 2510 C CA . VAL A 1 315 ? -13.247 -5.229 8.847 1.00 68.00 315 VAL A CA 1
ATOM 2511 C C . VAL A 1 315 ? -13.593 -3.842 9.365 1.00 68.00 315 VAL A C 1
ATOM 2513 O O . VAL A 1 315 ? -14.582 -3.630 10.064 1.00 68.00 315 VAL A O 1
ATOM 2516 N N . ILE A 1 316 ? -12.739 -2.879 9.028 1.00 69.00 316 ILE A N 1
ATOM 2517 C CA . ILE A 1 316 ? -12.978 -1.467 9.309 1.00 69.00 316 ILE A CA 1
ATOM 2518 C C . ILE A 1 316 ? -13.507 -0.855 8.018 1.00 69.00 316 ILE A C 1
ATOM 2520 O O . ILE A 1 316 ? -12.765 -0.730 7.039 1.00 69.00 316 ILE A O 1
ATOM 2524 N N . ARG A 1 317 ? -14.793 -0.494 8.021 1.00 70.31 317 ARG A N 1
ATOM 2525 C CA . ARG A 1 317 ? -15.446 0.204 6.913 1.00 70.31 317 ARG A CA 1
ATOM 2526 C C . ARG A 1 317 ? -15.662 1.654 7.308 1.00 70.31 317 ARG A C 1
ATOM 2528 O O . ARG A 1 317 ? -16.254 1.951 8.344 1.00 70.31 317 ARG A O 1
ATOM 2535 N N . ASP A 1 318 ? -15.169 2.555 6.482 1.00 62.97 318 ASP A N 1
ATOM 2536 C CA . ASP A 1 318 ? -15.293 3.987 6.688 1.00 62.97 318 ASP A CA 1
ATOM 2537 C C . ASP A 1 318 ? -15.891 4.626 5.442 1.00 62.97 318 ASP A C 1
ATOM 2539 O O . ASP A 1 318 ? -15.223 4.719 4.424 1.00 62.97 318 ASP A O 1
ATOM 2543 N N . ASP A 1 319 ? -17.134 5.082 5.533 1.00 58.84 319 ASP A N 1
ATOM 2544 C CA . ASP A 1 319 ? -17.812 5.879 4.508 1.00 58.84 319 ASP A CA 1
ATOM 2545 C C . ASP A 1 319 ? -17.779 7.380 4.854 1.00 58.84 319 ASP A C 1
ATOM 2547 O O . ASP A 1 319 ? -18.594 8.170 4.365 1.00 58.84 319 ASP A O 1
ATOM 2551 N N . SER A 1 320 ? -16.913 7.796 5.781 1.00 54.91 320 SER A N 1
ATOM 2552 C CA . SER A 1 320 ? -16.914 9.158 6.289 1.00 54.91 320 SER A CA 1
ATOM 2553 C C . SER A 1 320 ? -16.209 10.168 5.386 1.00 54.91 320 SER A C 1
ATOM 2555 O O . SER A 1 320 ? -15.223 9.895 4.703 1.00 54.91 320 SER A O 1
ATOM 2557 N N . SER A 1 321 ? -16.704 11.410 5.406 1.00 47.81 321 SER A N 1
ATOM 2558 C CA . SER A 1 321 ? -16.165 12.475 4.560 1.00 47.81 321 SER A CA 1
ATOM 2559 C C . SER A 1 321 ? -14.846 13.070 5.064 1.00 47.81 321 SER A C 1
ATOM 2561 O O . SER A 1 321 ? -14.104 13.636 4.255 1.00 47.81 321 SER A O 1
ATOM 2563 N N . ILE A 1 322 ? -14.566 13.033 6.378 1.00 54.94 322 ILE A N 1
ATOM 2564 C CA . ILE A 1 322 ? -13.440 13.762 6.991 1.00 54.94 322 ILE A CA 1
ATOM 2565 C C . ILE A 1 322 ? -12.953 13.065 8.276 1.00 54.94 322 ILE A C 1
ATOM 2567 O O . ILE A 1 322 ? -13.537 13.229 9.346 1.00 54.94 322 ILE A O 1
ATOM 2571 N N . PHE A 1 323 ? -11.790 12.414 8.204 1.00 56.22 323 PHE A N 1
ATOM 2572 C CA . PHE A 1 323 ? -10.950 12.178 9.380 1.00 56.22 323 PHE A CA 1
ATOM 2573 C C . PHE A 1 323 ? -10.041 13.392 9.577 1.00 56.22 323 PHE A C 1
ATOM 2575 O O . PHE A 1 323 ? -9.212 13.703 8.715 1.00 56.22 323 PHE A O 1
ATOM 2582 N N . SER A 1 324 ? -10.175 14.082 10.712 1.00 54.03 324 SER A N 1
ATOM 2583 C CA . SER A 1 324 ? -9.240 15.141 11.093 1.00 54.03 324 SER A CA 1
ATOM 2584 C C . SER A 1 324 ? -8.552 14.773 12.403 1.00 54.03 324 SER A C 1
ATOM 2586 O O . SER A 1 324 ? -9.176 14.658 13.457 1.00 54.03 324 SER A O 1
ATOM 2588 N N . SER A 1 325 ? -7.241 14.562 12.324 1.00 56.06 325 SER A N 1
ATOM 2589 C CA . SER A 1 325 ? -6.377 14.419 13.492 1.00 56.06 325 SER A CA 1
ATOM 2590 C C . SER A 1 325 ? -5.295 15.491 13.437 1.00 56.06 325 SER A C 1
ATOM 2592 O O . SER A 1 325 ? -4.706 15.753 12.382 1.00 56.06 325 SER A O 1
ATOM 2594 N N . LYS A 1 326 ? -5.011 16.113 14.586 1.00 55.06 326 LYS A N 1
ATOM 2595 C CA . LYS A 1 326 ? -3.857 17.013 14.742 1.00 55.06 326 LYS A CA 1
ATOM 2596 C C . LYS A 1 326 ? -2.527 16.252 14.807 1.00 55.06 326 LYS A C 1
ATOM 2598 O O . LYS A 1 326 ? -1.478 16.866 14.638 1.00 55.06 326 LYS A O 1
ATOM 2603 N N . ILE A 1 327 ? -2.561 14.941 15.055 1.00 52.94 327 ILE A N 1
ATOM 2604 C CA . ILE A 1 327 ? -1.391 14.099 15.318 1.00 52.94 327 ILE A CA 1
ATOM 2605 C C . ILE A 1 327 ? -1.478 12.901 14.365 1.00 52.94 327 ILE A C 1
ATOM 2607 O O . ILE A 1 327 ? -2.362 12.065 14.491 1.00 52.94 327 ILE A O 1
ATOM 2611 N N . GLY A 1 328 ? -0.611 12.849 13.349 1.00 48.75 328 GLY A N 1
ATOM 2612 C CA . GLY A 1 328 ? -0.780 12.045 12.122 1.00 48.75 328 GLY A CA 1
ATOM 2613 C C . GLY A 1 328 ? -0.993 10.521 12.232 1.00 48.75 328 GLY A C 1
ATOM 2614 O O . GLY A 1 328 ? -1.151 9.878 11.203 1.00 48.75 328 GLY A O 1
ATOM 2615 N N . LYS A 1 329 ? -1.033 9.907 13.416 1.00 52.00 329 LYS A N 1
ATOM 2616 C CA . LYS A 1 329 ? -1.266 8.462 13.572 1.00 52.00 329 LYS A CA 1
ATOM 2617 C C . LYS A 1 329 ? -2.757 8.164 13.742 1.00 52.00 329 LYS A C 1
ATOM 2619 O O . LYS A 1 329 ? -3.375 8.693 14.662 1.00 52.00 329 LYS A O 1
ATOM 2624 N N . ILE A 1 330 ? -3.316 7.324 12.867 1.00 59.06 330 ILE A N 1
ATOM 2625 C CA . ILE A 1 330 ? -4.766 7.053 12.850 1.00 59.06 330 ILE A CA 1
ATOM 2626 C C . ILE A 1 330 ? -5.102 5.613 13.201 1.00 59.06 330 ILE A C 1
ATOM 2628 O O . ILE A 1 330 ? -6.132 5.393 13.807 1.00 59.06 330 ILE A O 1
ATOM 2632 N N . PHE A 1 331 ? -4.258 4.631 12.897 1.00 65.69 331 PHE A N 1
ATOM 2633 C CA . PHE A 1 331 ? -4.546 3.264 13.319 1.00 65.69 331 PHE A CA 1
ATOM 2634 C C . PHE A 1 331 ? -3.263 2.601 13.796 1.00 65.69 331 PHE A C 1
ATOM 2636 O O . PHE A 1 331 ? -2.339 2.376 13.014 1.00 65.69 331 PHE A O 1
ATOM 2643 N N . GLU A 1 332 ? -3.203 2.301 15.087 1.00 67.06 332 GLU A N 1
ATOM 2644 C CA . GLU A 1 332 ? -2.265 1.328 15.636 1.00 67.06 332 GLU A CA 1
ATOM 2645 C C . GLU A 1 332 ? -3.058 0.100 16.066 1.00 67.06 332 GLU A C 1
ATOM 2647 O O . GLU A 1 332 ? -3.866 0.183 16.987 1.00 67.06 332 GLU A O 1
ATOM 2652 N N . ILE A 1 333 ? -2.829 -1.000 15.348 1.00 64.56 333 ILE A N 1
ATOM 2653 C CA . ILE A 1 333 ? -3.332 -2.340 15.627 1.00 64.56 333 ILE A CA 1
ATOM 2654 C C . ILE A 1 333 ? -2.188 -3.095 16.295 1.00 64.56 333 ILE A C 1
ATOM 2656 O O . ILE A 1 333 ? -1.182 -3.405 15.653 1.00 64.56 333 ILE A O 1
ATOM 2660 N N . SER A 1 334 ? -2.338 -3.365 17.588 1.00 62.94 334 SER A N 1
ATOM 2661 C CA . SER A 1 334 ? -1.395 -4.155 18.378 1.00 62.94 334 SER A CA 1
ATOM 2662 C C . SER A 1 334 ? -2.091 -5.385 18.955 1.00 62.94 334 SER A C 1
ATOM 2664 O O . SER A 1 334 ? -3.111 -5.242 19.626 1.00 62.94 334 SER A O 1
ATOM 2666 N N . GLU A 1 335 ? -1.530 -6.574 18.725 1.00 56.22 335 GLU A N 1
ATOM 2667 C CA . GLU A 1 335 ? -1.954 -7.822 19.375 1.00 56.22 335 GLU A CA 1
ATOM 2668 C C . GLU A 1 335 ? -1.255 -7.981 20.730 1.00 56.22 335 GLU A C 1
ATOM 2670 O O . GLU A 1 335 ? -0.022 -7.953 20.835 1.00 56.22 335 GLU A O 1
ATOM 2675 N N . LEU A 1 336 ? -2.048 -8.186 21.781 1.00 50.78 336 LEU A N 1
ATOM 2676 C CA . LEU A 1 336 ? -1.559 -8.554 23.107 1.00 50.78 336 LEU A CA 1
ATOM 2677 C C . LEU A 1 336 ? -1.517 -10.083 23.255 1.00 50.78 336 LEU A C 1
ATOM 2679 O O . LEU A 1 336 ? -2.468 -10.700 23.706 1.00 50.78 336 LEU A O 1
ATOM 2683 N N . GLN A 1 337 ? -0.363 -10.679 22.950 1.00 49.59 337 GLN A N 1
ATOM 2684 C CA . GLN A 1 337 ? 0.124 -11.961 23.502 1.00 49.59 337 GLN A CA 1
ATOM 2685 C C . GLN A 1 337 ? -0.722 -13.248 23.367 1.00 49.59 337 GLN A C 1
ATOM 2687 O O . GLN A 1 337 ? -0.384 -14.235 24.025 1.00 49.59 337 GLN A O 1
ATOM 2692 N N . THR A 1 338 ? -1.747 -13.331 22.525 1.00 44.88 338 THR A N 1
ATOM 2693 C CA . THR A 1 338 ? -2.508 -14.585 22.376 1.00 44.88 338 THR A CA 1
ATOM 2694 C C . THR A 1 338 ? -1.968 -15.438 21.218 1.00 44.88 338 THR A C 1
ATOM 2696 O O . THR A 1 338 ? -1.346 -14.943 20.284 1.00 44.88 338 THR A O 1
ATOM 2699 N N . GLN A 1 339 ? -2.091 -16.766 21.331 1.00 50.56 339 GLN A N 1
ATOM 2700 C CA . GLN A 1 339 ? -1.625 -17.730 20.316 1.00 50.56 339 GLN A CA 1
ATOM 2701 C C . GLN A 1 339 ? -2.608 -17.891 19.140 1.00 50.56 339 GLN A C 1
ATOM 2703 O O . GLN A 1 339 ? -2.312 -18.628 18.193 1.00 50.56 339 GLN A O 1
ATOM 2708 N N . ASP A 1 340 ? -3.764 -17.230 19.204 1.00 48.97 340 ASP A N 1
ATOM 2709 C CA . ASP A 1 340 ? -4.837 -17.352 18.222 1.00 48.97 340 ASP A CA 1
ATOM 2710 C C .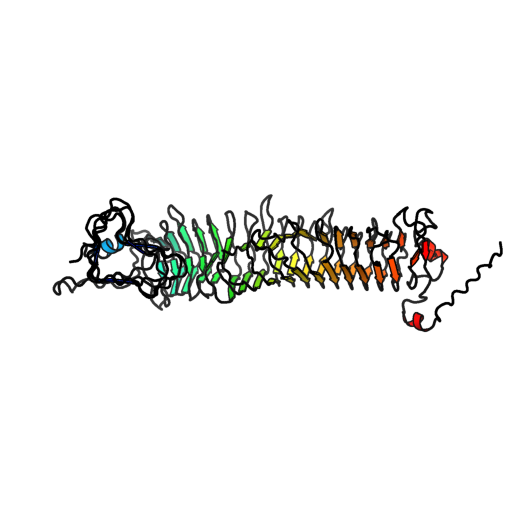 ASP A 1 340 ? -4.591 -16.417 17.031 1.00 48.97 340 ASP A C 1
ATOM 2712 O O . ASP A 1 340 ? -4.001 -15.351 17.159 1.00 48.97 340 ASP A O 1
ATOM 2716 N N . ARG A 1 341 ? -4.965 -16.857 15.826 1.00 54.41 341 ARG A N 1
ATOM 2717 C CA . ARG A 1 341 ? -4.541 -16.215 14.574 1.00 54.41 341 ARG A CA 1
ATOM 2718 C C . ARG A 1 341 ? -5.599 -15.238 14.082 1.00 54.41 341 ARG A C 1
ATOM 2720 O O . ARG A 1 341 ? -6.642 -15.682 13.608 1.00 54.41 341 ARG A O 1
ATOM 2727 N N . ILE A 1 342 ? -5.293 -13.942 14.058 1.00 53.97 342 ILE A N 1
ATOM 2728 C CA . ILE A 1 342 ? -6.049 -13.021 13.204 1.00 53.97 342 ILE A CA 1
ATOM 2729 C C . ILE A 1 342 ? -5.713 -13.370 11.746 1.00 53.97 342 ILE A C 1
ATOM 2731 O O . ILE A 1 342 ? -4.558 -13.312 11.313 1.00 53.97 342 ILE A O 1
ATOM 2735 N N . THR A 1 343 ? -6.719 -13.814 10.993 1.00 55.81 343 THR A N 1
ATOM 2736 C CA . THR A 1 343 ? -6.525 -14.333 9.629 1.00 55.81 343 THR A CA 1
ATOM 2737 C C . THR A 1 343 ? -6.694 -13.271 8.558 1.00 55.81 343 THR A C 1
ATOM 2739 O O . THR A 1 343 ? -6.077 -13.404 7.504 1.00 55.81 343 THR A O 1
ATOM 2742 N N . ASN A 1 344 ? -7.491 -12.231 8.824 1.00 58.25 344 ASN A N 1
ATOM 2743 C CA . ASN A 1 344 ? -7.737 -11.156 7.875 1.00 58.25 344 ASN A CA 1
ATOM 2744 C C . ASN A 1 344 ? -7.965 -9.814 8.586 1.00 58.25 344 ASN A C 1
ATOM 2746 O O . ASN A 1 344 ? -8.703 -9.737 9.569 1.00 58.25 344 ASN A O 1
ATOM 2750 N N . ILE A 1 345 ? -7.353 -8.757 8.061 1.00 63.53 345 ILE A N 1
ATOM 2751 C CA . ILE A 1 345 ? -7.724 -7.372 8.360 1.00 63.53 345 ILE A CA 1
ATOM 2752 C C . ILE A 1 345 ? -8.046 -6.727 7.023 1.00 63.53 345 ILE A C 1
ATOM 2754 O O . ILE A 1 345 ? -7.180 -6.707 6.149 1.00 63.53 345 ILE A O 1
ATOM 2758 N N . SER A 1 346 ? -9.267 -6.213 6.883 1.00 66.00 346 SER A N 1
ATOM 2759 C CA . SER A 1 346 ? -9.686 -5.433 5.723 1.00 66.00 346 SER A CA 1
ATOM 2760 C C . SER A 1 346 ? -9.962 -3.993 6.131 1.00 66.00 346 SER A C 1
ATOM 2762 O O . SER A 1 346 ? -10.717 -3.734 7.070 1.00 66.00 346 SER A O 1
ATOM 2764 N N . PHE A 1 347 ? -9.357 -3.056 5.409 1.00 69.50 347 PHE A N 1
ATOM 2765 C CA . PHE A 1 347 ? -9.705 -1.641 5.474 1.00 69.50 347 PHE A CA 1
ATOM 2766 C C . PHE A 1 347 ? -10.428 -1.262 4.183 1.00 69.50 347 PHE A C 1
ATOM 2768 O O . PHE A 1 347 ? -9.815 -1.318 3.116 1.00 69.50 347 PHE A O 1
ATOM 2775 N N . ASP A 1 348 ? -11.695 -0.865 4.302 1.00 66.81 348 ASP A N 1
ATOM 2776 C CA . ASP A 1 348 ? -12.508 -0.298 3.223 1.00 66.81 348 ASP A CA 1
ATOM 2777 C C . ASP A 1 348 ? -12.798 1.178 3.563 1.00 66.81 348 ASP A C 1
ATOM 2779 O O . ASP A 1 348 ? -13.795 1.498 4.208 1.00 66.81 348 ASP A O 1
ATOM 2783 N N . LEU A 1 349 ? -11.886 2.085 3.195 1.00 63.34 349 LEU A N 1
ATOM 2784 C CA . LEU A 1 349 ? -11.960 3.517 3.515 1.00 63.34 349 LEU A CA 1
ATOM 2785 C C . LEU A 1 349 ? -12.470 4.324 2.306 1.00 63.34 349 LEU A C 1
ATOM 2787 O O . LEU A 1 349 ? -11.689 4.780 1.467 1.00 63.34 349 LEU A O 1
ATOM 2791 N N . PHE A 1 350 ? -13.777 4.516 2.184 1.00 52.06 350 PHE A N 1
ATOM 2792 C CA . PHE A 1 350 ? -14.426 5.284 1.125 1.00 52.06 350 PHE A CA 1
ATOM 2793 C C . PHE A 1 350 ? -14.478 6.789 1.435 1.00 52.06 350 PHE A C 1
ATOM 2795 O O . PHE A 1 350 ? -15.007 7.234 2.444 1.00 52.06 350 PHE A O 1
ATOM 2802 N N . GLY A 1 351 ? -14.003 7.615 0.496 1.00 49.97 351 GLY A N 1
ATOM 2803 C CA . GLY A 1 351 ? -14.324 9.050 0.472 1.00 49.97 351 GLY A CA 1
ATOM 2804 C C . GLY A 1 351 ? -13.661 9.931 1.538 1.00 49.97 351 GLY A C 1
ATOM 2805 O O . GLY A 1 351 ? -13.946 11.132 1.567 1.00 49.97 351 GLY A O 1
ATOM 2806 N N . SER A 1 352 ? -12.746 9.399 2.350 1.00 52.09 352 SER A N 1
ATOM 2807 C CA . SER A 1 352 ? -12.108 10.164 3.418 1.00 52.09 352 SER A CA 1
ATOM 2808 C C . SER A 1 352 ? -11.185 11.261 2.864 1.00 52.09 352 SER A C 1
ATOM 2810 O O . SER A 1 352 ? -10.134 11.024 2.255 1.00 52.09 352 SER A O 1
ATOM 2812 N N . ASN A 1 353 ? -11.576 12.525 3.073 1.00 53.44 353 ASN A N 1
ATOM 2813 C CA . ASN A 1 353 ? -10.663 13.653 2.913 1.00 53.44 353 ASN A CA 1
ATOM 2814 C C . ASN A 1 353 ? -9.782 13.729 4.153 1.00 53.44 353 ASN A C 1
ATOM 2816 O O . ASN A 1 353 ? -10.183 14.209 5.214 1.00 53.44 353 ASN A O 1
ATOM 2820 N N . LEU A 1 354 ? -8.559 13.251 3.995 1.00 56.22 354 LEU A N 1
ATOM 2821 C CA . LEU A 1 354 ? -7.572 13.157 5.048 1.00 56.22 354 LEU A CA 1
ATOM 2822 C C . LEU A 1 354 ? -6.858 14.511 5.204 1.00 56.22 354 LEU A C 1
ATOM 2824 O O . LEU A 1 354 ? -5.754 14.737 4.696 1.00 56.22 354 LEU A O 1
ATOM 2828 N N . ASN A 1 355 ? -7.480 15.434 5.942 1.00 53.12 355 ASN A N 1
ATOM 2829 C CA . ASN A 1 355 ? -6.930 16.762 6.225 1.00 53.12 355 ASN A CA 1
ATOM 2830 C C . ASN A 1 355 ? -6.127 16.764 7.535 1.00 53.12 355 ASN A C 1
ATOM 2832 O O . ASN A 1 355 ? -6.681 16.896 8.624 1.00 53.12 355 ASN A O 1
ATOM 2836 N N . SER A 1 356 ? -4.800 16.678 7.433 1.00 51.75 356 SER A N 1
ATOM 2837 C CA . SER A 1 356 ? -3.900 16.799 8.585 1.00 51.75 356 SER A CA 1
ATOM 2838 C C . SER A 1 356 ? -3.237 18.183 8.621 1.00 51.75 356 SER A C 1
ATOM 2840 O O . SER A 1 356 ? -2.432 18.493 7.742 1.00 51.75 356 SER A O 1
ATOM 2842 N N . TYR A 1 357 ? -3.487 19.000 9.643 1.00 50.97 357 TYR A N 1
ATOM 2843 C CA . TYR A 1 357 ? -2.811 20.295 9.824 1.00 50.97 357 TYR A CA 1
ATOM 2844 C C . TYR A 1 357 ? -1.580 20.131 10.738 1.00 50.97 357 TYR A C 1
ATOM 2846 O O . TYR A 1 357 ? -1.740 19.757 11.895 1.00 50.97 357 TYR A O 1
ATOM 2854 N N . GLY A 1 358 ? -0.346 20.335 10.240 1.00 53.44 358 GLY A N 1
ATOM 2855 C CA . GLY A 1 358 ? 0.887 20.191 11.050 1.00 53.44 358 GLY A CA 1
ATOM 2856 C C . GLY A 1 358 ? 2.162 19.758 10.298 1.00 53.44 358 GLY A C 1
ATOM 2857 O O . GLY A 1 358 ? 2.116 19.238 9.185 1.00 53.44 358 GLY A O 1
ATOM 2858 N N . THR A 1 359 ? 3.338 19.985 10.900 1.00 48.84 359 THR A N 1
ATOM 2859 C CA . THR A 1 359 ? 4.670 19.752 10.294 1.00 48.84 359 THR A CA 1
ATOM 2860 C C . THR A 1 359 ? 5.160 18.294 10.325 1.00 48.84 359 THR A C 1
ATOM 2862 O O . THR A 1 359 ? 6.123 17.987 9.616 1.00 48.84 359 THR A O 1
ATOM 2865 N N . TYR A 1 360 ? 4.503 17.380 11.051 1.00 52.47 360 TYR A N 1
ATOM 2866 C CA . TYR A 1 360 ? 4.919 15.973 11.234 1.00 52.47 360 TYR A CA 1
ATOM 2867 C C . TYR A 1 360 ? 3.816 14.951 10.905 1.00 52.47 360 TYR A C 1
ATOM 2869 O O . TYR A 1 360 ? 3.726 13.892 11.519 1.00 52.47 360 TYR A O 1
ATOM 2877 N N . ASN A 1 361 ? 2.970 15.249 9.921 1.00 54.66 361 ASN A N 1
ATOM 2878 C CA . ASN A 1 361 ? 1.790 14.431 9.660 1.00 54.66 361 ASN A CA 1
ATOM 2879 C C . ASN A 1 361 ? 2.076 13.346 8.612 1.00 54.66 361 ASN A C 1
ATOM 2881 O O . ASN A 1 361 ? 1.972 13.582 7.406 1.00 54.66 361 ASN A O 1
ATOM 2885 N N . SER A 1 362 ? 2.470 12.161 9.071 1.00 57.88 362 SER A N 1
ATOM 2886 C CA . SER A 1 362 ? 2.418 10.923 8.285 1.00 57.88 362 SER A CA 1
ATOM 2887 C C . SER A 1 362 ? 1.202 10.122 8.722 1.00 57.88 362 SER A C 1
ATOM 2889 O O . SER A 1 362 ? 1.159 9.780 9.899 1.00 57.88 362 SER A O 1
ATOM 2891 N N . TYR A 1 363 ? 0.291 9.780 7.806 1.00 64.62 363 TYR A N 1
ATOM 2892 C CA . TYR A 1 363 ? -0.713 8.750 8.074 1.00 64.62 363 TYR A CA 1
ATOM 2893 C C . TYR A 1 363 ? 0.025 7.431 8.255 1.00 64.62 363 TYR A C 1
ATOM 2895 O O . TYR A 1 363 ? 0.793 7.016 7.387 1.00 64.62 363 TYR A O 1
ATOM 2903 N N . GLN A 1 364 ? -0.149 6.803 9.409 1.00 66.75 364 GLN A N 1
ATOM 2904 C CA . GLN A 1 364 ? 0.449 5.509 9.697 1.00 66.75 364 GLN A CA 1
ATOM 2905 C C . GLN A 1 364 ? -0.668 4.528 10.040 1.00 66.75 364 GLN A C 1
ATOM 2907 O O . GLN A 1 364 ? -1.412 4.757 10.994 1.00 66.75 364 GLN A O 1
ATOM 2912 N N . ILE A 1 365 ? -0.765 3.468 9.240 1.00 69.44 365 ILE A N 1
ATOM 2913 C CA . ILE A 1 365 ? -1.460 2.232 9.585 1.00 69.44 365 ILE A CA 1
ATOM 2914 C C . ILE A 1 365 ? -0.363 1.312 10.122 1.00 69.44 365 ILE A C 1
ATOM 2916 O O . ILE A 1 365 ? 0.460 0.783 9.370 1.00 69.44 365 ILE A O 1
ATOM 2920 N N . ASN A 1 366 ? -0.274 1.228 11.445 1.00 68.38 366 ASN A N 1
ATOM 2921 C CA . ASN A 1 366 ? 0.694 0.393 12.138 1.00 68.38 366 ASN A CA 1
ATOM 2922 C C . ASN A 1 366 ? 0.018 -0.930 12.500 1.00 68.38 366 ASN A C 1
ATOM 2924 O O . ASN A 1 366 ? -0.819 -0.957 13.392 1.00 68.38 366 ASN A O 1
ATOM 2928 N N . ILE A 1 367 ? 0.361 -2.009 11.808 1.00 66.56 367 ILE A N 1
ATOM 2929 C CA . ILE A 1 367 ? -0.027 -3.381 12.150 1.00 66.56 367 ILE A CA 1
ATOM 2930 C C . ILE A 1 367 ? 1.205 -4.031 12.794 1.00 66.56 367 ILE A C 1
ATOM 2932 O O . ILE A 1 367 ? 1.905 -4.843 12.184 1.00 66.56 367 ILE A O 1
ATOM 2936 N N . ASP A 1 368 ? 1.536 -3.584 14.005 1.00 61.19 368 ASP A N 1
ATOM 2937 C CA . ASP A 1 368 ? 2.738 -4.006 14.728 1.00 61.19 368 ASP A CA 1
ATOM 2938 C C . ASP A 1 368 ? 2.420 -5.169 15.690 1.00 61.19 368 ASP A C 1
ATOM 2940 O O . ASP A 1 368 ? 1.320 -5.301 16.219 1.00 61.19 368 ASP A O 1
ATOM 2944 N N . SER A 1 369 ? 3.433 -5.986 16.000 1.00 53.56 369 SER A N 1
ATOM 2945 C CA . SER A 1 369 ? 3.453 -6.971 17.111 1.00 53.56 369 SER A CA 1
ATOM 2946 C C . SER A 1 369 ? 2.770 -8.321 16.904 1.00 53.56 369 SER A C 1
ATOM 2948 O O . SER A 1 369 ? 2.847 -9.167 17.795 1.00 53.56 369 SER A O 1
ATOM 2950 N N . CYS A 1 370 ? 2.153 -8.561 15.757 1.00 53.16 370 CYS A N 1
ATOM 2951 C CA . CYS A 1 370 ? 1.281 -9.714 15.616 1.00 53.16 370 CYS A CA 1
ATOM 2952 C C . CYS A 1 370 ? 2.017 -10.875 14.939 1.00 53.16 370 CYS A C 1
ATOM 2954 O O . CYS A 1 370 ? 2.271 -10.886 13.733 1.00 53.16 370 CYS A O 1
ATOM 2956 N N . SER A 1 371 ? 2.435 -11.834 15.759 1.00 51.78 371 SER A N 1
ATOM 2957 C CA . SER A 1 371 ? 3.377 -12.898 15.389 1.00 51.78 371 SER A CA 1
ATOM 2958 C C . SER A 1 371 ? 2.790 -13.973 14.456 1.00 51.78 371 SER A C 1
ATOM 2960 O O . SER A 1 371 ? 3.512 -14.861 14.005 1.00 51.78 371 SER A O 1
ATOM 2962 N N . SER A 1 372 ? 1.492 -13.899 14.149 1.00 55.06 372 SER A N 1
ATOM 2963 C CA . SER A 1 372 ? 0.725 -14.987 13.535 1.00 55.06 372 SER A CA 1
ATOM 2964 C C . SER A 1 372 ? -0.087 -14.594 12.284 1.00 55.06 372 SER A C 1
ATOM 2966 O O . SER A 1 372 ? -0.812 -15.440 11.754 1.00 55.06 372 SER A O 1
ATOM 2968 N N . PHE A 1 373 ? 0.050 -13.363 11.766 1.00 56.62 373 PHE A N 1
ATOM 2969 C CA . PHE A 1 373 ? -0.735 -12.903 10.611 1.00 56.62 373 PHE A CA 1
ATOM 2970 C C . PHE A 1 373 ? -0.408 -13.635 9.307 1.00 56.62 373 PHE A C 1
ATOM 2972 O O . PHE A 1 373 ? 0.701 -13.554 8.760 1.00 56.62 373 PHE A O 1
ATOM 2979 N N . LEU A 1 374 ? -1.442 -14.266 8.756 1.00 59.25 374 LEU A N 1
ATOM 2980 C CA . LEU A 1 374 ? -1.406 -14.907 7.446 1.00 59.25 374 LEU A CA 1
ATOM 2981 C C . LEU A 1 374 ? -1.709 -13.925 6.310 1.00 59.25 374 LEU A C 1
ATOM 2983 O O . LEU A 1 374 ? -1.081 -14.038 5.261 1.00 59.25 374 LEU A O 1
ATOM 2987 N N . HIS A 1 375 ? -2.627 -12.970 6.508 1.00 68.19 375 HIS A N 1
ATOM 2988 C CA . HIS A 1 375 ? -3.122 -12.113 5.427 1.00 68.19 375 HIS A CA 1
ATOM 2989 C C . HIS A 1 375 ? -3.559 -10.723 5.911 1.00 68.19 375 HIS A C 1
ATOM 2991 O O . HIS A 1 375 ? -4.243 -10.603 6.925 1.00 68.19 375 HIS A O 1
ATOM 2997 N N . SER A 1 376 ? -3.181 -9.673 5.181 1.00 70.06 376 SER A N 1
ATOM 2998 C CA . SER A 1 376 ? -3.656 -8.296 5.378 1.00 70.06 376 SER A CA 1
ATOM 2999 C C . SER A 1 376 ? -4.116 -7.717 4.043 1.00 70.06 376 SER A C 1
ATOM 3001 O O . SER A 1 376 ? -3.384 -7.815 3.055 1.00 70.06 376 SER A O 1
ATOM 3003 N N . GLN A 1 377 ? -5.315 -7.132 4.002 1.00 77.69 377 GLN A N 1
ATOM 3004 C CA . GLN A 1 377 ? -5.927 -6.580 2.796 1.00 77.69 377 GLN A CA 1
ATOM 3005 C C . GLN A 1 377 ? -6.298 -5.105 2.991 1.00 77.69 377 GLN A C 1
ATOM 3007 O O . GLN A 1 377 ? -6.930 -4.713 3.966 1.00 77.69 377 GLN A O 1
ATOM 3012 N N . ILE A 1 378 ? -5.944 -4.264 2.023 1.00 78.25 378 ILE A N 1
ATOM 3013 C CA . ILE A 1 378 ? -6.457 -2.893 1.914 1.00 78.25 378 ILE A CA 1
ATOM 3014 C C . ILE A 1 378 ? -7.161 -2.809 0.573 1.00 78.25 378 ILE A C 1
ATOM 3016 O O . ILE A 1 378 ? -6.501 -2.900 -0.472 1.00 78.25 378 ILE A O 1
ATOM 3020 N N . ARG A 1 379 ? -8.493 -2.699 0.596 1.00 78.50 379 ARG A N 1
ATOM 3021 C CA . ARG A 1 379 ? -9.306 -2.742 -0.617 1.00 78.50 379 ARG A CA 1
ATOM 3022 C C . ARG A 1 379 ? -10.292 -1.593 -0.709 1.00 78.50 379 ARG A C 1
ATOM 3024 O O . ARG A 1 379 ? -10.598 -0.939 0.278 1.00 78.50 379 ARG A O 1
ATOM 3031 N N . ASN A 1 380 ? -10.706 -1.300 -1.943 1.00 75.81 380 ASN A N 1
ATOM 3032 C CA . ASN A 1 380 ? -11.780 -0.357 -2.276 1.00 75.81 380 ASN A CA 1
ATOM 3033 C C . ASN A 1 380 ? -11.665 1.035 -1.628 1.00 75.81 380 ASN A C 1
ATOM 3035 O O . ASN A 1 380 ? -12.655 1.755 -1.522 1.00 75.81 380 ASN A O 1
ATOM 3039 N N . SER A 1 381 ? -10.466 1.444 -1.214 1.00 73.94 381 SER A N 1
ATOM 3040 C CA . SER A 1 381 ? -10.279 2.658 -0.431 1.00 73.94 381 SER A CA 1
ATOM 3041 C C . SER A 1 381 ? -9.924 3.843 -1.326 1.00 73.94 381 SER A C 1
ATOM 3043 O O . SER A 1 381 ? -9.178 3.710 -2.295 1.00 73.94 381 SER A O 1
ATOM 3045 N N . SER A 1 382 ? -10.421 5.035 -1.003 1.00 75.94 382 SER A N 1
ATOM 3046 C CA . SER A 1 382 ? -10.078 6.283 -1.687 1.00 75.94 382 SER A CA 1
ATOM 3047 C C . SER A 1 382 ? -9.330 7.213 -0.740 1.00 75.94 382 SER A C 1
ATOM 3049 O O . SER A 1 382 ? -9.942 7.898 0.073 1.00 75.94 382 SER A O 1
ATOM 3051 N N . PHE A 1 383 ? -8.016 7.317 -0.908 1.00 74.56 383 PHE A N 1
ATOM 3052 C CA . PHE A 1 383 ? -7.160 8.173 -0.093 1.00 74.56 383 PHE A CA 1
ATOM 3053 C C . PHE A 1 383 ? -6.964 9.532 -0.769 1.00 74.56 383 PHE A C 1
ATOM 3055 O O . PHE A 1 383 ? -6.320 9.611 -1.816 1.00 74.56 383 PHE A O 1
ATOM 3062 N N . ASN A 1 384 ? -7.479 10.614 -0.177 1.00 70.19 384 ASN A N 1
ATOM 3063 C CA . ASN A 1 384 ? -7.210 11.983 -0.632 1.00 70.19 384 ASN A CA 1
ATOM 3064 C C . ASN A 1 384 ? -6.387 12.747 0.415 1.00 70.19 384 ASN A C 1
ATOM 3066 O O . ASN A 1 384 ? -6.915 13.180 1.439 1.00 70.19 384 ASN A O 1
ATOM 3070 N N . CYS A 1 385 ? -5.087 12.901 0.1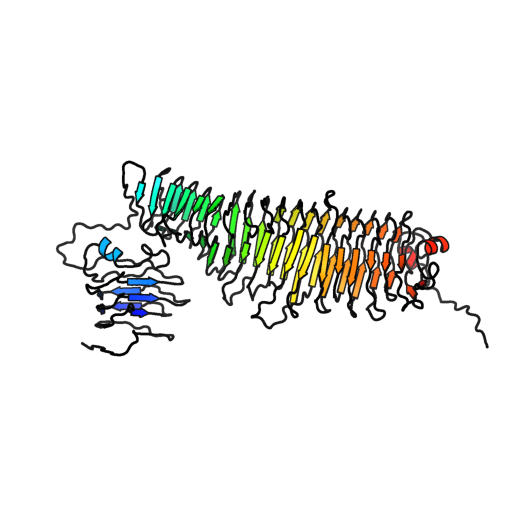67 1.00 63.97 385 CYS A N 1
ATOM 3071 C CA . CYS A 1 385 ? -4.122 13.383 1.156 1.00 63.97 385 CYS A CA 1
ATOM 3072 C C . CYS A 1 385 ? -3.672 14.825 0.882 1.00 63.97 385 CYS A C 1
ATOM 3074 O O . CYS A 1 385 ? -2.562 15.038 0.419 1.00 63.97 385 CYS A O 1
ATOM 3076 N N . THR A 1 386 ? -4.463 15.842 1.226 1.00 63.03 386 THR A N 1
ATOM 3077 C CA . THR A 1 386 ? -4.121 17.239 0.878 1.00 63.03 386 THR A CA 1
ATOM 3078 C C . THR A 1 386 ? -2.781 17.718 1.470 1.00 63.03 386 THR A C 1
ATOM 3080 O O . THR A 1 386 ? -2.043 18.434 0.803 1.00 63.03 386 THR A O 1
ATOM 3083 N N . TYR A 1 387 ? -2.426 17.305 2.697 1.00 60.12 387 TYR A N 1
ATOM 3084 C CA . TYR A 1 387 ? -1.293 17.891 3.444 1.00 60.12 387 TYR A CA 1
ATOM 3085 C C . TYR A 1 387 ? -0.306 16.894 4.069 1.00 60.12 387 TYR A C 1
ATOM 3087 O O . TYR A 1 387 ? 0.724 17.310 4.610 1.00 60.12 387 TYR A O 1
ATOM 3095 N N . SER A 1 388 ? -0.593 15.592 4.046 1.00 54.09 388 SER A N 1
ATOM 3096 C CA . SER A 1 388 ? 0.278 14.603 4.689 1.00 54.09 388 SER A CA 1
ATOM 3097 C C . SER A 1 388 ? 1.511 14.275 3.868 1.00 54.09 388 SER A C 1
ATOM 3099 O O . SER A 1 388 ? 1.479 14.261 2.642 1.00 54.09 388 SER A O 1
ATOM 3101 N N . LYS A 1 389 ? 2.588 13.935 4.575 1.00 59.91 389 LYS A N 1
ATOM 3102 C CA . LYS A 1 389 ? 3.895 13.620 3.996 1.00 59.91 389 LYS A CA 1
ATOM 3103 C C . LYS A 1 389 ? 4.079 12.152 3.616 1.00 59.91 389 LYS A C 1
ATOM 3105 O O . LYS A 1 389 ? 5.122 11.839 3.047 1.00 59.91 389 LYS A O 1
ATOM 3110 N N . THR A 1 390 ? 3.210 11.234 4.063 1.00 63.44 390 THR A N 1
ATOM 3111 C CA . THR A 1 390 ? 3.410 9.779 3.897 1.00 63.44 390 THR A CA 1
ATOM 3112 C C . THR A 1 390 ? 2.158 8.961 4.264 1.00 63.44 390 THR A C 1
ATOM 3114 O O . THR A 1 390 ? 1.504 9.335 5.238 1.00 63.44 390 THR A O 1
ATOM 3117 N N . ILE A 1 391 ? 1.872 7.849 3.559 1.00 68.12 391 ILE A N 1
ATOM 3118 C CA . ILE A 1 391 ? 1.024 6.739 4.050 1.00 68.12 391 ILE A CA 1
ATOM 3119 C C . ILE A 1 391 ? 1.938 5.547 4.365 1.00 68.12 391 ILE A C 1
ATOM 3121 O O . ILE A 1 391 ? 2.371 4.816 3.481 1.00 68.12 391 ILE A O 1
ATOM 3125 N N . ASN A 1 392 ? 2.242 5.345 5.641 1.00 69.75 392 ASN A N 1
ATOM 3126 C CA . ASN A 1 392 ? 3.072 4.236 6.101 1.00 69.75 392 ASN A CA 1
ATOM 3127 C C . ASN A 1 392 ? 2.185 3.048 6.478 1.00 69.75 392 ASN A C 1
ATOM 3129 O O . ASN A 1 392 ? 1.411 3.162 7.427 1.00 69.75 392 ASN A O 1
ATOM 3133 N N . ILE A 1 393 ? 2.335 1.915 5.792 1.00 71.44 393 ILE A N 1
ATOM 3134 C CA . ILE A 1 393 ? 1.718 0.644 6.190 1.00 71.44 393 ILE A CA 1
ATOM 3135 C C . ILE A 1 393 ? 2.829 -0.232 6.750 1.00 71.44 393 ILE A C 1
ATOM 3137 O O . ILE A 1 393 ? 3.624 -0.812 6.018 1.00 71.44 393 ILE A O 1
ATOM 3141 N N . ARG A 1 394 ? 2.927 -0.304 8.073 1.00 71.88 394 ARG A N 1
ATOM 3142 C CA . ARG A 1 394 ? 3.879 -1.212 8.721 1.00 71.88 394 ARG A CA 1
ATOM 3143 C C . ARG A 1 394 ? 3.137 -2.475 9.080 1.00 71.88 394 ARG A C 1
ATOM 3145 O O . ARG A 1 394 ? 2.079 -2.400 9.690 1.00 71.88 394 ARG A O 1
ATOM 3152 N N . THR A 1 395 ? 3.654 -3.619 8.667 1.00 69.56 395 THR A N 1
ATOM 3153 C CA . THR A 1 395 ? 3.004 -4.895 8.943 1.00 69.56 395 THR A CA 1
ATOM 3154 C C . THR A 1 395 ? 4.035 -6.000 9.071 1.00 69.56 395 THR A C 1
ATOM 3156 O O . THR A 1 395 ? 5.079 -5.990 8.417 1.00 69.56 395 THR A O 1
ATOM 3159 N N . GLN A 1 396 ? 3.744 -6.953 9.951 1.00 70.31 396 GLN A N 1
ATOM 3160 C CA . GLN A 1 396 ? 4.515 -8.185 10.096 1.00 70.31 396 GLN A CA 1
ATOM 3161 C C . GLN A 1 396 ? 3.902 -9.359 9.315 1.00 70.31 396 GLN A C 1
ATOM 3163 O O . GLN A 1 396 ? 4.482 -10.444 9.344 1.00 70.31 396 GLN A O 1
ATOM 3168 N N . ALA A 1 397 ? 2.785 -9.141 8.604 1.00 72.81 397 ALA A N 1
ATOM 3169 C CA . ALA A 1 397 ? 2.064 -10.169 7.858 1.00 72.81 397 ALA A CA 1
ATOM 3170 C C . ALA A 1 397 ? 2.934 -10.857 6.794 1.00 72.81 397 ALA A C 1
ATOM 3172 O O . ALA A 1 397 ? 3.858 -10.265 6.228 1.00 72.81 397 ALA A O 1
ATOM 3173 N N . THR A 1 398 ? 2.619 -12.127 6.534 1.00 80.56 398 THR A N 1
ATOM 3174 C CA . THR A 1 398 ? 3.264 -12.919 5.476 1.00 80.56 398 THR A CA 1
ATOM 3175 C C . THR A 1 398 ? 2.688 -12.604 4.103 1.00 80.56 398 THR A C 1
ATOM 3177 O O . THR A 1 398 ? 3.457 -12.408 3.173 1.00 80.56 398 THR A O 1
ATOM 3180 N N . ASN A 1 399 ? 1.368 -12.466 3.968 1.00 83.81 399 ASN A N 1
ATOM 3181 C CA . ASN A 1 399 ? 0.739 -12.047 2.717 1.00 83.81 399 ASN A CA 1
ATOM 3182 C C . ASN A 1 399 ? 0.081 -10.676 2.878 1.00 83.81 399 ASN A C 1
ATOM 3184 O O . ASN A 1 399 ? -0.679 -10.440 3.819 1.00 83.81 399 ASN A O 1
ATOM 3188 N N . ILE A 1 400 ? 0.403 -9.759 1.972 1.00 85.19 400 ILE A N 1
ATOM 3189 C CA . ILE A 1 400 ? -0.059 -8.371 2.011 1.00 85.19 400 ILE A CA 1
ATOM 3190 C C . ILE A 1 400 ? -0.663 -8.052 0.655 1.00 85.19 400 ILE A C 1
ATOM 3192 O O . ILE A 1 400 ? 0.014 -8.160 -0.363 1.00 85.19 400 ILE A O 1
ATOM 3196 N N . GLU A 1 401 ? -1.924 -7.639 0.634 1.00 89.38 401 GLU A N 1
ATOM 3197 C CA . GLU A 1 401 ? -2.620 -7.252 -0.586 1.00 89.38 401 GLU A CA 1
ATOM 3198 C C . GLU A 1 401 ? -3.131 -5.817 -0.495 1.00 89.38 401 GLU A C 1
ATOM 3200 O O . GLU A 1 401 ? -3.897 -5.460 0.397 1.00 89.38 401 GLU A O 1
ATOM 3205 N N . VAL A 1 402 ? -2.756 -4.995 -1.468 1.00 87.88 402 VAL A N 1
ATOM 3206 C CA . VAL A 1 402 ? -3.290 -3.644 -1.649 1.00 87.88 402 VAL A CA 1
ATOM 3207 C C . VAL A 1 402 ? -3.974 -3.610 -3.000 1.00 87.88 402 VAL A C 1
ATOM 3209 O O . VAL A 1 402 ? -3.297 -3.623 -4.031 1.00 87.88 402 VAL A O 1
ATOM 3212 N N . ALA A 1 403 ? -5.307 -3.604 -3.015 1.00 90.44 403 ALA A N 1
ATOM 3213 C CA . ALA A 1 403 ? -6.046 -3.752 -4.259 1.00 90.44 403 ALA A CA 1
ATOM 3214 C C . ALA A 1 403 ? -7.237 -2.818 -4.431 1.00 90.44 403 ALA A C 1
ATOM 3216 O O . ALA A 1 403 ? -7.932 -2.517 -3.478 1.00 90.44 403 ALA A O 1
ATOM 3217 N N . GLN A 1 404 ? -7.532 -2.409 -5.665 1.00 89.38 404 GLN A N 1
ATOM 3218 C CA . GLN A 1 404 ? -8.751 -1.639 -5.978 1.00 89.38 404 GLN A CA 1
ATOM 3219 C C . GLN A 1 404 ? -8.850 -0.287 -5.243 1.00 89.38 404 GLN A C 1
ATOM 3221 O O . GLN A 1 404 ? -9.945 0.225 -5.023 1.00 89.38 404 GLN A O 1
ATOM 3226 N N . ASN A 1 405 ? -7.717 0.310 -4.866 1.00 87.25 405 ASN A N 1
ATOM 3227 C CA . ASN A 1 405 ? -7.690 1.597 -4.175 1.00 87.25 405 ASN A CA 1
ATOM 3228 C C . ASN A 1 405 ? -7.479 2.762 -5.147 1.00 87.25 405 ASN A C 1
ATOM 3230 O O . ASN A 1 405 ? -6.899 2.610 -6.223 1.00 87.25 405 ASN A O 1
ATOM 3234 N N . ILE A 1 406 ? -7.902 3.958 -4.748 1.00 87.88 406 ILE A N 1
ATOM 3235 C CA . ILE A 1 406 ? -7.688 5.210 -5.471 1.00 87.88 406 ILE A CA 1
ATOM 3236 C C . ILE A 1 406 ? -6.906 6.172 -4.570 1.00 87.88 406 ILE A C 1
ATOM 3238 O O . ILE A 1 406 ? -7.443 6.731 -3.621 1.00 87.88 406 ILE A O 1
ATOM 3242 N N . PHE A 1 407 ? -5.642 6.422 -4.892 1.00 84.31 407 PHE A N 1
ATOM 3243 C CA . PHE A 1 407 ? -4.785 7.385 -4.202 1.00 84.31 407 PHE A CA 1
ATOM 3244 C C . PHE A 1 407 ? -4.771 8.707 -4.978 1.00 84.31 407 PHE A C 1
ATOM 3246 O O . PHE A 1 407 ? -4.419 8.727 -6.158 1.00 84.31 407 PHE A O 1
ATOM 3253 N N . ARG A 1 408 ? -5.169 9.819 -4.346 1.00 83.06 408 ARG A N 1
ATOM 3254 C CA . ARG A 1 408 ? -5.292 11.149 -4.969 1.00 83.06 408 ARG A CA 1
ATOM 3255 C C . ARG A 1 408 ? -4.521 12.239 -4.221 1.00 83.06 408 ARG A C 1
ATOM 3257 O O . ARG A 1 408 ? -4.531 12.301 -2.994 1.00 83.06 408 ARG A O 1
ATOM 3264 N N . LYS A 1 409 ? -3.932 13.148 -5.009 1.00 67.88 409 LYS A N 1
ATOM 3265 C CA . LYS A 1 409 ? -3.553 14.531 -4.654 1.00 67.88 409 LYS A CA 1
ATOM 3266 C C . LYS A 1 409 ? -2.803 14.710 -3.319 1.00 67.88 409 LYS A C 1
ATOM 3268 O O . LYS A 1 409 ? -3.251 15.450 -2.451 1.00 67.88 409 LYS A O 1
ATOM 3273 N N . ALA A 1 410 ? -1.618 14.110 -3.201 1.00 63.78 410 ALA A N 1
ATOM 3274 C CA . ALA A 1 410 ? -0.657 14.433 -2.147 1.00 63.78 410 ALA A CA 1
ATOM 3275 C C . ALA A 1 410 ? 0.243 15.591 -2.580 1.00 63.78 410 ALA A C 1
ATOM 3277 O O . ALA A 1 410 ? 1.027 15.449 -3.518 1.00 63.78 410 ALA A O 1
ATOM 3278 N N . GLU A 1 411 ? 0.136 16.747 -1.917 1.00 61.06 411 GLU A N 1
ATOM 3279 C CA . GLU A 1 411 ? 0.970 17.925 -2.219 1.00 61.06 411 GLU A CA 1
ATOM 3280 C C . GLU A 1 411 ? 2.465 17.676 -1.961 1.00 61.06 411 GLU A C 1
ATOM 3282 O O . GLU A 1 411 ? 3.329 18.293 -2.586 1.00 61.06 411 GLU A O 1
ATOM 3287 N N . ARG A 1 412 ? 2.781 16.768 -1.032 1.00 59.97 412 ARG A N 1
ATOM 3288 C CA . ARG A 1 412 ? 4.135 16.350 -0.655 1.00 59.97 412 ARG A CA 1
ATOM 3289 C C . ARG A 1 412 ? 4.158 14.821 -0.580 1.00 59.97 412 ARG A C 1
ATOM 3291 O O . ARG A 1 412 ? 3.120 14.220 -0.354 1.00 59.97 412 ARG 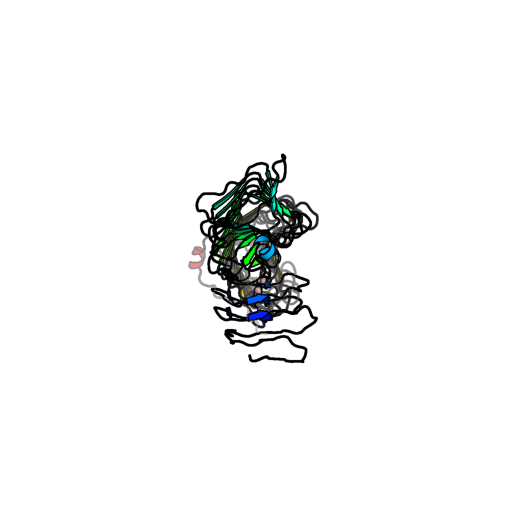A O 1
ATOM 3298 N N . SER A 1 413 ? 5.317 14.232 -0.848 1.00 58.97 413 SER A N 1
ATOM 3299 C CA . SER A 1 413 ? 5.581 12.817 -1.168 1.00 58.97 413 SER A CA 1
ATOM 3300 C C . SER A 1 413 ? 4.588 11.787 -0.643 1.00 58.97 413 SER A C 1
ATOM 3302 O O . SER A 1 413 ? 4.224 11.800 0.524 1.00 58.97 413 SER A O 1
ATOM 3304 N N . PHE A 1 414 ? 4.209 10.831 -1.485 1.00 61.31 414 PHE A N 1
ATOM 3305 C CA . PHE A 1 414 ? 3.552 9.621 -1.019 1.00 61.31 414 PHE A CA 1
ATOM 3306 C C . PHE A 1 414 ? 4.603 8.527 -0.924 1.00 61.31 414 PHE A C 1
ATOM 3308 O O . PHE A 1 414 ? 4.994 7.939 -1.929 1.00 61.31 414 PHE A O 1
ATOM 3315 N N . ASN A 1 415 ? 5.090 8.269 0.286 1.00 64.06 415 ASN A N 1
ATOM 3316 C CA . ASN A 1 415 ? 5.859 7.049 0.506 1.00 64.06 415 ASN A CA 1
ATOM 3317 C C . ASN A 1 415 ? 4.873 5.986 0.960 1.00 64.06 415 ASN A C 1
ATOM 3319 O O . ASN A 1 415 ? 4.227 6.165 1.988 1.00 64.06 415 ASN A O 1
ATOM 3323 N N . PHE A 1 416 ? 4.763 4.916 0.183 1.00 65.31 416 PHE A N 1
ATOM 3324 C CA . PHE A 1 416 ? 4.200 3.658 0.629 1.00 65.31 416 PHE A CA 1
ATOM 3325 C C . PHE A 1 416 ? 5.344 2.897 1.292 1.00 65.31 416 PHE A C 1
ATOM 3327 O O . PHE A 1 416 ? 6.094 2.159 0.653 1.00 65.31 416 PHE A O 1
ATOM 3334 N N . GLN A 1 417 ? 5.569 3.151 2.577 1.00 67.62 417 GLN A N 1
ATOM 3335 C CA . GLN A 1 417 ? 6.599 2.411 3.292 1.00 67.62 417 GLN A CA 1
ATOM 3336 C C . GLN A 1 417 ? 5.994 1.123 3.823 1.00 67.62 417 GLN A C 1
ATOM 3338 O O . GLN A 1 417 ? 5.192 1.173 4.755 1.00 67.62 417 GLN A O 1
ATOM 3343 N N . LEU A 1 418 ? 6.433 -0.001 3.264 1.00 64.06 418 LEU A N 1
ATOM 3344 C CA . LEU A 1 418 ? 6.181 -1.315 3.818 1.00 64.06 418 LEU A CA 1
ATOM 3345 C C . LEU A 1 418 ? 7.370 -1.716 4.691 1.00 64.06 418 LEU A C 1
ATOM 3347 O O . LEU A 1 418 ? 8.342 -2.325 4.238 1.00 64.06 418 LEU A O 1
ATOM 3351 N N . THR A 1 419 ? 7.321 -1.337 5.965 1.00 63.12 419 THR A N 1
ATOM 3352 C CA . THR A 1 419 ? 8.347 -1.778 6.914 1.00 63.12 419 THR A CA 1
ATOM 3353 C C . THR A 1 419 ? 7.969 -3.144 7.445 1.00 63.12 419 THR A C 1
ATOM 3355 O O . THR A 1 419 ? 7.026 -3.270 8.225 1.00 63.12 419 THR A O 1
ATOM 3358 N N . CYS A 1 420 ? 8.754 -4.147 7.072 1.00 58.06 420 CYS A N 1
ATOM 3359 C CA . CYS A 1 420 ? 8.634 -5.478 7.629 1.00 58.06 420 CYS A CA 1
ATOM 3360 C C . CYS A 1 420 ? 9.655 -5.629 8.765 1.00 58.06 420 CYS A C 1
ATOM 3362 O O . CYS A 1 420 ? 10.827 -5.939 8.541 1.00 58.06 420 CYS A O 1
ATOM 3364 N N . SER A 1 421 ? 9.240 -5.361 10.004 1.00 57.19 421 SER A N 1
ATOM 3365 C CA . SER A 1 421 ? 10.109 -5.548 11.168 1.00 57.19 421 SER A CA 1
ATOM 3366 C C . SER A 1 421 ? 10.148 -7.028 11.571 1.00 57.19 421 SER A C 1
ATOM 3368 O O . SER A 1 421 ? 9.140 -7.737 11.526 1.00 57.19 421 SER A O 1
ATOM 3370 N N . LYS A 1 422 ? 11.327 -7.536 11.949 1.00 55.88 422 LYS A N 1
ATOM 3371 C CA . LYS A 1 422 ? 11.418 -8.830 12.632 1.00 55.88 422 LYS A CA 1
ATOM 3372 C C . LYS A 1 422 ? 10.887 -8.631 14.050 1.00 55.88 422 LYS A C 1
ATOM 3374 O O . LYS A 1 422 ? 11.455 -7.840 14.802 1.00 55.88 422 LYS A O 1
ATOM 3379 N N . SER A 1 423 ? 9.845 -9.367 14.433 1.00 56.03 423 SER A N 1
ATOM 3380 C CA . SER A 1 423 ? 9.542 -9.537 15.852 1.00 56.03 423 SER A CA 1
ATOM 3381 C C . SER A 1 423 ? 10.736 -10.242 16.489 1.00 56.03 423 SER A C 1
ATOM 3383 O O . SER A 1 423 ? 11.103 -11.344 16.077 1.00 56.03 423 SER A O 1
ATOM 3385 N N . SER A 1 424 ? 11.365 -9.617 17.485 1.00 57.53 424 SER A N 1
ATOM 3386 C CA . SER A 1 424 ? 12.515 -10.176 18.210 1.00 57.53 424 SER A CA 1
ATOM 3387 C C . SER A 1 424 ? 12.243 -11.560 18.817 1.00 57.53 424 SER A C 1
ATOM 3389 O O . SER A 1 424 ? 13.183 -12.248 19.208 1.00 57.53 424 SER A O 1
ATOM 3391 N N . LYS A 1 425 ? 10.973 -11.980 18.875 1.00 57.22 425 LYS A N 1
ATOM 3392 C CA . LYS A 1 425 ? 10.508 -13.233 19.473 1.00 57.22 425 LYS A CA 1
ATOM 3393 C C . LYS A 1 425 ? 10.375 -14.411 18.496 1.00 57.22 425 LYS A C 1
ATOM 3395 O O . LYS A 1 425 ? 10.280 -15.539 18.966 1.00 57.22 425 LYS A O 1
ATOM 3400 N N . LEU A 1 426 ? 10.387 -14.198 17.175 1.00 57.41 426 LEU A N 1
ATOM 3401 C CA . LEU A 1 426 ? 10.239 -15.280 16.189 1.00 57.41 426 LEU A CA 1
ATOM 3402 C C . LEU A 1 426 ? 11.570 -15.589 15.494 1.00 57.41 426 LEU A C 1
ATOM 3404 O O . LEU A 1 426 ? 12.182 -14.729 14.861 1.00 57.41 426 LEU A O 1
ATOM 3408 N N . ASN A 1 427 ? 12.024 -16.837 15.618 1.00 57.53 427 ASN A N 1
ATOM 3409 C CA . ASN A 1 427 ? 13.272 -17.331 15.025 1.00 57.53 427 ASN A CA 1
ATOM 3410 C C . ASN A 1 427 ? 13.090 -18.010 13.657 1.00 57.53 427 ASN A C 1
ATOM 3412 O O . ASN A 1 427 ? 14.040 -18.602 13.156 1.00 57.53 427 ASN A O 1
ATOM 3416 N N . THR A 1 428 ? 11.902 -17.937 13.059 1.00 63.75 428 THR A N 1
ATOM 3417 C CA . THR A 1 428 ? 11.604 -18.561 11.765 1.00 63.75 428 THR A CA 1
ATOM 3418 C C . THR A 1 428 ? 11.737 -17.556 10.628 1.00 63.75 428 THR A C 1
ATOM 3420 O O . THR A 1 428 ? 11.215 -16.443 10.727 1.00 63.75 428 THR A O 1
ATOM 3423 N N . ASP A 1 429 ? 12.410 -17.965 9.555 1.00 68.25 429 ASP A N 1
ATOM 3424 C CA . ASP A 1 429 ? 12.466 -17.227 8.295 1.00 68.25 429 ASP A CA 1
ATOM 3425 C C . ASP A 1 429 ? 11.063 -17.261 7.669 1.00 68.25 429 ASP A C 1
ATOM 3427 O O . ASP A 1 429 ? 10.594 -18.300 7.208 1.00 68.25 429 ASP A O 1
ATOM 3431 N N . LEU A 1 430 ? 10.340 -16.144 7.761 1.00 71.19 430 LEU A N 1
ATOM 3432 C CA . LEU A 1 430 ? 9.011 -16.010 7.174 1.00 71.19 430 LEU A CA 1
ATOM 3433 C C . LEU A 1 430 ? 9.149 -15.449 5.762 1.00 71.19 430 LEU A C 1
ATOM 3435 O O . LEU A 1 430 ? 9.629 -14.328 5.581 1.00 71.19 430 LEU A O 1
ATOM 3439 N N . GLU A 1 431 ? 8.702 -16.233 4.786 1.00 79.06 431 GLU A N 1
ATOM 3440 C CA . GLU A 1 431 ? 8.529 -15.799 3.405 1.00 79.06 431 GLU A CA 1
ATOM 3441 C C . GLU A 1 431 ? 7.344 -14.842 3.310 1.00 79.06 431 GLU A C 1
ATOM 3443 O O . GLU A 1 431 ? 6.245 -15.146 3.784 1.00 79.06 431 GLU A O 1
ATOM 3448 N N . ARG A 1 432 ? 7.579 -13.666 2.721 1.00 82.00 432 ARG A N 1
ATOM 3449 C CA . ARG A 1 432 ? 6.531 -12.660 2.527 1.00 82.00 432 ARG A CA 1
ATOM 3450 C C . ARG A 1 432 ? 6.164 -12.467 1.062 1.00 82.00 432 ARG A C 1
ATOM 3452 O O . ARG A 1 432 ? 7.051 -12.305 0.229 1.00 82.00 432 ARG A O 1
ATOM 3459 N N . ASN A 1 433 ? 4.867 -12.417 0.779 1.00 87.94 433 ASN A N 1
ATOM 3460 C CA . ASN A 1 433 ? 4.305 -12.132 -0.534 1.00 87.94 433 ASN A CA 1
ATOM 3461 C C . ASN A 1 433 ? 3.536 -10.811 -0.481 1.00 87.94 433 ASN A C 1
ATOM 3463 O O . ASN A 1 433 ? 2.629 -10.636 0.334 1.00 87.94 433 ASN A O 1
ATOM 3467 N N . ILE A 1 434 ? 3.896 -9.874 -1.350 1.00 89.00 434 ILE A N 1
ATOM 3468 C CA . ILE A 1 434 ? 3.261 -8.558 -1.429 1.00 89.00 434 ILE A CA 1
ATOM 3469 C C . ILE A 1 434 ? 2.610 -8.429 -2.799 1.00 89.00 434 ILE A C 1
ATOM 3471 O O . ILE A 1 434 ? 3.287 -8.557 -3.811 1.00 89.00 434 ILE A O 1
ATOM 3475 N N . ASN A 1 435 ? 1.309 -8.158 -2.830 1.00 92.12 435 ASN A N 1
ATOM 3476 C CA . ASN A 1 435 ? 0.523 -7.995 -4.046 1.00 92.12 435 ASN A CA 1
ATOM 3477 C C . ASN A 1 435 ? -0.092 -6.595 -4.085 1.00 92.12 435 ASN A C 1
ATOM 3479 O O . ASN A 1 435 ? -0.862 -6.223 -3.201 1.00 92.12 435 ASN A O 1
ATOM 3483 N N . ILE A 1 436 ? 0.196 -5.827 -5.131 1.00 92.06 436 ILE A N 1
ATOM 3484 C CA . ILE A 1 436 ? -0.344 -4.481 -5.337 1.00 92.06 436 ILE A CA 1
ATOM 3485 C C . ILE A 1 436 ? -1.029 -4.450 -6.696 1.00 92.06 436 ILE A C 1
ATOM 3487 O O . ILE A 1 436 ? -0.350 -4.494 -7.722 1.00 92.06 436 ILE A O 1
ATOM 3491 N N . PHE A 1 437 ? -2.363 -4.399 -6.732 1.00 95.44 437 PHE A N 1
ATOM 3492 C CA . PHE A 1 437 ? -3.078 -4.571 -7.997 1.00 95.44 437 PHE A CA 1
ATOM 3493 C C . PHE A 1 437 ? -4.401 -3.827 -8.160 1.00 95.44 437 PHE A C 1
ATOM 3495 O O . PHE A 1 437 ? -5.116 -3.561 -7.204 1.00 95.44 437 PHE A O 1
ATOM 3502 N N . HIS A 1 438 ? -4.766 -3.495 -9.399 1.00 95.12 438 HIS A N 1
ATOM 3503 C CA . HIS A 1 438 ? -5.991 -2.738 -9.708 1.00 95.12 438 HIS A CA 1
ATOM 3504 C C . HIS A 1 438 ? -6.107 -1.389 -8.968 1.00 95.12 438 HIS A C 1
ATOM 3506 O O . HIS A 1 438 ? -7.213 -0.897 -8.758 1.00 95.12 438 HIS A O 1
ATOM 3512 N N . ASN A 1 439 ? -4.995 -0.775 -8.553 1.00 93.19 439 ASN A N 1
ATOM 3513 C CA . ASN A 1 439 ? -5.019 0.532 -7.898 1.00 93.19 439 ASN A CA 1
ATOM 3514 C C . ASN A 1 439 ? -4.878 1.668 -8.917 1.00 93.19 439 ASN A C 1
ATOM 3516 O O . ASN A 1 439 ? -4.202 1.539 -9.937 1.00 93.19 439 ASN A O 1
ATOM 3520 N N . THR A 1 440 ? -5.477 2.817 -8.611 1.00 91.88 440 THR A N 1
ATOM 3521 C CA . THR A 1 440 ? -5.248 4.077 -9.320 1.00 91.88 440 THR A CA 1
ATOM 3522 C C . THR A 1 440 ? -4.462 5.027 -8.436 1.00 91.88 440 THR A C 1
ATOM 3524 O O . THR A 1 440 ? -4.886 5.409 -7.353 1.00 91.88 440 THR A O 1
ATOM 3527 N N . PHE A 1 441 ? -3.330 5.457 -8.946 1.00 88.00 441 PHE A N 1
ATOM 3528 C CA . PHE A 1 441 ? -2.333 6.273 -8.299 1.00 88.00 441 PHE A CA 1
ATOM 3529 C C . PHE A 1 441 ? -2.283 7.613 -9.050 1.00 88.00 441 PHE A C 1
ATOM 3531 O O . PHE A 1 441 ? -1.567 7.735 -10.043 1.00 88.00 441 PHE A O 1
ATOM 3538 N N . ASN A 1 442 ? -3.027 8.631 -8.594 1.00 86.81 442 ASN A N 1
ATOM 3539 C CA . ASN A 1 442 ? -3.216 9.888 -9.326 1.00 86.81 442 ASN A CA 1
ATOM 3540 C C . ASN A 1 442 ? -2.754 11.160 -8.593 1.00 86.81 442 ASN A C 1
ATOM 3542 O O . ASN A 1 442 ? -3.276 11.544 -7.545 1.00 86.81 442 ASN A O 1
ATOM 3546 N N . GLY A 1 443 ? -1.859 11.916 -9.233 1.00 73.38 443 GLY A N 1
ATOM 3547 C CA . GLY A 1 443 ? -1.663 13.326 -8.905 1.00 73.38 443 GLY A CA 1
ATOM 3548 C C . GLY A 1 443 ? -0.843 13.564 -7.638 1.00 73.38 443 GLY A C 1
ATOM 3549 O O . GLY A 1 443 ? -1.068 14.557 -6.945 1.00 73.38 443 GLY A O 1
ATOM 3550 N N . LEU A 1 444 ? 0.143 12.710 -7.356 1.00 66.56 444 LEU A N 1
ATOM 3551 C CA . LEU A 1 444 ? 1.012 12.863 -6.185 1.00 66.56 444 LEU A CA 1
ATOM 3552 C C . LEU A 1 444 ? 2.288 13.646 -6.518 1.00 66.56 444 LEU A C 1
ATOM 3554 O O . LEU A 1 444 ? 2.931 13.430 -7.546 1.00 66.56 444 LEU A O 1
ATOM 3558 N N . GLY A 1 445 ? 2.645 14.575 -5.634 1.00 62.56 445 GLY A N 1
ATOM 3559 C CA . GLY A 1 445 ? 3.719 15.547 -5.809 1.00 62.56 445 GLY A CA 1
ATOM 3560 C C . GLY A 1 445 ? 5.140 15.028 -5.559 1.00 62.56 445 GLY A C 1
ATOM 3561 O O . GLY A 1 445 ? 6.079 15.812 -5.459 1.00 62.56 445 GLY A O 1
ATOM 3562 N N . SER A 1 446 ? 5.365 13.733 -5.346 1.00 61.00 446 SER A N 1
ATOM 3563 C CA . SER A 1 446 ? 6.744 13.203 -5.284 1.00 61.00 446 SER A CA 1
ATOM 3564 C C . SER A 1 446 ? 6.838 11.737 -5.663 1.00 61.00 446 SER A C 1
ATOM 3566 O O . SER A 1 446 ? 7.693 11.031 -5.138 1.00 61.00 446 SER A O 1
ATOM 3568 N N . GLY A 1 447 ? 5.961 11.273 -6.549 1.00 64.88 447 GLY A N 1
ATOM 3569 C CA . GLY A 1 447 ? 6.000 9.874 -6.938 1.00 64.88 447 GLY A CA 1
ATOM 3570 C C . GLY A 1 447 ? 5.556 8.908 -5.836 1.00 64.88 447 GLY A C 1
ATOM 3571 O O . GLY A 1 447 ? 5.031 9.340 -4.805 1.00 64.88 447 GLY A O 1
ATOM 3572 N N . TYR A 1 448 ? 5.750 7.614 -6.094 1.00 70.56 448 TYR A N 1
ATOM 3573 C CA . TYR A 1 448 ? 5.406 6.519 -5.188 1.00 70.56 448 TYR A CA 1
ATOM 3574 C C . TYR A 1 448 ? 6.683 5.810 -4.778 1.00 70.56 448 TYR A C 1
ATOM 3576 O O . TYR A 1 448 ? 7.268 5.039 -5.542 1.00 70.56 448 TYR A O 1
ATOM 3584 N N . ASP A 1 449 ? 7.122 6.075 -3.557 1.00 70.62 449 ASP A N 1
ATOM 3585 C CA . ASP A 1 449 ? 8.248 5.342 -3.008 1.00 70.62 449 ASP A CA 1
ATOM 3586 C C . ASP A 1 449 ? 7.717 4.088 -2.302 1.00 70.62 449 ASP A C 1
ATOM 3588 O O . ASP A 1 449 ? 7.097 4.193 -1.242 1.00 70.62 449 ASP A O 1
ATOM 3592 N N . PHE A 1 450 ? 7.967 2.912 -2.880 1.00 73.56 450 PHE A N 1
ATOM 3593 C CA . PHE A 1 450 ? 7.723 1.611 -2.262 1.00 73.56 450 PHE A CA 1
ATOM 3594 C C . PHE A 1 450 ? 8.986 1.199 -1.508 1.00 73.56 450 PHE A C 1
ATOM 3596 O O . PHE A 1 450 ? 9.836 0.446 -1.988 1.00 73.56 450 PHE A O 1
ATOM 3603 N N . TYR A 1 451 ? 9.139 1.741 -0.303 1.00 67.31 451 TYR A N 1
ATOM 3604 C CA . TYR A 1 451 ? 10.241 1.348 0.566 1.00 67.31 451 TYR A CA 1
ATOM 3605 C C . TYR A 1 451 ? 9.899 0.020 1.224 1.00 67.31 451 TYR A C 1
ATOM 3607 O O . TYR A 1 451 ? 9.156 0.004 2.207 1.00 67.31 451 TYR A O 1
ATOM 3615 N N . VAL A 1 452 ? 10.481 -1.071 0.729 1.00 65.88 452 VAL A N 1
ATOM 3616 C CA . VAL A 1 452 ? 10.489 -2.330 1.473 1.00 65.88 452 VAL A CA 1
ATOM 3617 C C . VAL A 1 452 ? 11.774 -2.392 2.284 1.00 65.88 452 VAL A C 1
ATOM 3619 O O . VAL A 1 452 ? 12.849 -2.692 1.774 1.00 65.88 452 VAL A O 1
ATOM 3622 N N . TYR A 1 453 ? 11.676 -1.998 3.553 1.00 64.56 453 TYR A N 1
ATOM 3623 C CA . TYR A 1 453 ? 12.837 -1.908 4.434 1.00 64.56 453 TYR A CA 1
ATOM 3624 C C . TYR A 1 453 ? 12.867 -3.106 5.381 1.00 64.56 453 TYR A C 1
ATOM 3626 O O . TYR A 1 453 ? 12.042 -3.207 6.292 1.00 64.56 453 TYR A O 1
ATOM 3634 N N . GLU A 1 454 ? 13.855 -3.979 5.212 1.00 61.31 454 GLU A N 1
ATOM 3635 C CA . GLU A 1 454 ? 14.168 -5.035 6.174 1.00 61.31 454 GLU A CA 1
ATOM 3636 C C . GLU A 1 454 ? 15.172 -4.491 7.196 1.00 61.31 454 GLU A C 1
ATOM 3638 O O . GLU A 1 454 ? 16.363 -4.342 6.926 1.00 61.31 454 GLU A O 1
ATOM 3643 N N . TRP A 1 455 ? 14.690 -4.126 8.389 1.00 55.34 455 TRP A N 1
ATOM 3644 C CA . TRP A 1 455 ? 15.542 -3.496 9.410 1.00 55.34 455 TRP A CA 1
ATOM 3645 C C . TRP A 1 455 ? 16.574 -4.446 10.041 1.00 55.34 455 TRP A C 1
ATOM 3647 O O . TRP A 1 455 ? 17.513 -3.977 10.678 1.00 55.34 455 TRP A O 1
ATOM 3657 N N . TYR A 1 456 ? 16.466 -5.762 9.839 1.00 56.31 456 TYR A N 1
ATOM 3658 C CA . TYR A 1 456 ? 17.381 -6.759 10.400 1.00 56.31 456 TYR A CA 1
ATOM 3659 C C . TYR A 1 456 ? 17.488 -7.974 9.469 1.00 56.31 456 TYR A C 1
ATOM 3661 O O . TYR A 1 456 ? 16.508 -8.366 8.844 1.00 56.31 456 TYR A O 1
ATOM 3669 N N . SER A 1 457 ? 18.682 -8.564 9.403 1.00 52.00 457 SER A N 1
ATOM 3670 C CA . SER A 1 457 ? 19.232 -9.440 8.352 1.00 52.00 457 SER A CA 1
ATOM 3671 C C . SER A 1 457 ? 18.552 -10.798 8.080 1.00 52.00 457 SER A C 1
ATOM 3673 O O . SER A 1 457 ? 19.236 -11.704 7.618 1.00 52.00 457 SER A O 1
ATOM 3675 N N . ARG A 1 458 ? 17.264 -11.002 8.398 1.00 59.53 458 ARG A N 1
ATOM 3676 C CA . ARG A 1 458 ? 16.573 -12.304 8.218 1.00 59.53 458 ARG A CA 1
ATOM 3677 C C . ARG A 1 458 ? 15.066 -12.223 7.918 1.00 59.53 458 ARG A C 1
ATOM 3679 O O . ARG A 1 458 ? 14.344 -13.182 8.157 1.00 59.53 458 ARG A O 1
ATOM 3686 N N . GLY A 1 459 ? 14.547 -11.071 7.492 1.00 60.03 459 GLY A N 1
ATOM 3687 C CA . GLY A 1 459 ? 13.278 -11.075 6.751 1.00 60.03 459 GLY A CA 1
ATOM 3688 C C . GLY A 1 459 ? 13.583 -11.484 5.313 1.00 60.03 459 GLY A C 1
ATOM 3689 O O . GLY A 1 459 ? 14.682 -11.196 4.857 1.00 60.03 459 GLY A O 1
ATOM 3690 N N . HIS A 1 460 ? 12.682 -12.184 4.628 1.00 73.31 460 HIS A N 1
ATOM 3691 C CA . HIS A 1 460 ? 12.831 -12.407 3.193 1.00 73.31 460 HIS A CA 1
ATOM 3692 C C . HIS A 1 460 ? 11.507 -12.088 2.491 1.00 73.31 460 HIS A C 1
ATOM 3694 O O . HIS A 1 460 ? 10.493 -12.752 2.717 1.00 73.31 460 HIS A O 1
ATOM 3700 N N . ILE A 1 461 ? 11.507 -11.071 1.628 1.00 78.75 461 ILE A N 1
ATOM 3701 C CA . ILE A 1 461 ? 10.408 -10.820 0.682 1.00 78.75 461 ILE A CA 1
ATOM 3702 C C . ILE A 1 461 ? 10.438 -11.911 -0.389 1.00 78.75 461 ILE A C 1
ATOM 3704 O O . ILE A 1 461 ? 11.120 -11.779 -1.392 1.00 78.75 461 ILE A O 1
ATOM 3708 N N . HIS A 1 462 ? 9.729 -13.014 -0.211 1.00 86.31 462 HIS A N 1
ATOM 3709 C CA . HIS A 1 462 ? 9.741 -14.086 -1.204 1.00 86.31 462 HIS A CA 1
ATOM 3710 C C . HIS A 1 462 ? 9.260 -13.591 -2.578 1.00 86.31 462 HIS A C 1
ATOM 3712 O O . HIS A 1 462 ? 9.924 -13.825 -3.590 1.00 86.31 462 HIS A O 1
ATOM 3718 N N . SER A 1 463 ? 8.160 -12.831 -2.606 1.00 89.38 463 SER A N 1
ATOM 3719 C CA . SER A 1 463 ? 7.632 -12.271 -3.850 1.00 89.38 463 SER A CA 1
ATOM 3720 C C . SER A 1 463 ? 6.995 -10.887 -3.691 1.00 89.38 463 SER A C 1
ATOM 3722 O O . SER A 1 463 ? 6.399 -10.557 -2.663 1.00 89.38 463 SER A O 1
ATOM 3724 N N . PHE A 1 464 ? 7.131 -10.067 -4.732 1.00 90.94 464 PHE A N 1
ATOM 3725 C CA . PHE A 1 464 ? 6.572 -8.724 -4.832 1.00 90.94 464 PHE A CA 1
ATOM 3726 C C . PHE A 1 464 ? 5.933 -8.538 -6.212 1.00 90.94 464 PHE A C 1
ATOM 3728 O O . PHE A 1 464 ? 6.625 -8.364 -7.217 1.00 90.94 464 PHE A O 1
ATOM 3735 N N . TYR A 1 465 ? 4.606 -8.577 -6.253 1.00 94.00 465 TYR A N 1
ATOM 3736 C CA . TYR A 1 465 ? 3.804 -8.466 -7.463 1.00 94.00 465 TYR A CA 1
ATOM 3737 C C . TYR A 1 465 ? 3.140 -7.092 -7.543 1.00 94.00 465 TYR A C 1
ATOM 3739 O O . TYR A 1 465 ? 2.417 -6.682 -6.633 1.00 94.00 465 TYR A O 1
ATOM 3747 N N . VAL A 1 466 ? 3.326 -6.399 -8.664 1.00 94.19 466 VAL A N 1
ATOM 3748 C CA . VAL A 1 466 ? 2.654 -5.131 -8.973 1.00 94.19 466 VAL A CA 1
ATOM 3749 C C . VAL A 1 466 ? 1.966 -5.275 -10.315 1.00 94.19 466 VAL A C 1
ATOM 3751 O O . VAL A 1 466 ? 2.641 -5.265 -11.343 1.00 94.19 466 VAL A O 1
ATOM 3754 N N . TYR A 1 467 ? 0.638 -5.406 -10.339 1.00 96.25 467 TYR A N 1
ATOM 3755 C CA . TYR A 1 467 ? -0.059 -5.671 -11.596 1.00 96.25 467 TYR A CA 1
ATOM 3756 C C . TYR A 1 467 ? -1.364 -4.914 -11.822 1.00 96.25 467 TYR A C 1
ATOM 3758 O O . TYR A 1 467 ? -2.146 -4.678 -10.908 1.00 96.25 467 TYR A O 1
ATOM 3766 N N . HIS A 1 468 ? -1.616 -4.534 -13.075 1.00 97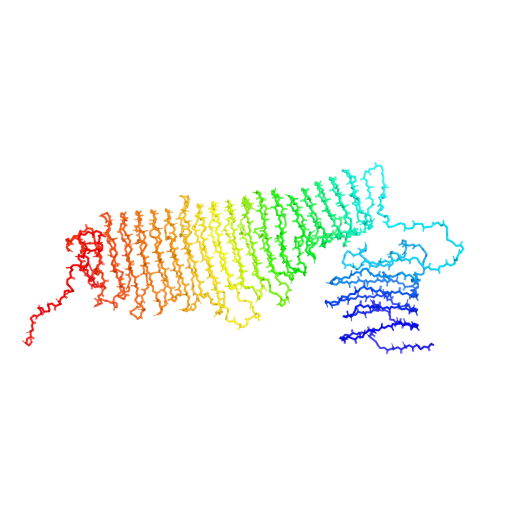.12 468 HIS A N 1
ATOM 3767 C CA . HIS A 1 468 ? -2.832 -3.822 -13.492 1.00 97.12 468 HIS A CA 1
ATOM 3768 C C . HIS A 1 468 ? -3.128 -2.533 -12.702 1.00 97.12 468 HIS A C 1
ATOM 3770 O O . HIS A 1 468 ? -4.287 -2.216 -12.431 1.00 97.12 468 HIS A O 1
ATOM 3776 N N . ASN A 1 469 ? -2.098 -1.783 -12.305 1.00 95.75 469 ASN A N 1
ATOM 3777 C CA . ASN A 1 469 ? -2.259 -0.476 -11.666 1.00 95.75 469 ASN A CA 1
ATOM 3778 C C . ASN A 1 469 ? -2.137 0.666 -12.685 1.00 95.75 469 ASN A C 1
ATOM 3780 O O . ASN A 1 469 ? -1.494 0.528 -13.726 1.00 95.75 469 ASN A O 1
ATOM 3784 N N . VAL A 1 470 ? -2.715 1.820 -12.358 1.00 94.31 470 VAL A N 1
ATOM 3785 C CA . VAL A 1 470 ? -2.641 3.051 -13.158 1.00 94.31 470 VAL A CA 1
ATOM 3786 C C . VAL A 1 470 ? -1.868 4.106 -12.382 1.00 94.31 470 VAL A C 1
ATOM 3788 O O . VAL A 1 470 ? -2.346 4.560 -11.350 1.00 94.31 470 VAL A O 1
ATOM 3791 N N . PHE A 1 471 ? -0.718 4.544 -12.889 1.00 91.75 471 PHE A N 1
ATOM 3792 C CA . PHE A 1 471 ? 0.124 5.584 -12.296 1.00 91.75 471 PHE A CA 1
ATOM 3793 C C . PHE A 1 471 ? 0.087 6.852 -13.154 1.00 91.75 471 PHE A C 1
ATOM 3795 O O . PHE A 1 471 ? 0.619 6.880 -14.264 1.00 91.75 471 PHE A O 1
ATOM 3802 N N . THR A 1 472 ? -0.516 7.924 -12.639 1.00 88.38 472 THR A N 1
ATOM 3803 C CA . THR A 1 472 ? -0.594 9.231 -13.306 1.00 88.38 472 THR A CA 1
ATOM 3804 C C . THR A 1 472 ? 0.094 10.308 -12.463 1.00 88.38 472 THR A C 1
ATOM 3806 O O . THR A 1 472 ? -0.150 10.469 -11.262 1.00 88.38 472 THR A O 1
ATOM 3809 N N . HIS A 1 473 ? 0.988 11.070 -13.089 1.00 78.06 473 HIS A N 1
ATOM 3810 C CA . HIS A 1 473 ? 1.770 12.099 -12.402 1.00 78.06 473 HIS A CA 1
ATOM 3811 C C . HIS A 1 473 ? 0.998 13.407 -12.159 1.00 78.06 473 HIS A C 1
ATOM 3813 O O . HIS A 1 473 ? 0.102 13.772 -12.919 1.00 78.06 473 HIS A O 1
ATOM 3819 N N . SER A 1 474 ? 1.402 14.159 -11.126 1.00 63.84 474 SER A N 1
ATOM 3820 C CA . SER A 1 474 ? 0.948 15.537 -10.892 1.00 63.84 474 SER A CA 1
ATOM 3821 C C . SER A 1 474 ? 1.884 16.548 -11.549 1.00 63.84 474 SER A C 1
ATOM 3823 O O . SER A 1 474 ? 3.068 16.556 -11.226 1.00 63.84 474 SER A O 1
ATOM 3825 N N . PRO A 1 475 ? 1.403 17.494 -12.368 1.00 64.62 475 PRO A N 1
ATOM 3826 C CA . PRO A 1 475 ? 2.268 18.441 -13.075 1.00 64.62 475 PRO A CA 1
ATOM 3827 C C . PRO A 1 475 ? 3.113 19.364 -12.169 1.00 64.62 475 PRO A C 1
ATOM 3829 O O . PRO A 1 475 ? 4.039 20.001 -12.675 1.00 64.62 475 PRO A O 1
ATOM 3832 N N . LEU A 1 476 ? 2.823 19.433 -10.862 1.00 54.66 476 LEU A N 1
ATOM 3833 C CA . LEU A 1 476 ? 3.233 20.506 -9.948 1.00 54.66 476 LEU A CA 1
ATOM 3834 C C . LEU A 1 476 ? 4.580 20.330 -9.221 1.00 54.66 476 LEU A C 1
ATOM 3836 O O . LEU A 1 476 ? 4.934 21.206 -8.437 1.00 54.66 476 LEU A O 1
ATOM 3840 N N . THR A 1 477 ? 5.343 19.249 -9.422 1.00 58.06 477 THR A N 1
ATOM 3841 C CA . THR A 1 477 ? 6.505 18.965 -8.547 1.00 58.06 477 THR A CA 1
ATOM 3842 C C . THR A 1 477 ? 7.777 18.539 -9.275 1.00 58.06 477 THR A C 1
ATOM 3844 O O . THR A 1 477 ? 7.738 18.053 -10.401 1.00 58.06 477 THR A O 1
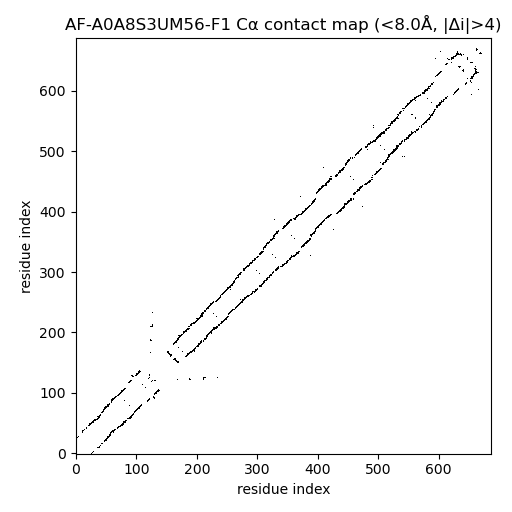ATOM 3847 N N . ILE A 1 478 ? 8.920 18.820 -8.633 1.00 59.94 478 ILE A N 1
ATOM 3848 C CA . ILE A 1 478 ? 10.237 18.947 -9.279 1.00 59.94 478 ILE A CA 1
ATOM 3849 C C . ILE A 1 478 ? 11.036 17.637 -9.269 1.00 59.94 478 ILE A C 1
ATOM 3851 O O . ILE A 1 478 ? 12.008 17.544 -9.996 1.00 59.94 478 ILE A O 1
ATOM 3855 N N . ASN A 1 479 ? 10.664 16.607 -8.505 1.00 54.25 479 ASN A N 1
ATOM 3856 C CA . ASN A 1 479 ? 11.356 15.314 -8.547 1.00 54.25 479 ASN A CA 1
ATOM 3857 C C . ASN A 1 479 ? 10.531 14.228 -7.854 1.00 54.25 479 ASN A C 1
ATOM 3859 O O . ASN A 1 479 ? 10.181 14.429 -6.688 1.00 54.25 479 ASN A O 1
ATOM 3863 N N . ARG A 1 480 ? 10.306 13.092 -8.543 1.00 68.00 480 ARG A N 1
ATOM 3864 C CA . ARG A 1 480 ? 10.481 11.688 -8.082 1.00 68.00 480 ARG A CA 1
ATOM 3865 C C . ARG A 1 480 ? 9.614 10.687 -8.874 1.00 68.00 480 ARG A C 1
ATOM 3867 O O . ARG A 1 480 ? 8.712 11.062 -9.616 1.00 68.00 480 ARG A O 1
ATOM 3874 N N . TYR A 1 481 ? 9.971 9.419 -8.694 1.00 73.12 481 TYR A N 1
ATOM 3875 C CA . TYR A 1 481 ? 9.676 8.220 -9.478 1.00 73.12 481 TYR A CA 1
ATOM 3876 C C . TYR A 1 481 ? 8.205 7.754 -9.451 1.00 73.12 481 TYR A C 1
ATOM 3878 O O . TYR A 1 481 ? 7.518 7.913 -8.452 1.00 73.12 481 TYR A O 1
ATOM 3886 N N . GLY A 1 482 ? 7.709 7.111 -10.509 1.00 72.31 482 GLY A N 1
ATOM 3887 C CA . GLY A 1 482 ? 6.398 6.447 -10.508 1.00 72.31 482 GLY A CA 1
ATOM 3888 C C . GLY A 1 482 ? 6.341 5.246 -9.558 1.00 72.31 482 GLY A C 1
ATOM 3889 O O . GLY A 1 482 ? 5.310 4.994 -8.958 1.00 72.31 482 GLY A O 1
ATOM 3890 N N . MET A 1 483 ? 7.451 4.546 -9.373 1.00 85.00 483 MET A N 1
ATOM 3891 C CA . MET A 1 483 ? 7.611 3.457 -8.421 1.00 85.00 483 MET A CA 1
ATOM 3892 C C . MET A 1 483 ? 9.093 3.370 -8.090 1.00 85.00 483 MET A C 1
ATOM 3894 O O . MET A 1 483 ? 9.894 3.096 -8.977 1.00 85.00 483 MET A O 1
ATOM 3898 N N . TYR A 1 484 ? 9.469 3.608 -6.839 1.00 85.06 484 TYR A N 1
ATOM 3899 C CA . TYR A 1 484 ? 10.846 3.438 -6.375 1.00 85.06 484 TYR A CA 1
ATOM 3900 C C . TYR A 1 484 ? 10.942 2.301 -5.373 1.00 85.06 484 TYR A C 1
ATOM 3902 O O . TYR A 1 484 ? 10.293 2.346 -4.333 1.00 85.06 484 TYR A O 1
ATOM 3910 N N . MET A 1 485 ? 11.773 1.311 -5.678 1.00 82.62 485 MET A N 1
ATOM 3911 C CA . MET A 1 485 ? 12.059 0.170 -4.821 1.00 82.62 485 MET A CA 1
ATOM 3912 C C . MET A 1 485 ? 13.525 0.209 -4.406 1.00 82.62 485 MET A C 1
ATOM 3914 O O . MET A 1 485 ? 14.417 0.200 -5.250 1.00 82.62 485 MET A O 1
ATOM 3918 N N . ASN A 1 486 ? 13.768 0.245 -3.097 1.00 81.88 486 ASN A N 1
ATOM 3919 C CA . ASN A 1 486 ? 15.107 0.248 -2.515 1.00 81.88 486 ASN A CA 1
ATOM 3920 C C . ASN A 1 486 ? 15.295 -0.978 -1.614 1.00 81.88 486 ASN A C 1
ATOM 3922 O O . ASN A 1 486 ? 14.648 -1.080 -0.575 1.00 81.88 486 ASN A O 1
ATOM 3926 N N . LEU A 1 487 ? 16.204 -1.870 -2.004 1.00 75.44 487 LEU A N 1
ATOM 3927 C CA . LEU A 1 487 ? 16.394 -3.216 -1.456 1.00 75.44 487 LEU A CA 1
ATOM 3928 C C . LEU A 1 487 ? 17.822 -3.403 -0.921 1.00 75.44 487 LEU A C 1
ATOM 3930 O O . LEU A 1 487 ? 18.475 -4.418 -1.161 1.00 75.44 487 LEU A O 1
ATOM 3934 N N . TYR A 1 488 ? 18.342 -2.394 -0.215 1.00 68.81 488 TYR A N 1
ATOM 3935 C CA . TYR A 1 488 ? 19.771 -2.250 0.107 1.00 68.81 488 TYR A CA 1
ATOM 3936 C C . TYR A 1 488 ? 20.404 -3.369 0.967 1.00 68.81 488 TYR A C 1
ATOM 3938 O O . TYR A 1 488 ? 21.604 -3.318 1.225 1.00 68.81 488 TYR A O 1
ATOM 3946 N N . ARG A 1 489 ? 19.651 -4.363 1.461 1.00 65.56 489 ARG A N 1
ATOM 3947 C CA . ARG A 1 489 ? 20.161 -5.447 2.336 1.00 65.56 489 ARG A CA 1
ATOM 3948 C C . ARG A 1 489 ? 19.433 -6.792 2.188 1.00 65.56 489 ARG A C 1
ATOM 3950 O O . ARG A 1 489 ? 19.588 -7.653 3.050 1.00 65.56 489 ARG A O 1
ATOM 3957 N N . SER A 1 490 ? 18.655 -6.953 1.121 1.00 59.41 490 SER A N 1
ATOM 3958 C CA . SER A 1 490 ? 17.926 -8.191 0.824 1.00 59.41 490 SER A CA 1
ATOM 3959 C C . SER A 1 490 ? 18.870 -9.292 0.336 1.00 59.41 490 SER A C 1
ATOM 3961 O O . SER A 1 490 ? 19.853 -9.006 -0.348 1.00 59.41 490 SER A O 1
ATOM 3963 N N . TYR A 1 491 ? 18.568 -10.550 0.659 1.00 61.97 491 TYR A N 1
ATOM 3964 C CA . TYR A 1 491 ? 19.270 -11.709 0.097 1.00 61.97 491 TYR A CA 1
ATOM 3965 C C . TYR A 1 491 ? 18.654 -12.132 -1.254 1.00 61.97 491 TYR A C 1
ATOM 3967 O O . TYR A 1 491 ? 17.476 -11.920 -1.511 1.00 61.97 491 TYR A O 1
ATOM 3975 N N . ALA A 1 492 ? 19.466 -12.752 -2.109 1.00 54.59 492 ALA A N 1
ATOM 3976 C CA . ALA A 1 492 ? 19.319 -12.928 -3.560 1.00 54.59 492 ALA A CA 1
ATOM 3977 C C . ALA A 1 492 ? 18.133 -13.771 -4.111 1.00 54.59 492 ALA A C 1
ATOM 3979 O O . ALA A 1 492 ? 18.202 -14.205 -5.256 1.00 54.59 492 ALA A O 1
ATOM 3980 N N . HIS A 1 493 ? 17.045 -14.024 -3.373 1.00 64.25 493 HIS A N 1
ATOM 3981 C CA . HIS A 1 493 ? 15.993 -14.979 -3.800 1.00 64.25 493 HIS A CA 1
ATOM 3982 C C . HIS A 1 493 ? 14.604 -14.376 -4.037 1.00 64.25 493 HIS A C 1
ATOM 3984 O O . HIS A 1 493 ? 13.605 -15.086 -4.042 1.00 64.25 493 HIS A O 1
ATOM 3990 N N . HIS A 1 494 ? 14.525 -13.066 -4.223 1.00 79.50 494 HIS A N 1
ATOM 3991 C CA . HIS A 1 494 ? 13.247 -12.370 -4.321 1.00 79.50 494 HIS A CA 1
ATOM 3992 C C . HIS A 1 494 ? 12.754 -12.296 -5.769 1.00 79.50 494 HIS A C 1
ATOM 3994 O O . HIS A 1 494 ? 13.515 -11.889 -6.654 1.00 79.50 494 HIS A O 1
ATOM 4000 N N . LEU A 1 495 ? 11.487 -12.659 -5.992 1.00 88.75 495 LEU A N 1
ATOM 4001 C CA . LEU A 1 495 ? 10.785 -12.471 -7.262 1.00 88.75 495 LEU A CA 1
ATOM 4002 C C . LEU A 1 495 ? 10.075 -11.116 -7.276 1.00 88.75 495 LEU A C 1
ATOM 4004 O O . LEU A 1 495 ? 9.168 -10.885 -6.480 1.00 88.75 495 LEU A O 1
ATOM 4008 N N . PHE A 1 496 ? 10.450 -10.248 -8.211 1.00 91.06 496 PHE A N 1
ATOM 4009 C CA . PHE A 1 496 ? 9.744 -9.003 -8.499 1.00 91.06 496 PHE A CA 1
ATOM 4010 C C . PHE A 1 496 ? 9.070 -9.109 -9.856 1.00 91.06 496 PHE A C 1
ATOM 4012 O O . PHE A 1 496 ? 9.752 -9.256 -10.867 1.00 91.06 496 PHE A O 1
ATOM 4019 N N . ASP A 1 497 ? 7.747 -9.010 -9.880 1.00 95.31 497 ASP A N 1
ATOM 4020 C CA . ASP A 1 497 ? 6.960 -9.113 -11.105 1.00 95.31 497 ASP A CA 1
ATOM 4021 C C . ASP A 1 497 ? 6.052 -7.889 -11.253 1.00 95.31 497 ASP A C 1
ATOM 4023 O O . ASP A 1 497 ? 5.142 -7.646 -10.457 1.00 95.31 497 ASP A O 1
ATOM 4027 N N . ILE A 1 498 ? 6.356 -7.072 -12.257 1.00 96.06 498 ILE A N 1
ATOM 4028 C CA . ILE A 1 498 ? 5.674 -5.821 -12.571 1.00 96.06 498 ILE A CA 1
ATOM 4029 C C . ILE A 1 498 ? 4.952 -6.041 -13.892 1.00 96.06 498 ILE A C 1
ATOM 4031 O O . ILE A 1 498 ? 5.582 -6.011 -14.952 1.00 96.06 498 ILE A O 1
ATOM 4035 N N . LYS A 1 499 ? 3.635 -6.262 -13.839 1.00 98.00 499 LYS A N 1
ATOM 4036 C CA . LYS A 1 499 ? 2.875 -6.752 -14.991 1.00 98.00 499 LYS A CA 1
ATOM 4037 C C . LYS A 1 499 ? 1.631 -5.935 -15.345 1.00 98.00 499 LYS A C 1
ATOM 4039 O O . LYS A 1 499 ? 0.779 -5.690 -14.500 1.00 98.00 499 LYS A O 1
ATOM 4044 N N . GLY A 1 500 ? 1.447 -5.566 -16.610 1.00 98.00 500 GLY A N 1
ATOM 4045 C CA . GLY A 1 500 ? 0.164 -5.018 -17.072 1.00 98.00 500 GLY A CA 1
ATOM 4046 C C . GLY A 1 500 ? -0.202 -3.645 -16.489 1.00 98.00 500 GLY A C 1
ATOM 4047 O O . GLY A 1 500 ? -1.380 -3.301 -16.429 1.00 98.00 500 GLY A O 1
ATOM 4048 N N . ASN A 1 501 ? 0.766 -2.870 -15.992 1.00 97.62 501 ASN A N 1
ATOM 4049 C CA . ASN A 1 501 ? 0.518 -1.547 -15.414 1.00 97.62 501 ASN A CA 1
ATOM 4050 C C . ASN A 1 501 ? 0.534 -0.448 -16.488 1.00 97.62 501 ASN A C 1
ATOM 4052 O O . ASN A 1 501 ? 1.195 -0.573 -17.518 1.00 97.62 501 ASN A O 1
ATOM 4056 N N . TYR A 1 502 ? -0.148 0.664 -16.216 1.00 97.12 502 TYR A N 1
ATOM 4057 C CA . TYR A 1 502 ? -0.185 1.847 -17.076 1.00 97.12 502 TYR A CA 1
ATOM 4058 C C . TYR A 1 502 ? 0.463 3.044 -16.373 1.00 97.12 502 TYR A C 1
ATOM 4060 O O . TYR A 1 502 ? -0.103 3.602 -15.434 1.00 97.12 502 TYR A O 1
ATOM 4068 N N . PHE A 1 503 ? 1.641 3.459 -16.834 1.00 95.00 503 PHE A N 1
ATOM 4069 C CA . PHE A 1 503 ? 2.381 4.615 -16.334 1.00 95.00 503 PHE A CA 1
ATOM 4070 C C . PHE A 1 503 ? 2.274 5.768 -17.332 1.00 95.00 503 PHE A C 1
ATOM 4072 O O . PHE A 1 503 ? 2.721 5.637 -18.470 1.00 95.00 503 PHE A O 1
ATOM 4079 N N . THR A 1 504 ? 1.730 6.915 -16.917 1.00 93.38 504 THR A N 1
ATOM 4080 C CA . THR A 1 504 ? 1.588 8.088 -17.793 1.00 93.38 504 THR A CA 1
ATOM 4081 C C . THR A 1 504 ? 2.142 9.369 -17.185 1.00 93.38 504 THR A C 1
ATOM 4083 O O . THR A 1 504 ? 1.895 9.705 -16.022 1.00 93.38 504 THR A O 1
ATOM 4086 N N . SER A 1 505 ? 2.852 10.128 -18.022 1.00 89.38 505 SER A N 1
ATOM 4087 C CA . SER A 1 505 ? 3.332 11.484 -17.731 1.00 89.38 505 SER A CA 1
ATOM 4088 C C . SER A 1 505 ? 4.269 11.586 -16.520 1.00 89.38 505 SER A C 1
ATOM 4090 O O . SER A 1 505 ? 4.379 12.650 -15.907 1.00 89.38 505 SER A O 1
ATOM 4092 N N . VAL A 1 506 ? 4.941 10.490 -16.149 1.00 84.62 506 VAL A N 1
ATOM 4093 C CA . VAL A 1 506 ? 5.861 10.453 -15.003 1.00 84.62 506 VAL A CA 1
ATOM 4094 C C . VAL A 1 506 ? 7.113 11.272 -15.306 1.00 84.62 506 VAL A C 1
ATOM 4096 O O . VAL A 1 506 ? 7.822 11.008 -16.272 1.00 84.62 506 VAL A O 1
ATOM 4099 N N . LYS A 1 507 ? 7.397 12.280 -14.475 1.00 80.94 507 LYS A N 1
ATOM 4100 C CA . LYS A 1 507 ? 8.630 13.069 -14.561 1.00 80.94 507 LYS A CA 1
ATOM 4101 C C . LYS A 1 507 ? 9.718 12.369 -13.731 1.00 80.94 507 LYS A C 1
ATOM 4103 O O . LYS A 1 507 ? 9.704 12.525 -12.511 1.00 80.94 507 LYS A O 1
ATOM 4108 N N . ASN A 1 508 ? 10.639 11.652 -14.397 1.00 84.12 508 ASN A N 1
ATOM 4109 C CA . ASN A 1 508 ? 11.661 10.707 -13.882 1.00 84.12 508 ASN A CA 1
ATOM 4110 C C . ASN A 1 508 ? 11.175 9.238 -13.929 1.00 84.12 508 ASN A C 1
ATOM 4112 O O . ASN A 1 508 ? 10.091 8.979 -14.447 1.00 84.12 508 ASN A O 1
ATOM 4116 N N . TYR A 1 509 ? 11.944 8.280 -13.396 1.00 88.44 509 TYR A N 1
ATOM 4117 C CA . TYR A 1 509 ? 11.660 6.852 -13.570 1.00 88.44 509 TYR A CA 1
ATOM 4118 C C . TYR A 1 509 ? 10.264 6.432 -13.128 1.00 88.44 509 TYR A C 1
ATOM 4120 O O . TYR A 1 509 ? 9.939 6.494 -11.950 1.00 88.44 509 TYR A O 1
ATOM 4128 N N . ALA A 1 510 ? 9.441 5.963 -14.068 1.00 90.44 510 ALA A N 1
ATOM 4129 C CA . ALA A 1 510 ? 8.177 5.291 -13.786 1.00 90.44 510 ALA A CA 1
ATOM 4130 C C . ALA A 1 510 ? 8.392 4.036 -12.934 1.00 90.44 510 ALA A C 1
ATOM 4132 O O . ALA A 1 510 ? 7.594 3.775 -12.044 1.00 90.44 510 ALA A O 1
ATOM 4133 N N . VAL A 1 511 ? 9.501 3.327 -13.145 1.00 92.81 511 VAL A N 1
ATOM 4134 C CA . VAL A 1 511 ? 9.971 2.225 -12.305 1.00 92.81 511 VAL A CA 1
ATOM 4135 C C . VAL A 1 511 ? 11.458 2.410 -12.038 1.00 92.81 511 VAL A C 1
ATOM 4137 O O . VAL A 1 511 ? 12.249 2.474 -12.973 1.00 92.81 511 VAL A O 1
ATOM 4140 N N . TYR A 1 512 ? 11.858 2.455 -10.773 1.00 91.88 512 TYR A N 1
ATOM 4141 C CA . TYR A 1 512 ? 13.252 2.451 -10.357 1.00 91.88 512 TYR A CA 1
ATOM 4142 C C . TYR A 1 512 ? 13.488 1.369 -9.308 1.00 91.88 512 TYR A C 1
ATOM 4144 O O . TYR A 1 512 ? 12.986 1.460 -8.192 1.00 91.88 512 TYR A O 1
ATOM 4152 N N . ILE A 1 513 ? 14.268 0.355 -9.675 1.00 90.88 513 ILE A N 1
ATOM 4153 C CA . ILE A 1 513 ? 14.675 -0.742 -8.798 1.00 90.88 513 ILE A CA 1
ATOM 4154 C C . ILE A 1 513 ? 16.141 -0.554 -8.425 1.00 90.88 513 ILE A C 1
ATOM 4156 O O . ILE A 1 513 ? 16.995 -0.469 -9.308 1.00 90.88 513 ILE A O 1
ATOM 4160 N N . TYR A 1 514 ? 16.422 -0.501 -7.127 1.00 88.56 514 TYR A N 1
ATOM 4161 C CA . TYR A 1 514 ? 17.759 -0.343 -6.569 1.00 88.56 514 TYR A CA 1
ATOM 4162 C C . TYR A 1 514 ? 18.030 -1.385 -5.477 1.00 88.56 514 TYR A C 1
ATOM 4164 O O . TYR A 1 514 ? 17.202 -1.546 -4.582 1.00 88.56 514 TYR A O 1
ATOM 4172 N N . GLY A 1 515 ? 19.183 -2.065 -5.496 1.00 86.12 515 GLY A N 1
ATOM 4173 C CA . GLY A 1 515 ? 19.603 -2.984 -4.420 1.00 86.12 515 GLY A CA 1
ATOM 4174 C C . GLY A 1 515 ? 20.000 -4.393 -4.877 1.00 86.12 515 GLY A C 1
ATOM 4175 O O . GLY A 1 515 ? 20.680 -4.547 -5.885 1.00 86.12 515 GLY A O 1
ATOM 4176 N N . ASN A 1 516 ? 19.643 -5.429 -4.111 1.00 83.12 516 ASN A N 1
ATOM 4177 C CA . ASN A 1 516 ? 19.962 -6.829 -4.425 1.00 83.12 516 ASN A CA 1
ATOM 4178 C C . ASN A 1 516 ? 18.667 -7.630 -4.661 1.00 83.12 516 ASN A C 1
ATOM 4180 O O . ASN A 1 516 ? 17.834 -7.737 -3.760 1.00 83.12 516 ASN A O 1
ATOM 4184 N N . VAL A 1 517 ? 18.491 -8.146 -5.882 1.00 84.50 517 VAL A N 1
ATOM 4185 C CA . VAL A 1 517 ? 17.290 -8.865 -6.338 1.00 84.50 517 VAL A CA 1
ATOM 4186 C C . VAL A 1 517 ? 17.685 -10.106 -7.124 1.00 84.50 517 VAL A C 1
ATOM 4188 O O . VAL A 1 517 ? 18.612 -10.036 -7.925 1.00 84.50 517 VAL A O 1
ATOM 4191 N N . GLY A 1 518 ? 16.983 -11.222 -6.906 1.00 86.75 518 GLY A N 1
ATOM 4192 C CA . GLY A 1 518 ? 17.207 -12.477 -7.631 1.00 86.75 518 GLY A CA 1
ATOM 4193 C C . GLY A 1 518 ? 16.515 -12.531 -8.988 1.00 86.75 518 GLY A C 1
ATOM 4194 O O . GLY A 1 518 ? 17.131 -12.908 -9.976 1.00 86.75 518 GLY A O 1
ATOM 4195 N N . VAL A 1 519 ? 15.240 -12.140 -9.059 1.00 90.88 519 VAL A N 1
ATOM 4196 C CA . VAL A 1 519 ? 14.465 -12.180 -10.306 1.00 90.88 519 VAL A CA 1
ATOM 4197 C C . VAL A 1 519 ? 13.680 -10.887 -10.496 1.00 90.88 519 VAL A C 1
ATOM 4199 O O . VAL A 1 519 ? 12.959 -10.463 -9.593 1.00 90.88 519 VAL A O 1
ATOM 4202 N N . ILE A 1 520 ? 13.789 -10.281 -11.679 1.00 93.56 520 ILE A N 1
ATOM 4203 C CA . ILE A 1 520 ? 12.990 -9.122 -12.097 1.00 93.56 520 ILE A CA 1
ATOM 4204 C C . ILE A 1 520 ? 12.261 -9.461 -13.396 1.00 93.56 520 ILE A C 1
ATOM 4206 O O . ILE A 1 520 ? 12.887 -9.755 -14.411 1.00 93.56 520 ILE A O 1
ATOM 4210 N N . SER A 1 521 ? 10.937 -9.364 -13.373 1.00 96.25 521 SER A N 1
ATOM 4211 C CA . SER A 1 521 ? 10.065 -9.463 -14.542 1.00 96.25 521 SER A CA 1
ATOM 4212 C C . SER A 1 521 ? 9.316 -8.144 -14.727 1.00 96.25 521 SER A C 1
ATOM 4214 O O . SER A 1 521 ? 8.648 -7.670 -13.811 1.00 96.25 521 SER A O 1
ATOM 4216 N N . ILE A 1 522 ? 9.447 -7.521 -15.899 1.00 97.12 522 ILE A N 1
ATOM 4217 C CA . ILE A 1 522 ? 8.675 -6.336 -16.299 1.00 97.12 522 ILE A CA 1
ATOM 4218 C C . ILE A 1 522 ? 7.931 -6.706 -17.575 1.00 97.12 522 ILE A C 1
ATOM 4220 O O . ILE A 1 522 ? 8.535 -6.774 -18.646 1.00 97.12 522 ILE A O 1
ATOM 4224 N N . LEU A 1 523 ? 6.638 -6.996 -17.454 1.00 98.25 523 LEU A N 1
ATOM 4225 C CA . LEU A 1 523 ? 5.856 -7.651 -18.501 1.00 98.25 523 LEU A CA 1
ATOM 4226 C C . LEU A 1 523 ? 4.610 -6.843 -18.871 1.00 98.25 523 LEU A C 1
ATOM 4228 O O . LEU A 1 523 ? 3.883 -6.394 -17.991 1.00 98.25 523 LEU A O 1
ATOM 4232 N N . GLU A 1 524 ? 4.300 -6.697 -20.157 1.00 98.19 524 GLU A N 1
ATOM 4233 C CA . GLU A 1 524 ? 2.990 -6.188 -20.612 1.00 98.19 524 GLU A CA 1
ATOM 4234 C C . GLU A 1 524 ? 2.615 -4.780 -20.078 1.00 98.19 524 GLU A C 1
ATOM 4236 O O . GLU A 1 524 ? 1.442 -4.413 -20.029 1.00 98.19 524 GLU A O 1
ATOM 4241 N N . ASN A 1 525 ? 3.581 -3.963 -19.641 1.00 98.44 525 ASN A N 1
ATOM 4242 C CA . ASN A 1 525 ? 3.309 -2.620 -19.117 1.00 98.44 525 ASN A CA 1
ATOM 4243 C C . ASN A 1 525 ? 3.258 -1.584 -20.241 1.00 98.44 525 ASN A C 1
ATOM 4245 O O . ASN A 1 525 ? 3.938 -1.705 -21.256 1.00 98.44 525 ASN A O 1
ATOM 4249 N N . THR A 1 526 ? 2.509 -0.506 -20.025 1.00 98.31 526 THR A N 1
ATOM 4250 C CA . THR A 1 526 ? 2.516 0.673 -20.895 1.00 98.31 526 THR A CA 1
ATOM 4251 C C . THR A 1 526 ? 3.171 1.850 -20.186 1.00 98.31 526 THR A C 1
ATOM 4253 O O . THR A 1 526 ? 2.741 2.252 -19.107 1.00 98.31 526 THR A O 1
ATOM 4256 N N . PHE A 1 527 ? 4.180 2.434 -20.820 1.00 97.69 527 PHE A N 1
ATOM 4257 C CA . PHE A 1 527 ? 4.875 3.643 -20.402 1.00 97.69 527 PHE A CA 1
ATOM 4258 C C . PHE A 1 527 ? 4.631 4.735 -21.444 1.00 97.69 527 PHE A C 1
ATOM 4260 O O . PHE A 1 527 ? 5.101 4.630 -22.579 1.00 97.69 527 PHE A O 1
ATOM 4267 N N . TYR A 1 528 ? 3.879 5.767 -21.070 1.00 97.19 528 TYR A N 1
ATOM 4268 C CA . TYR A 1 528 ? 3.418 6.806 -21.985 1.00 97.19 528 TYR A CA 1
ATOM 4269 C C . TYR A 1 528 ? 3.806 8.208 -21.511 1.00 97.19 528 TYR A C 1
ATOM 4271 O O . TYR A 1 528 ? 3.513 8.596 -20.378 1.00 97.19 528 TYR A O 1
ATOM 4279 N N . GLN A 1 529 ? 4.433 9.000 -22.383 1.00 94.94 529 GLN A N 1
ATOM 4280 C CA . GLN A 1 529 ? 4.796 10.401 -22.108 1.00 94.94 529 GLN A CA 1
ATOM 4281 C C . GLN A 1 529 ? 5.619 10.615 -20.819 1.00 94.94 529 GLN A C 1
ATOM 4283 O O . GLN A 1 529 ? 5.556 11.677 -20.196 1.00 94.94 529 GLN A O 1
ATOM 4288 N N . GLY A 1 530 ? 6.374 9.607 -20.384 1.00 92.44 530 GLY A N 1
ATOM 4289 C CA . GLY A 1 530 ? 7.264 9.666 -19.228 1.00 92.44 530 GLY A CA 1
ATOM 4290 C C . GLY A 1 530 ? 8.661 10.193 -19.569 1.00 92.44 530 GLY A C 1
ATOM 4291 O O . GLY A 1 530 ? 9.060 10.264 -20.730 1.00 92.44 530 GLY A O 1
ATOM 4292 N N . ILE A 1 531 ? 9.436 10.538 -18.542 1.00 91.38 531 ILE A N 1
ATOM 4293 C CA . ILE A 1 531 ? 10.864 10.862 -18.653 1.00 91.38 531 ILE A CA 1
ATOM 4294 C C . ILE A 1 531 ? 11.655 9.728 -18.011 1.00 91.38 531 ILE A C 1
ATOM 4296 O O . ILE A 1 531 ? 11.431 9.451 -16.843 1.00 91.38 531 ILE A O 1
ATOM 4300 N N . ASP A 1 532 ? 12.580 9.111 -18.746 1.00 91.00 532 ASP A N 1
ATOM 4301 C CA . ASP A 1 532 ? 13.375 7.956 -18.309 1.00 91.00 532 ASP A CA 1
ATOM 4302 C C . ASP A 1 532 ? 12.525 6.843 -17.683 1.00 91.00 532 ASP A C 1
ATOM 4304 O O . ASP A 1 532 ? 12.580 6.646 -16.492 1.00 91.00 532 ASP A O 1
ATOM 4308 N N . CYS A 1 533 ? 11.690 6.115 -18.414 1.00 93.31 533 CYS A N 1
ATOM 4309 C CA . CYS A 1 533 ? 10.646 5.270 -17.813 1.00 93.31 533 CYS A CA 1
ATOM 4310 C C . CYS A 1 533 ? 11.123 4.208 -16.811 1.00 93.31 533 CYS A C 1
ATOM 4312 O O . CYS A 1 533 ? 10.511 4.061 -15.757 1.00 93.31 533 CYS A O 1
ATOM 4314 N N . VAL A 1 534 ? 12.181 3.461 -17.107 1.00 95.69 534 VAL A N 1
ATOM 4315 C CA . VAL A 1 534 ? 12.617 2.342 -16.261 1.00 95.69 534 VAL A CA 1
ATOM 4316 C C . VAL A 1 534 ? 14.100 2.467 -15.955 1.00 95.69 534 VAL A C 1
ATOM 4318 O O . VAL A 1 534 ? 14.910 2.644 -16.862 1.00 95.69 534 VAL A O 1
ATOM 4321 N N . ARG A 1 535 ? 14.468 2.315 -14.681 1.00 94.50 535 ARG A N 1
ATOM 4322 C CA . ARG A 1 535 ? 15.849 2.129 -14.239 1.00 94.50 535 ARG A CA 1
ATOM 4323 C C . ARG A 1 535 ? 15.975 0.909 -13.349 1.00 94.50 535 ARG A C 1
ATOM 4325 O O . ARG A 1 535 ? 15.246 0.766 -12.372 1.00 94.50 535 ARG A O 1
ATOM 4332 N N . ILE A 1 536 ? 16.955 0.073 -13.652 1.00 93.12 536 ILE A N 1
ATOM 4333 C CA . ILE A 1 536 ? 17.346 -1.049 -12.808 1.00 93.12 536 ILE A CA 1
ATOM 4334 C C . ILE A 1 536 ? 18.822 -0.884 -12.475 1.00 93.12 536 ILE A C 1
ATOM 4336 O O . ILE A 1 536 ? 19.672 -0.832 -13.361 1.00 93.12 536 ILE A O 1
ATOM 4340 N N . ASP A 1 537 ? 19.106 -0.755 -11.188 1.00 91.25 537 ASP A N 1
ATOM 4341 C CA . ASP A 1 537 ? 20.431 -0.507 -10.631 1.00 91.25 537 ASP A CA 1
ATOM 4342 C C . ASP A 1 537 ? 20.637 -1.479 -9.468 1.00 91.25 537 ASP A C 1
ATOM 4344 O O . ASP A 1 537 ? 20.446 -1.158 -8.293 1.00 91.25 537 ASP A O 1
ATOM 4348 N N . VAL A 1 538 ? 20.892 -2.736 -9.825 1.00 87.62 538 VAL A N 1
ATOM 4349 C CA . VAL A 1 538 ? 21.024 -3.829 -8.862 1.00 87.62 538 VAL A CA 1
ATOM 4350 C C . VAL A 1 538 ? 22.411 -4.463 -8.947 1.00 87.62 538 VAL A C 1
ATOM 4352 O O . VAL A 1 538 ? 23.100 -4.354 -9.960 1.00 87.62 538 VAL A O 1
ATOM 4355 N N . HIS A 1 539 ? 22.866 -5.041 -7.836 1.00 81.25 539 HIS A N 1
ATOM 4356 C CA . HIS A 1 539 ? 24.243 -5.517 -7.650 1.00 81.25 539 HIS A CA 1
ATOM 4357 C C . HIS A 1 539 ? 24.272 -6.990 -7.210 1.00 81.25 539 HIS A C 1
ATOM 4359 O O . HIS A 1 539 ? 24.868 -7.317 -6.183 1.00 81.25 539 HIS A O 1
ATOM 4365 N N . ASN A 1 540 ? 23.579 -7.871 -7.937 1.00 78.31 540 ASN A N 1
ATOM 4366 C CA . ASN A 1 540 ? 23.450 -9.287 -7.582 1.00 78.31 540 ASN A CA 1
ATOM 4367 C C . ASN A 1 540 ? 24.030 -10.215 -8.654 1.00 78.31 540 ASN A C 1
ATOM 4369 O O . ASN A 1 540 ? 23.538 -10.206 -9.775 1.00 78.31 540 ASN A O 1
ATOM 4373 N N . SER A 1 541 ? 24.979 -11.077 -8.276 1.00 73.19 541 SER A N 1
ATOM 4374 C CA . SER A 1 541 ? 25.628 -12.033 -9.186 1.00 73.19 541 SER A CA 1
ATOM 4375 C C . SER A 1 541 ? 24.683 -13.051 -9.843 1.00 73.19 541 SER A C 1
ATOM 4377 O O . SER A 1 541 ? 25.063 -13.704 -10.806 1.00 73.19 541 SER A O 1
ATOM 4379 N N . ASP A 1 542 ? 23.468 -13.207 -9.308 1.00 81.56 542 ASP A N 1
ATOM 4380 C CA . ASP A 1 542 ? 22.492 -14.212 -9.742 1.00 81.56 542 ASP A CA 1
ATOM 4381 C C . ASP A 1 542 ? 21.189 -13.588 -10.275 1.00 81.56 542 ASP A C 1
ATOM 4383 O O . ASP A 1 542 ? 20.123 -14.200 -10.184 1.00 81.56 542 ASP A O 1
ATOM 4387 N N . LEU A 1 543 ? 21.231 -12.354 -10.800 1.00 86.38 543 LEU A N 1
ATOM 4388 C CA . LEU A 1 543 ? 20.019 -11.715 -11.320 1.00 86.38 543 LEU A CA 1
ATOM 4389 C C . LEU A 1 543 ? 19.521 -12.396 -12.606 1.00 86.38 543 LEU A C 1
ATOM 4391 O O . LEU A 1 543 ? 20.170 -12.325 -13.643 1.00 86.38 543 LEU A O 1
ATOM 4395 N N . ASN A 1 544 ? 18.290 -12.905 -12.584 1.00 89.06 544 ASN A N 1
ATOM 4396 C CA . ASN A 1 544 ? 17.521 -13.212 -13.788 1.00 89.06 544 ASN A CA 1
ATOM 4397 C C . ASN A 1 544 ? 16.574 -12.047 -14.128 1.00 89.06 544 ASN A C 1
ATOM 4399 O O . ASN A 1 544 ? 15.719 -11.684 -13.316 1.00 89.06 544 ASN A O 1
ATOM 4403 N N . MET A 1 545 ? 16.718 -11.455 -15.316 1.00 93.38 545 MET A N 1
ATOM 4404 C CA . MET A 1 545 ? 15.904 -10.316 -15.744 1.00 93.38 545 MET A CA 1
ATOM 4405 C C . MET A 1 545 ? 15.200 -10.589 -17.070 1.00 93.38 545 MET A C 1
ATOM 4407 O O . MET A 1 545 ? 15.843 -10.872 -18.080 1.00 93.38 545 MET A O 1
ATOM 4411 N N . ILE A 1 546 ? 13.880 -10.402 -17.079 1.00 95.94 546 ILE A N 1
ATOM 4412 C CA . ILE A 1 546 ? 13.053 -10.466 -18.284 1.00 95.94 546 ILE A CA 1
ATOM 4413 C C . ILE A 1 546 ? 12.239 -9.178 -18.400 1.00 95.94 546 ILE A C 1
ATOM 4415 O O . ILE A 1 546 ? 11.471 -8.820 -17.508 1.00 95.94 546 ILE A O 1
ATOM 4419 N N . ILE A 1 547 ? 12.391 -8.486 -19.524 1.00 97.31 547 ILE A N 1
ATOM 4420 C CA . ILE A 1 547 ? 11.602 -7.311 -19.889 1.00 97.31 547 ILE A CA 1
ATOM 4421 C C . ILE A 1 547 ? 10.909 -7.645 -21.206 1.00 97.31 547 ILE A C 1
ATOM 4423 O O . ILE A 1 547 ? 11.553 -7.658 -22.258 1.00 97.31 547 ILE A O 1
ATOM 4427 N N . SER A 1 548 ? 9.612 -7.951 -21.145 1.00 98.06 548 SER A N 1
ATOM 4428 C CA . SER A 1 548 ? 8.876 -8.473 -22.299 1.00 98.06 548 SER A CA 1
ATOM 4429 C C . SER A 1 548 ? 7.548 -7.783 -22.553 1.00 98.06 548 SER A C 1
ATOM 4431 O O . SER A 1 548 ? 6.845 -7.407 -21.617 1.00 98.06 548 SER A O 1
ATOM 4433 N N . ASP A 1 549 ? 7.196 -7.649 -23.829 1.00 97.88 549 ASP A N 1
ATOM 4434 C CA . ASP A 1 549 ? 5.861 -7.237 -24.282 1.00 97.88 549 ASP A CA 1
ATOM 4435 C C . ASP A 1 549 ? 5.396 -5.877 -23.729 1.00 97.88 549 ASP A C 1
ATOM 4437 O O . ASP A 1 549 ? 4.202 -5.604 -23.624 1.00 97.88 549 ASP A O 1
ATOM 4441 N N . ASN A 1 550 ? 6.332 -4.997 -23.361 1.00 98.56 550 ASN A N 1
ATOM 4442 C CA . ASN A 1 550 ? 6.004 -3.660 -22.877 1.00 98.56 550 ASN A CA 1
ATOM 4443 C C . ASN A 1 550 ? 5.865 -2.669 -24.037 1.00 98.56 550 ASN A C 1
ATOM 4445 O O . ASN A 1 550 ? 6.550 -2.762 -25.058 1.00 98.56 550 ASN A O 1
ATOM 4449 N N . LEU A 1 551 ? 5.027 -1.659 -23.835 1.00 98.44 551 LEU A N 1
ATOM 4450 C CA . LEU A 1 551 ? 4.789 -0.566 -24.765 1.00 98.44 551 LEU A CA 1
ATOM 4451 C C . LEU A 1 551 ? 5.378 0.737 -24.211 1.00 98.44 551 LEU A C 1
ATOM 4453 O O . LEU A 1 551 ? 4.875 1.285 -23.237 1.00 98.44 551 LEU A O 1
ATOM 4457 N N . PHE A 1 552 ? 6.413 1.265 -24.856 1.00 98.44 552 PHE A N 1
ATOM 4458 C CA . PHE A 1 552 ? 7.041 2.547 -24.543 1.00 98.44 552 PHE A CA 1
ATOM 4459 C C . PHE A 1 552 ? 6.709 3.558 -25.642 1.00 98.44 552 PHE A C 1
ATOM 4461 O O . PHE A 1 552 ? 7.245 3.475 -26.749 1.00 98.44 552 PHE A O 1
ATOM 4468 N N . VAL A 1 553 ? 5.836 4.521 -25.349 1.00 98.25 553 VAL A N 1
ATOM 4469 C CA . VAL A 1 553 ? 5.323 5.479 -26.336 1.00 98.25 553 VAL A CA 1
ATOM 4470 C C . VAL A 1 553 ? 5.543 6.921 -25.890 1.00 98.25 553 VAL A C 1
ATOM 4472 O O . VAL A 1 553 ? 5.169 7.301 -24.783 1.00 98.25 553 VAL A O 1
ATOM 4475 N N . GLU A 1 554 ? 6.105 7.744 -26.778 1.00 97.25 554 GLU A N 1
ATOM 4476 C CA . GLU A 1 554 ? 6.266 9.197 -26.573 1.00 97.25 554 GLU A CA 1
ATOM 4477 C C . GLU A 1 554 ? 7.059 9.581 -25.310 1.00 97.25 554 GLU A C 1
ATOM 4479 O O . GLU A 1 554 ? 6.881 10.663 -24.751 1.00 97.25 554 GLU A O 1
ATOM 4484 N N . ASN A 1 555 ? 7.955 8.711 -24.845 1.00 96.94 555 ASN A N 1
ATOM 4485 C CA . ASN A 1 555 ? 8.787 8.985 -23.678 1.00 96.94 555 ASN A CA 1
ATOM 4486 C C . ASN A 1 555 ? 10.058 9.753 -24.054 1.00 96.94 555 ASN A C 1
ATOM 4488 O O . ASN A 1 555 ? 10.514 9.734 -25.198 1.00 96.94 555 ASN A O 1
ATOM 4492 N N . ILE A 1 556 ? 10.675 10.399 -23.069 1.00 95.69 556 ILE A N 1
ATOM 4493 C CA . ILE A 1 556 ? 11.905 11.177 -23.237 1.00 95.69 556 ILE A CA 1
ATOM 4494 C C . ILE A 1 556 ? 13.010 10.554 -22.386 1.00 95.69 556 ILE A C 1
ATOM 4496 O O . ILE A 1 556 ? 12.924 10.564 -21.162 1.00 95.69 556 ILE A O 1
ATOM 4500 N N . GLY A 1 557 ? 14.078 10.051 -23.003 1.00 90.94 557 GLY A N 1
ATOM 4501 C CA . GLY A 1 557 ? 15.273 9.643 -22.262 1.00 90.94 557 GLY A CA 1
ATOM 4502 C C . GLY A 1 557 ? 16.128 10.860 -21.902 1.00 90.94 557 GLY A C 1
ATOM 4503 O O . GLY A 1 557 ? 16.848 11.366 -22.758 1.00 90.94 557 GLY A O 1
ATOM 4504 N N . SER A 1 558 ? 16.083 11.359 -20.665 1.00 91.38 558 SER A N 1
ATOM 4505 C CA . SER A 1 558 ? 17.098 12.327 -20.211 1.00 91.38 558 SER A CA 1
ATOM 4506 C C . SER A 1 558 ? 18.463 11.641 -20.085 1.00 91.38 558 SER A C 1
ATOM 4508 O O . SER A 1 558 ? 19.489 12.195 -20.474 1.00 91.38 558 SER A O 1
ATOM 4510 N N . THR A 1 559 ? 18.435 10.386 -19.631 1.00 92.38 559 THR A N 1
ATOM 4511 C CA . THR A 1 559 ? 19.518 9.411 -19.717 1.00 92.38 559 THR A CA 1
ATOM 4512 C C . THR A 1 559 ? 19.164 8.338 -20.746 1.00 92.38 559 THR A C 1
ATOM 4514 O O . THR A 1 559 ? 19.888 8.171 -21.727 1.00 92.38 559 THR A O 1
ATOM 4517 N N . ALA A 1 560 ? 18.048 7.635 -20.526 1.00 95.38 560 ALA A N 1
ATOM 4518 C CA . ALA A 1 560 ? 17.480 6.629 -21.418 1.00 95.38 560 ALA A CA 1
ATOM 4519 C C . ALA A 1 560 ? 16.059 6.268 -20.971 1.00 95.38 560 ALA A C 1
ATOM 4521 O O . ALA A 1 560 ? 15.778 6.255 -19.774 1.00 95.38 560 ALA A O 1
ATOM 4522 N N . VAL A 1 561 ? 15.180 5.922 -21.913 1.00 95.44 561 VAL A N 1
ATOM 4523 C CA . VAL A 1 561 ? 13.823 5.437 -21.594 1.00 95.44 561 VAL A CA 1
ATOM 4524 C C . VAL A 1 561 ? 13.867 4.149 -20.761 1.00 95.44 561 VAL A C 1
ATOM 4526 O O . VAL A 1 561 ? 13.100 4.014 -19.811 1.00 95.44 561 VAL A O 1
ATOM 4529 N N . LEU A 1 562 ? 14.780 3.233 -21.079 1.00 96.44 562 LEU A N 1
ATOM 4530 C CA . LEU A 1 562 ? 15.059 2.006 -20.339 1.00 96.44 562 LEU A CA 1
ATOM 4531 C C . LEU A 1 562 ? 16.553 1.957 -20.003 1.00 96.44 562 LEU A C 1
ATOM 4533 O O . LEU A 1 562 ? 17.393 1.945 -20.900 1.00 96.44 562 LEU A O 1
ATOM 4537 N N . ASN A 1 563 ? 16.885 1.951 -18.713 1.00 95.50 563 ASN A N 1
ATOM 4538 C CA . ASN A 1 563 ? 18.250 2.059 -18.208 1.00 95.50 563 ASN A CA 1
ATOM 4539 C C . ASN A 1 563 ? 18.618 0.880 -17.292 1.00 95.50 563 ASN A C 1
ATOM 4541 O O . ASN A 1 563 ? 18.099 0.761 -16.182 1.00 95.50 563 ASN A O 1
ATOM 4545 N N . LEU A 1 564 ? 19.537 0.031 -17.741 1.00 93.25 564 LEU A N 1
ATOM 4546 C CA . LEU A 1 564 ? 19.941 -1.212 -17.086 1.00 93.25 564 LEU A CA 1
ATOM 4547 C C . LEU A 1 564 ? 21.408 -1.113 -16.642 1.00 93.25 564 LEU A C 1
ATOM 4549 O O . LEU A 1 564 ? 22.334 -1.358 -17.415 1.00 93.25 564 LEU A O 1
ATOM 4553 N N . LEU A 1 565 ? 21.635 -0.718 -15.390 1.00 85.94 565 LEU A N 1
ATOM 4554 C CA . LEU A 1 565 ? 22.961 -0.355 -14.875 1.00 85.94 565 LEU A CA 1
ATOM 4555 C C . LEU A 1 565 ? 23.750 -1.512 -14.251 1.00 85.94 565 LEU A C 1
ATOM 4557 O O . LEU A 1 565 ? 24.834 -1.282 -13.709 1.00 85.94 565 LEU A O 1
ATOM 4561 N N . GLN A 1 566 ? 23.261 -2.748 -14.340 1.00 73.44 566 GLN A N 1
ATOM 4562 C CA . GLN A 1 566 ? 23.922 -3.860 -13.672 1.00 73.44 566 GLN A CA 1
ATOM 4563 C C . GLN A 1 566 ? 25.172 -4.378 -14.418 1.00 73.44 566 GLN A C 1
ATOM 4565 O O . GLN A 1 566 ? 25.110 -4.591 -15.633 1.00 73.44 566 GLN A O 1
ATOM 4570 N N . PRO A 1 567 ? 26.290 -4.614 -13.697 1.00 60.75 567 PRO A N 1
ATOM 4571 C CA . PRO A 1 567 ? 27.536 -5.111 -14.258 1.00 60.75 567 PRO A CA 1
ATOM 4572 C C . PRO A 1 567 ? 27.989 -6.433 -13.610 1.00 60.75 567 PRO A C 1
ATOM 4574 O O . PRO A 1 567 ? 28.673 -6.415 -12.585 1.00 60.75 567 PRO A O 1
ATOM 4577 N N . ASN A 1 568 ? 27.711 -7.569 -14.239 1.00 68.81 568 ASN A N 1
ATOM 4578 C CA . ASN A 1 568 ? 28.644 -8.689 -14.188 1.00 68.81 568 ASN A CA 1
ATOM 4579 C C . ASN A 1 568 ? 28.512 -9.543 -15.450 1.00 68.81 568 ASN A C 1
ATOM 4581 O O . ASN A 1 568 ? 27.412 -9.821 -15.914 1.00 68.81 568 ASN A O 1
ATOM 4585 N N . GLU A 1 569 ? 29.642 -9.982 -15.988 1.00 66.19 569 GLU A N 1
ATOM 4586 C CA . GLU A 1 569 ? 29.706 -10.938 -17.107 1.00 66.19 569 GLU A CA 1
ATOM 4587 C C . GLU A 1 569 ? 29.143 -12.307 -16.725 1.00 66.19 569 GLU A C 1
ATOM 4589 O O . GLU A 1 569 ? 28.648 -13.037 -17.576 1.00 66.19 569 GLU A O 1
ATOM 4594 N N . ASN A 1 570 ? 29.213 -12.632 -15.432 1.00 74.69 570 ASN A N 1
ATOM 4595 C CA . ASN A 1 570 ? 28.741 -13.895 -14.883 1.00 74.69 570 ASN A CA 1
ATOM 4596 C C . ASN A 1 570 ? 27.253 -13.864 -14.515 1.00 74.69 570 ASN A C 1
ATOM 4598 O O . ASN A 1 570 ? 26.717 -14.907 -14.145 1.00 74.69 570 ASN A O 1
ATOM 4602 N N . ASP A 1 571 ? 26.600 -12.699 -14.601 1.00 78.00 571 ASP A N 1
ATOM 4603 C CA . ASP A 1 571 ? 25.174 -12.605 -14.303 1.00 78.00 571 ASP A CA 1
ATOM 4604 C C . ASP A 1 571 ? 24.383 -13.406 -15.355 1.00 78.00 571 ASP A C 1
ATOM 4606 O O . ASP A 1 571 ? 24.775 -13.450 -16.532 1.00 78.00 571 ASP A O 1
ATOM 4610 N N . PRO A 1 572 ? 23.263 -14.040 -14.966 1.00 83.69 572 PRO A N 1
ATOM 4611 C CA . PRO A 1 572 ? 22.337 -14.644 -15.911 1.00 83.69 572 PRO A CA 1
ATOM 4612 C C . PRO A 1 572 ? 21.912 -13.665 -17.022 1.00 83.69 572 PRO A C 1
ATOM 4614 O O . PRO A 1 572 ? 21.962 -12.444 -16.851 1.00 83.69 572 PRO A O 1
ATOM 4617 N N . PRO A 1 573 ? 21.482 -14.187 -18.183 1.00 87.38 573 PRO A N 1
ATOM 4618 C CA . PRO A 1 573 ? 21.163 -13.354 -19.329 1.00 87.38 573 PRO A CA 1
ATOM 4619 C C . PRO A 1 573 ? 20.003 -12.399 -19.053 1.00 87.38 573 PRO A C 1
ATOM 4621 O O . PRO A 1 573 ? 18.957 -12.804 -18.545 1.00 87.38 573 PRO A O 1
ATOM 4624 N N . ILE A 1 574 ? 20.165 -11.145 -19.474 1.00 92.00 574 ILE A N 1
ATOM 4625 C CA . ILE A 1 574 ? 19.084 -10.161 -19.506 1.00 92.00 574 ILE A CA 1
ATOM 4626 C C . ILE A 1 574 ? 18.319 -10.342 -20.818 1.00 92.00 574 ILE A C 1
ATOM 4628 O O . ILE A 1 574 ? 18.886 -10.179 -21.900 1.00 92.00 574 ILE A O 1
ATOM 4632 N N . LEU A 1 575 ? 17.027 -10.656 -20.733 1.00 95.50 575 LEU A N 1
ATOM 4633 C CA . LEU A 1 575 ? 16.169 -10.878 -21.896 1.00 95.50 575 LEU A CA 1
ATOM 4634 C C . LEU A 1 575 ? 15.257 -9.668 -22.139 1.00 95.50 575 LEU A C 1
ATOM 4636 O O . LEU A 1 575 ? 14.369 -9.387 -21.337 1.00 95.50 575 LEU A O 1
ATOM 4640 N N . LEU A 1 576 ? 15.451 -8.969 -23.261 1.00 96.75 576 LEU A N 1
ATOM 4641 C CA . LEU A 1 576 ? 14.586 -7.885 -23.736 1.00 96.75 576 LEU A CA 1
ATOM 4642 C C . LEU A 1 576 ? 13.866 -8.350 -25.000 1.00 96.75 576 LEU A C 1
ATOM 4644 O O . LEU A 1 576 ? 14.460 -8.366 -26.082 1.00 96.75 576 LEU A O 1
ATOM 4648 N N . ILE A 1 577 ? 12.600 -8.749 -24.870 1.00 96.06 577 ILE A N 1
ATOM 4649 C CA . ILE A 1 577 ? 11.885 -9.460 -25.938 1.00 96.06 577 ILE A CA 1
ATOM 4650 C C . ILE A 1 577 ? 10.526 -8.819 -26.231 1.00 96.06 577 ILE A C 1
ATOM 4652 O O . ILE A 1 577 ? 9.804 -8.456 -25.318 1.00 96.06 577 ILE A O 1
ATOM 4656 N N . GLY A 1 578 ? 10.145 -8.660 -27.500 1.00 95.00 578 GLY A N 1
ATOM 4657 C CA . GLY A 1 578 ? 8.756 -8.301 -27.841 1.00 95.00 578 GLY A CA 1
ATOM 4658 C C . GLY A 1 578 ? 8.305 -6.895 -27.419 1.00 95.00 578 GLY A C 1
ATOM 4659 O O . GLY A 1 578 ? 7.117 -6.589 -27.481 1.00 95.00 578 GLY A O 1
ATOM 4660 N N . ASN A 1 579 ? 9.212 -6.016 -26.982 1.00 98.00 579 ASN A N 1
ATOM 4661 C CA . ASN A 1 579 ? 8.848 -4.666 -26.556 1.00 98.00 579 ASN A CA 1
ATOM 4662 C C . ASN A 1 579 ? 8.659 -3.739 -27.763 1.00 98.00 579 ASN A C 1
ATOM 4664 O O . ASN A 1 579 ? 9.349 -3.851 -28.779 1.00 98.00 579 ASN A O 1
ATOM 4668 N N . ILE A 1 580 ? 7.761 -2.767 -27.629 1.00 97.50 580 ILE A N 1
ATOM 4669 C CA . ILE A 1 580 ? 7.475 -1.765 -28.655 1.00 97.50 580 ILE A CA 1
ATOM 4670 C C . ILE A 1 580 ? 7.926 -0.398 -28.153 1.00 97.50 580 ILE A C 1
ATOM 4672 O O . ILE A 1 580 ? 7.385 0.125 -27.183 1.00 97.50 580 ILE A O 1
ATOM 4676 N N . PHE A 1 581 ? 8.886 0.207 -28.844 1.00 98.00 581 PHE A N 1
ATOM 4677 C CA . PHE A 1 581 ? 9.388 1.552 -28.591 1.00 98.00 581 PHE A CA 1
ATOM 4678 C C . PHE A 1 581 ? 8.992 2.467 -29.746 1.00 98.00 5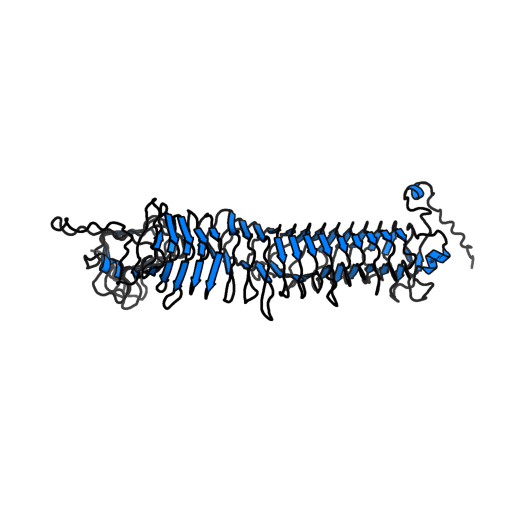81 PHE A C 1
ATOM 4680 O O . PHE A 1 581 ? 9.608 2.419 -30.811 1.00 98.00 581 PHE A O 1
ATOM 4687 N N . GLN A 1 582 ? 7.997 3.324 -29.532 1.00 97.75 582 GLN A N 1
ATOM 4688 C CA . GLN A 1 582 ? 7.439 4.183 -30.571 1.00 97.75 582 GLN A CA 1
ATOM 4689 C C . GLN A 1 582 ? 7.489 5.665 -30.182 1.00 97.75 582 GLN A C 1
ATOM 4691 O O . GLN A 1 582 ? 7.053 6.058 -29.101 1.00 97.75 582 GLN A O 1
ATOM 4696 N N . ASN A 1 583 ? 7.958 6.513 -31.099 1.00 97.38 583 ASN A N 1
ATOM 4697 C CA . ASN A 1 583 ? 7.987 7.974 -30.951 1.00 97.38 583 ASN A CA 1
ATOM 4698 C C . ASN A 1 583 ? 8.702 8.475 -29.684 1.00 97.38 583 ASN A C 1
ATOM 4700 O O . ASN A 1 583 ? 8.446 9.587 -29.226 1.00 97.38 583 ASN A O 1
ATOM 4704 N N . ASN A 1 584 ? 9.604 7.680 -29.115 1.00 97.75 584 ASN A N 1
ATOM 4705 C CA . ASN A 1 584 ? 10.410 8.112 -27.988 1.00 97.75 584 ASN A CA 1
ATOM 4706 C C . ASN A 1 584 ? 11.556 9.021 -28.467 1.00 97.75 584 ASN A C 1
ATOM 4708 O O . ASN A 1 584 ? 12.015 8.933 -29.610 1.00 97.75 584 ASN A O 1
ATOM 4712 N N . LEU A 1 585 ? 12.025 9.897 -27.583 1.00 96.75 585 LEU A N 1
ATOM 4713 C CA . LEU A 1 585 ? 13.082 10.870 -27.852 1.00 96.75 585 LEU A CA 1
ATOM 4714 C C . LEU A 1 585 ? 14.384 10.497 -27.130 1.00 96.75 585 LEU A C 1
ATOM 4716 O O . LEU A 1 585 ? 14.364 9.861 -26.074 1.00 96.75 585 LEU A O 1
ATOM 4720 N N . ASN A 1 586 ? 15.510 10.977 -27.668 1.00 95.25 586 ASN A N 1
ATOM 4721 C CA . ASN A 1 586 ? 16.871 10.755 -27.165 1.00 95.25 586 ASN A CA 1
ATOM 4722 C C . ASN A 1 586 ? 17.291 9.271 -27.161 1.00 95.25 586 ASN A C 1
ATOM 4724 O O . ASN A 1 586 ? 17.128 8.588 -28.170 1.00 95.25 586 ASN A O 1
ATOM 4728 N N . THR A 1 587 ? 17.910 8.791 -26.082 1.00 94.75 587 THR A N 1
ATOM 4729 C CA . THR A 1 587 ? 18.344 7.396 -25.944 1.00 94.75 587 THR A CA 1
ATOM 4730 C C . THR A 1 587 ? 17.172 6.533 -25.492 1.00 94.75 587 THR A C 1
ATOM 4732 O O . THR A 1 587 ? 16.504 6.858 -24.509 1.00 94.75 587 THR A O 1
ATOM 4735 N N . ILE A 1 588 ? 16.939 5.417 -26.177 1.00 96.06 588 ILE A N 1
ATOM 4736 C CA . ILE A 1 588 ? 15.838 4.512 -25.839 1.00 96.06 588 ILE A CA 1
ATOM 4737 C C . ILE A 1 588 ? 16.301 3.475 -24.821 1.00 96.06 588 ILE A C 1
ATOM 4739 O O . ILE A 1 588 ? 15.830 3.493 -23.688 1.00 96.06 588 ILE A O 1
ATOM 4743 N N . LEU A 1 589 ? 17.265 2.633 -25.186 1.00 96.81 589 LEU A N 1
ATOM 4744 C CA . LEU A 1 589 ? 17.833 1.612 -24.312 1.00 96.81 589 LEU A CA 1
ATOM 4745 C C . LEU A 1 589 ? 19.288 1.946 -23.959 1.00 96.81 589 LEU A C 1
ATOM 4747 O O . LEU A 1 589 ? 20.100 2.187 -24.850 1.00 96.81 589 LEU A O 1
ATOM 4751 N N . LEU A 1 590 ? 19.616 1.911 -22.668 1.00 95.88 590 LEU A N 1
ATOM 4752 C CA . LEU A 1 590 ? 20.974 1.986 -22.130 1.00 95.88 590 LEU A CA 1
ATOM 4753 C C . LEU A 1 590 ? 21.249 0.755 -21.267 1.00 95.88 590 LEU A C 1
ATOM 4755 O O . LEU A 1 590 ? 20.477 0.477 -20.352 1.00 95.88 590 LEU A O 1
ATOM 4759 N N . PHE A 1 591 ? 22.350 0.046 -21.514 1.00 93.25 591 PHE A N 1
ATOM 4760 C CA . PHE A 1 591 ? 22.760 -1.089 -20.680 1.00 93.25 591 PHE A CA 1
ATOM 4761 C C . PHE A 1 591 ? 24.285 -1.234 -20.598 1.00 93.25 591 PHE A C 1
ATOM 4763 O O . PHE A 1 591 ? 25.016 -0.598 -21.359 1.00 93.25 591 PHE A O 1
ATOM 4770 N N . ARG A 1 592 ? 24.764 -2.063 -19.660 1.00 90.06 592 ARG A N 1
ATOM 4771 C CA . ARG A 1 592 ? 26.201 -2.293 -19.411 1.00 90.06 592 ARG A CA 1
ATOM 4772 C C . ARG A 1 592 ? 26.667 -3.750 -19.557 1.00 90.06 592 ARG A C 1
ATOM 4774 O O . ARG A 1 592 ? 27.862 -3.968 -19.724 1.00 90.06 592 ARG A O 1
ATOM 4781 N N . SER A 1 593 ? 25.767 -4.733 -19.481 1.00 87.44 593 SER A N 1
ATOM 4782 C CA . SER A 1 593 ? 26.139 -6.157 -19.486 1.00 87.44 593 SER A CA 1
ATOM 4783 C C . SER A 1 593 ? 26.291 -6.728 -20.907 1.00 87.44 593 SER A C 1
ATOM 4785 O O . SER A 1 593 ? 25.387 -6.520 -21.724 1.00 87.44 593 SER A O 1
ATOM 4787 N N . PRO A 1 594 ? 27.366 -7.490 -21.200 1.00 84.75 594 PRO A N 1
ATOM 4788 C CA . PRO A 1 594 ? 27.511 -8.218 -22.463 1.00 84.75 594 PRO A CA 1
ATOM 4789 C C . PRO A 1 594 ? 26.485 -9.346 -22.612 1.00 84.75 594 PRO A C 1
ATOM 4791 O O . PRO A 1 594 ? 26.069 -9.658 -23.726 1.00 84.75 594 PRO A O 1
ATOM 4794 N N . ASN A 1 595 ? 26.016 -9.917 -21.497 1.00 88.50 595 ASN A N 1
ATOM 4795 C CA . ASN A 1 595 ? 25.028 -10.994 -21.474 1.00 88.50 595 ASN A CA 1
ATOM 4796 C C . ASN A 1 595 ? 23.592 -10.446 -21.606 1.00 88.50 595 ASN A C 1
ATOM 4798 O O . ASN A 1 595 ? 22.705 -10.749 -20.808 1.00 88.50 595 ASN A O 1
ATOM 4802 N N . THR A 1 596 ? 23.379 -9.576 -22.595 1.00 91.19 596 THR A N 1
ATOM 4803 C CA . THR A 1 596 ? 22.088 -8.947 -22.887 1.00 91.19 596 THR A CA 1
ATOM 4804 C C . THR A 1 596 ? 21.597 -9.409 -24.254 1.00 91.19 596 THR A C 1
ATOM 4806 O O . THR A 1 596 ? 22.293 -9.288 -25.261 1.00 91.19 596 THR A O 1
ATOM 4809 N N . PHE A 1 597 ? 20.371 -9.913 -24.297 1.00 93.56 597 PHE A N 1
ATOM 4810 C CA . PHE A 1 597 ? 19.726 -10.425 -25.496 1.00 93.56 597 PHE A CA 1
ATOM 4811 C C . PHE A 1 597 ? 18.529 -9.553 -25.852 1.00 93.56 597 PHE A C 1
ATOM 4813 O O . PHE A 1 597 ? 17.581 -9.442 -25.076 1.00 93.56 597 PHE A O 1
ATOM 4820 N N . ILE A 1 598 ? 18.571 -8.931 -27.029 1.00 95.62 598 ILE A N 1
ATOM 4821 C CA . ILE A 1 598 ? 17.574 -7.952 -27.469 1.00 95.62 598 ILE A CA 1
ATOM 4822 C C . ILE A 1 598 ? 16.931 -8.498 -28.740 1.00 95.62 598 ILE A C 1
ATOM 4824 O O . ILE A 1 598 ? 17.510 -8.377 -29.816 1.00 95.62 598 ILE A O 1
ATOM 4828 N N . PHE A 1 599 ? 15.752 -9.110 -28.632 1.00 92.25 599 PHE A N 1
ATOM 4829 C CA . PHE A 1 599 ? 15.111 -9.836 -29.736 1.00 92.25 599 PHE A CA 1
ATOM 4830 C C . PHE A 1 599 ? 13.656 -9.434 -29.945 1.00 92.25 599 PHE A C 1
ATOM 4832 O O . PHE A 1 599 ? 12.935 -9.163 -28.993 1.00 92.25 599 PHE A O 1
ATOM 4839 N N . HIS A 1 600 ? 13.176 -9.474 -31.187 1.00 92.19 600 HIS A N 1
ATOM 4840 C CA . HIS A 1 600 ? 11.758 -9.284 -31.516 1.00 92.19 600 HIS A CA 1
ATOM 4841 C C . HIS A 1 600 ? 11.153 -7.966 -31.005 1.00 92.19 600 HIS A C 1
ATOM 4843 O O . HIS A 1 600 ? 9.940 -7.862 -30.855 1.00 92.19 600 HIS A O 1
ATOM 4849 N N . ASN A 1 601 ? 11.976 -6.950 -30.744 1.00 95.81 601 ASN A N 1
ATOM 4850 C CA . ASN A 1 601 ? 11.508 -5.626 -30.357 1.00 95.81 601 ASN A CA 1
ATOM 4851 C C . ASN A 1 601 ? 11.234 -4.772 -31.603 1.00 95.81 601 ASN A C 1
ATOM 4853 O O . ASN A 1 601 ? 11.813 -4.986 -32.673 1.00 95.81 601 ASN A O 1
ATOM 4857 N N . ILE A 1 602 ? 10.374 -3.769 -31.446 1.00 95.62 602 ILE A N 1
ATOM 4858 C CA . ILE A 1 602 ? 10.036 -2.781 -32.474 1.00 95.62 602 ILE A CA 1
ATOM 4859 C C . ILE A 1 602 ? 10.616 -1.430 -32.053 1.00 95.62 602 ILE A C 1
ATOM 4861 O O . ILE A 1 602 ? 10.188 -0.857 -31.056 1.00 95.62 602 ILE A O 1
ATOM 4865 N N . PHE A 1 603 ? 11.569 -0.904 -32.821 1.00 96.25 603 PHE A N 1
ATOM 4866 C CA . PHE A 1 603 ? 12.152 0.423 -32.637 1.00 96.25 603 PHE A CA 1
ATOM 4867 C C . PHE A 1 603 ? 11.680 1.374 -33.740 1.00 96.25 603 PHE A C 1
ATOM 4869 O O . PHE A 1 603 ? 12.156 1.328 -34.870 1.00 96.25 603 PHE A O 1
ATOM 4876 N N . GLU A 1 604 ? 10.779 2.289 -33.396 1.00 94.75 604 GLU A N 1
ATOM 4877 C CA . GLU A 1 604 ? 10.225 3.304 -34.296 1.00 94.75 604 GLU A CA 1
ATOM 4878 C C . GLU A 1 604 ? 10.348 4.692 -33.669 1.00 94.75 604 GLU A C 1
ATOM 4880 O O . GLU A 1 604 ? 9.373 5.347 -33.295 1.00 94.75 604 GLU A O 1
ATOM 4885 N N . ASN A 1 605 ? 11.592 5.136 -33.522 1.00 96.44 605 ASN A N 1
ATOM 4886 C CA . ASN A 1 605 ? 11.937 6.376 -32.833 1.00 96.44 605 ASN A CA 1
ATOM 4887 C C . ASN A 1 605 ? 12.681 7.308 -33.805 1.00 96.44 605 ASN A C 1
ATOM 4889 O O . ASN A 1 605 ? 13.895 7.497 -33.675 1.00 96.44 605 ASN A O 1
ATOM 4893 N N . PRO A 1 606 ? 11.989 7.888 -34.810 1.00 94.62 606 PRO A N 1
ATOM 4894 C CA . PRO A 1 606 ? 12.643 8.676 -35.860 1.00 94.62 606 PRO A CA 1
ATOM 4895 C C . PRO A 1 606 ? 13.442 9.851 -35.280 1.00 94.62 606 PRO A C 1
ATOM 4897 O O . PRO A 1 606 ? 14.572 10.108 -35.697 1.00 94.62 606 PRO A O 1
ATOM 4900 N N . ASN A 1 607 ? 12.896 10.479 -34.236 1.00 94.94 607 ASN A N 1
ATOM 4901 C CA . ASN A 1 607 ? 13.498 11.606 -33.522 1.00 94.94 607 ASN A CA 1
ATOM 4902 C C . ASN A 1 607 ? 14.376 11.187 -32.324 1.00 94.94 607 ASN A C 1
ATOM 4904 O O . ASN A 1 607 ? 14.904 12.051 -31.627 1.00 94.94 607 ASN A O 1
ATOM 4908 N N . GLY A 1 608 ? 14.524 9.886 -32.052 1.00 93.56 608 GLY A N 1
ATOM 4909 C CA . GLY A 1 608 ? 15.452 9.384 -31.038 1.00 93.56 608 GLY A CA 1
ATOM 4910 C C . GLY A 1 608 ? 16.905 9.567 -31.481 1.00 93.56 608 GLY A C 1
ATOM 4911 O O . GLY A 1 608 ? 17.212 9.446 -32.665 1.00 93.56 608 GLY A O 1
ATOM 4912 N N . THR A 1 609 ? 17.819 9.842 -30.555 1.00 96.19 609 THR A N 1
ATOM 4913 C CA . THR A 1 609 ? 19.258 9.914 -30.855 1.00 96.19 609 THR A CA 1
ATOM 4914 C C . THR A 1 609 ? 19.817 8.516 -31.099 1.00 96.19 609 THR A C 1
ATOM 4916 O O . THR A 1 609 ? 20.419 8.273 -32.138 1.00 96.19 609 THR A O 1
ATOM 4919 N N . PHE A 1 610 ? 19.557 7.588 -30.174 1.00 97.62 610 PHE A N 1
ATOM 4920 C CA . PHE A 1 610 ? 20.005 6.199 -30.256 1.00 97.62 610 PHE A CA 1
ATOM 4921 C C . PHE A 1 610 ? 18.886 5.262 -29.801 1.00 97.62 610 PHE A C 1
ATOM 4923 O O . PHE A 1 610 ? 18.292 5.474 -28.744 1.00 97.62 610 PHE A O 1
ATOM 4930 N N . ASN A 1 611 ? 18.628 4.204 -30.566 1.00 97.31 611 ASN A N 1
ATOM 4931 C CA . ASN A 1 611 ? 17.773 3.101 -30.131 1.00 97.31 611 ASN A CA 1
ATOM 4932 C C . ASN A 1 611 ? 18.482 2.269 -29.057 1.00 97.31 611 ASN A C 1
ATOM 4934 O O . ASN A 1 611 ? 17.865 1.881 -28.070 1.00 97.31 611 ASN A O 1
ATOM 4938 N N . ILE A 1 612 ? 19.786 2.050 -29.226 1.00 97.38 612 ILE A N 1
ATOM 4939 C CA . ILE A 1 612 ? 20.625 1.325 -28.275 1.00 97.38 612 ILE A CA 1
ATOM 4940 C C . ILE A 1 612 ? 21.857 2.159 -27.959 1.00 97.38 612 ILE A C 1
ATOM 4942 O O . ILE A 1 612 ? 22.507 2.684 -28.861 1.00 97.38 612 ILE A O 1
ATOM 4946 N N . LYS A 1 613 ? 22.205 2.241 -26.679 1.00 96.75 613 LYS A N 1
ATOM 4947 C CA . LYS A 1 613 ? 23.464 2.797 -26.207 1.00 96.75 613 LYS A CA 1
ATOM 4948 C C . LYS A 1 613 ? 24.119 1.842 -25.221 1.00 96.75 613 LYS A C 1
ATOM 4950 O O . LYS A 1 613 ? 23.504 1.449 -24.233 1.00 96.75 613 LYS A O 1
ATOM 4955 N N . ILE A 1 614 ? 25.381 1.517 -25.465 1.00 93.38 614 ILE A N 1
ATOM 4956 C CA . ILE A 1 614 ? 26.202 0.794 -24.498 1.00 93.38 614 ILE A CA 1
ATOM 4957 C C . ILE A 1 614 ? 26.806 1.801 -23.518 1.00 93.38 614 ILE A C 1
ATOM 4959 O O . ILE A 1 614 ? 27.325 2.847 -23.912 1.00 93.38 614 ILE A O 1
ATOM 4963 N N . ASN A 1 615 ? 26.708 1.501 -22.226 1.00 88.38 615 ASN A N 1
ATOM 4964 C CA . ASN A 1 615 ? 27.434 2.213 -21.185 1.00 88.38 615 ASN A CA 1
ATOM 4965 C C . ASN A 1 615 ? 28.806 1.562 -20.989 1.00 88.38 615 ASN A C 1
ATOM 4967 O O . ASN A 1 615 ? 28.893 0.334 -20.938 1.00 88.38 615 ASN A O 1
ATOM 4971 N N . SER A 1 616 ? 29.866 2.362 -20.866 1.00 76.50 616 SER A N 1
ATOM 4972 C CA . SER A 1 616 ? 31.227 1.833 -20.871 1.00 76.50 616 SER A CA 1
ATOM 4973 C C . SER A 1 616 ? 31.485 0.872 -19.706 1.00 76.50 616 SER A C 1
ATOM 4975 O O . SER A 1 616 ? 31.151 1.098 -18.536 1.00 76.50 616 SER A O 1
ATOM 4977 N N . ALA A 1 617 ? 32.102 -0.248 -20.049 1.00 69.19 617 ALA A N 1
ATOM 4978 C CA . ALA A 1 617 ? 32.701 -1.175 -19.116 1.00 69.19 617 ALA A CA 1
ATOM 4979 C C . ALA A 1 617 ? 33.989 -1.642 -19.781 1.00 69.19 617 ALA A C 1
ATOM 4981 O O . ALA A 1 617 ? 33.953 -2.552 -20.600 1.00 69.19 617 ALA A O 1
ATOM 4982 N N . GLU A 1 618 ? 35.110 -0.989 -19.461 1.00 75.94 618 GLU A N 1
ATOM 4983 C CA . GLU A 1 618 ? 36.422 -1.264 -20.075 1.00 75.94 618 GLU A CA 1
ATOM 4984 C C . GLU A 1 618 ? 36.765 -2.765 -20.088 1.00 75.94 618 GLU A C 1
ATOM 4986 O O . GLU A 1 618 ? 37.387 -3.269 -21.015 1.00 75.94 618 GLU A O 1
ATOM 4991 N N . GLN A 1 619 ? 36.278 -3.494 -19.087 1.00 81.25 619 GLN A N 1
ATOM 4992 C CA . GLN A 1 619 ? 36.409 -4.941 -18.943 1.00 81.25 619 GLN A CA 1
ATOM 4993 C C . GLN A 1 619 ? 35.685 -5.794 -20.011 1.00 81.25 619 GLN A C 1
ATOM 4995 O O . GLN A 1 619 ? 36.017 -6.965 -20.132 1.00 81.25 619 GLN A O 1
ATOM 5000 N N . TYR A 1 620 ? 34.750 -5.249 -20.802 1.00 82.38 620 TYR A N 1
ATOM 5001 C CA . TYR A 1 620 ? 33.927 -6.005 -21.769 1.00 82.38 620 TYR A CA 1
ATOM 5002 C C . TYR A 1 620 ? 34.167 -5.628 -23.240 1.00 82.38 620 TYR A C 1
ATOM 5004 O O . TYR A 1 620 ? 33.396 -6.012 -24.106 1.00 82.38 620 TYR A O 1
ATOM 5012 N N . GLN A 1 621 ? 35.241 -4.910 -23.569 1.00 82.94 621 GLN A N 1
ATOM 5013 C CA . GLN A 1 621 ? 35.519 -4.384 -24.925 1.00 82.94 621 GLN A CA 1
ATOM 5014 C C . GLN A 1 621 ? 35.558 -5.413 -26.073 1.00 82.94 621 GLN A C 1
ATOM 5016 O O . GLN A 1 621 ? 35.510 -5.036 -27.248 1.00 82.94 621 GLN A O 1
ATOM 5021 N N . ASN A 1 622 ? 35.694 -6.702 -25.754 1.00 85.25 622 ASN A N 1
ATOM 5022 C CA . ASN A 1 622 ? 35.765 -7.792 -26.732 1.00 85.25 622 ASN A CA 1
ATOM 5023 C C . ASN A 1 622 ? 34.480 -8.623 -26.810 1.00 85.25 622 ASN A C 1
ATOM 5025 O O . ASN A 1 622 ? 34.413 -9.562 -27.601 1.00 85.25 622 ASN A O 1
ATOM 5029 N N . GLU A 1 623 ? 33.481 -8.294 -25.996 1.00 90.50 623 GLU A N 1
ATOM 5030 C CA . GLU A 1 623 ? 32.212 -9.004 -25.973 1.00 90.50 623 GLU A CA 1
ATOM 5031 C C . GLU A 1 623 ? 31.253 -8.470 -27.041 1.00 90.50 623 GLU A C 1
ATOM 5033 O O . GLU A 1 623 ? 31.320 -7.307 -27.456 1.00 90.50 623 GLU A O 1
ATOM 5038 N N . ILE A 1 624 ? 30.340 -9.342 -27.473 1.00 91.81 624 ILE A N 1
ATOM 5039 C CA . ILE A 1 624 ? 29.348 -9.047 -28.508 1.00 91.81 624 ILE A CA 1
ATOM 5040 C C . ILE A 1 624 ? 27.953 -9.145 -27.902 1.00 91.81 624 ILE A C 1
ATOM 5042 O O . ILE A 1 624 ? 27.544 -10.201 -27.423 1.00 91.81 624 ILE A O 1
ATOM 5046 N N . VAL A 1 625 ? 27.185 -8.066 -28.013 1.00 92.56 625 VAL A N 1
ATOM 5047 C CA . VAL A 1 625 ? 25.777 -8.039 -27.616 1.00 92.56 625 VAL A CA 1
ATOM 5048 C C . VAL A 1 625 ? 24.916 -8.449 -28.803 1.00 92.56 625 VAL A C 1
ATOM 5050 O O . VAL A 1 625 ? 25.027 -7.881 -29.892 1.00 92.56 625 VAL A O 1
ATOM 5053 N N . ASN A 1 626 ? 24.016 -9.411 -28.605 1.00 92.69 626 ASN A N 1
ATOM 5054 C CA . ASN A 1 626 ? 23.121 -9.857 -29.665 1.00 92.69 626 ASN A CA 1
ATOM 5055 C C . ASN A 1 626 ? 21.818 -9.041 -29.673 1.00 92.69 626 ASN A C 1
ATOM 5057 O O . ASN A 1 626 ? 20.938 -9.238 -28.835 1.00 92.69 626 ASN A O 1
ATOM 5061 N N . ALA A 1 627 ? 21.695 -8.156 -30.664 1.00 94.75 627 ALA A N 1
ATOM 5062 C CA . ALA A 1 627 ? 20.500 -7.370 -30.962 1.00 94.75 627 ALA A CA 1
ATOM 5063 C C . ALA A 1 627 ? 19.906 -7.731 -32.336 1.00 94.75 627 ALA A C 1
ATOM 5065 O O . ALA A 1 627 ? 19.359 -6.884 -33.052 1.00 94.75 627 ALA A O 1
ATOM 5066 N N . SER A 1 628 ? 20.049 -8.989 -32.755 1.00 89.38 628 SER A N 1
ATOM 5067 C CA . SER A 1 628 ? 19.415 -9.475 -33.980 1.00 89.38 628 SER A CA 1
ATOM 5068 C C . SER A 1 628 ? 17.895 -9.595 -33.816 1.00 89.38 628 SER A C 1
ATOM 5070 O O . SER A 1 628 ? 17.338 -9.431 -32.738 1.00 89.38 628 SER A O 1
ATOM 5072 N N . LEU A 1 629 ? 17.194 -9.845 -34.917 1.00 88.69 629 LEU A N 1
ATOM 5073 C CA . LEU A 1 629 ? 15.759 -10.133 -34.910 1.00 88.69 629 LEU A CA 1
ATOM 5074 C C . LEU A 1 629 ? 14.836 -8.995 -34.425 1.00 88.69 629 LEU A C 1
ATOM 5076 O O . LEU A 1 629 ? 13.716 -9.261 -34.001 1.00 88.69 629 LEU A O 1
ATOM 5080 N N . ASN A 1 630 ? 15.262 -7.732 -34.503 1.00 92.75 630 ASN A N 1
ATOM 5081 C CA . ASN A 1 630 ? 14.423 -6.567 -34.190 1.00 92.75 630 ASN A CA 1
ATOM 5082 C C . ASN A 1 630 ? 13.917 -5.868 -35.468 1.00 92.75 630 ASN A C 1
ATOM 5084 O O . ASN A 1 630 ? 14.552 -5.942 -36.525 1.00 92.75 630 ASN A O 1
ATOM 5088 N N . PHE A 1 631 ? 12.791 -5.155 -35.365 1.00 92.94 631 PHE A N 1
ATOM 5089 C CA . PHE A 1 631 ? 12.340 -4.192 -36.376 1.00 92.94 631 PHE A CA 1
ATOM 5090 C C . PHE A 1 631 ? 12.922 -2.814 -36.056 1.00 92.94 631 PHE A C 1
ATOM 5092 O O . PHE A 1 631 ? 12.712 -2.297 -34.962 1.00 92.94 631 PHE A O 1
ATOM 5099 N N . TRP A 1 632 ? 13.625 -2.202 -37.010 1.00 92.19 632 TRP A N 1
ATOM 5100 C CA . TRP A 1 632 ? 14.357 -0.944 -36.795 1.00 92.19 632 TRP A CA 1
ATOM 5101 C C . TRP A 1 632 ? 13.712 0.283 -37.452 1.00 92.19 632 TRP A C 1
ATOM 5103 O O . TRP A 1 632 ? 14.291 1.367 -37.428 1.00 92.19 632 TRP A O 1
ATOM 5113 N N . GLY A 1 633 ? 12.556 0.112 -38.103 1.00 87.44 633 GLY A N 1
ATOM 5114 C CA . GLY A 1 633 ? 11.913 1.157 -38.909 1.00 87.44 633 GLY A CA 1
ATOM 5115 C C . GLY A 1 633 ? 12.520 1.359 -40.303 1.00 87.44 633 GLY A C 1
ATOM 5116 O O . GLY A 1 633 ? 11.926 2.045 -41.128 1.00 87.44 633 GLY A O 1
ATOM 5117 N N . THR A 1 634 ? 13.668 0.742 -40.587 1.00 88.81 634 THR A N 1
ATOM 5118 C CA . THR A 1 634 ? 14.398 0.805 -41.860 1.00 88.81 634 THR A CA 1
ATOM 5119 C C . THR A 1 634 ? 15.138 -0.515 -42.092 1.00 88.81 634 THR A C 1
ATOM 5121 O O . THR A 1 634 ? 15.408 -1.259 -41.145 1.00 88.81 634 THR A O 1
ATOM 5124 N N . THR A 1 635 ? 15.476 -0.811 -43.346 1.00 89.06 635 THR A N 1
ATOM 5125 C CA . THR A 1 635 ? 16.353 -1.934 -43.721 1.00 89.06 635 THR A CA 1
ATOM 5126 C C . THR A 1 635 ? 17.769 -1.474 -44.083 1.00 89.06 635 THR A C 1
ATOM 5128 O O . THR A 1 635 ? 18.621 -2.314 -44.370 1.00 89.06 635 THR A O 1
ATOM 5131 N N . ASP A 1 636 ? 18.042 -0.162 -44.095 1.00 91.88 636 ASP A N 1
ATOM 5132 C CA . ASP A 1 636 ? 19.381 0.372 -44.358 1.00 91.88 636 ASP A CA 1
ATOM 5133 C C . ASP A 1 636 ? 20.298 0.121 -43.150 1.00 91.88 636 ASP A C 1
ATOM 5135 O O . ASP A 1 636 ? 20.192 0.765 -42.107 1.00 91.88 636 ASP A O 1
ATOM 5139 N N . VAL A 1 637 ? 21.237 -0.815 -43.308 1.00 91.50 637 VAL A N 1
ATOM 5140 C CA . VAL A 1 637 ? 22.216 -1.206 -42.281 1.00 91.50 637 VAL A CA 1
ATOM 5141 C C . VAL A 1 637 ? 22.993 -0.006 -41.736 1.00 91.50 637 VAL A C 1
ATOM 5143 O O . VAL A 1 637 ? 23.291 0.034 -40.542 1.00 91.50 637 VAL A O 1
ATOM 5146 N N . LYS A 1 638 ? 23.314 0.983 -42.579 1.00 93.62 638 LYS A N 1
ATOM 5147 C CA . LYS A 1 638 ? 24.063 2.169 -42.157 1.00 93.62 638 LYS A CA 1
ATOM 5148 C C . LYS A 1 638 ? 23.211 3.067 -41.266 1.00 93.62 638 LYS A C 1
ATOM 5150 O O . LYS A 1 638 ? 23.716 3.571 -40.266 1.00 93.62 638 LYS A O 1
ATOM 5155 N N . GLU A 1 639 ? 21.941 3.254 -41.613 1.00 93.94 639 GLU A N 1
ATOM 5156 C CA . GLU A 1 639 ? 20.994 4.030 -40.805 1.00 93.94 639 GLU A CA 1
ATOM 5157 C C . GLU A 1 639 ? 20.753 3.360 -39.444 1.00 93.94 639 GLU A C 1
ATOM 5159 O O . GLU A 1 639 ? 20.770 4.033 -38.413 1.00 93.94 639 GLU A O 1
ATOM 5164 N N . ILE A 1 640 ? 20.623 2.028 -39.420 1.00 94.56 640 ILE A N 1
ATOM 5165 C CA . ILE A 1 640 ? 20.489 1.259 -38.174 1.00 94.56 640 ILE A CA 1
ATOM 5166 C C . ILE A 1 640 ? 21.744 1.410 -37.312 1.00 94.56 640 ILE A C 1
ATOM 5168 O O . ILE A 1 640 ? 21.634 1.761 -36.139 1.00 94.56 640 ILE A O 1
ATOM 5172 N N . GLY A 1 641 ? 22.932 1.208 -37.893 1.00 96.00 641 GLY A N 1
ATOM 5173 C CA . GLY A 1 641 ? 24.203 1.346 -37.180 1.00 96.00 641 GLY A CA 1
ATOM 5174 C C . GLY A 1 641 ? 24.402 2.743 -36.589 1.00 96.00 641 GLY A C 1
ATOM 5175 O O . GLY A 1 641 ? 24.887 2.875 -35.475 1.00 96.00 641 GLY A O 1
ATOM 5176 N N . GLN A 1 642 ? 23.934 3.798 -37.265 1.00 96.25 642 GLN A N 1
ATOM 5177 C CA . GLN A 1 642 ? 23.984 5.168 -36.736 1.00 96.25 642 GLN A CA 1
ATOM 5178 C C . GLN A 1 642 ? 23.067 5.409 -35.523 1.00 96.25 642 GLN A C 1
ATOM 5180 O O . GLN A 1 642 ? 23.256 6.374 -34.781 1.00 96.25 642 GLN A O 1
ATOM 5185 N N . LYS A 1 643 ? 22.061 4.552 -35.317 1.00 96.88 643 LYS A N 1
ATOM 5186 C CA . LYS A 1 643 ? 21.149 4.587 -34.164 1.00 96.88 643 LYS A CA 1
ATOM 5187 C C . LYS A 1 643 ? 21.611 3.667 -33.028 1.00 96.88 643 LYS A C 1
ATOM 5189 O O . LYS A 1 643 ? 20.888 3.542 -32.037 1.00 96.88 643 LYS A O 1
ATOM 5194 N N . ILE A 1 644 ? 22.785 3.049 -33.141 1.00 97.62 644 ILE A N 1
ATOM 5195 C CA . ILE A 1 644 ? 23.384 2.183 -32.125 1.00 97.62 644 ILE A CA 1
ATOM 5196 C C . ILE A 1 644 ? 24.719 2.802 -31.699 1.00 97.62 644 ILE A C 1
ATOM 5198 O O . ILE A 1 644 ? 25.624 2.962 -32.507 1.00 97.62 644 ILE A O 1
ATOM 5202 N N . TYR A 1 645 ? 24.841 3.175 -30.426 1.00 97.19 645 TYR A N 1
ATOM 5203 C CA . TYR A 1 645 ? 26.087 3.698 -29.863 1.00 97.19 645 TYR A CA 1
ATOM 5204 C C . TYR A 1 645 ? 26.898 2.549 -29.247 1.00 97.19 645 TYR A C 1
ATOM 5206 O O . TYR A 1 645 ? 26.640 2.145 -28.108 1.00 97.19 645 TYR A O 1
ATOM 5214 N N . ASP A 1 646 ? 27.829 2.018 -30.038 1.00 95.56 646 ASP A N 1
ATOM 5215 C CA . ASP A 1 646 ? 28.686 0.859 -29.759 1.00 95.56 646 ASP A CA 1
ATOM 5216 C C . ASP A 1 646 ? 30.173 1.155 -30.053 1.00 95.56 646 ASP A C 1
ATOM 5218 O O . ASP A 1 646 ? 30.575 2.320 -30.154 1.00 95.56 646 ASP A O 1
ATOM 5222 N N . LYS A 1 647 ? 30.990 0.105 -30.216 1.00 94.81 647 LYS A N 1
ATOM 5223 C CA . LYS A 1 647 ? 32.427 0.188 -30.516 1.00 94.81 647 LYS A CA 1
ATOM 5224 C C . LYS A 1 647 ? 32.802 1.063 -31.719 1.00 94.81 647 LYS A C 1
ATOM 5226 O O . LYS A 1 647 ? 33.904 1.603 -31.771 1.00 94.81 647 LYS A O 1
ATOM 5231 N N . ASN A 1 648 ? 31.899 1.244 -32.686 1.00 94.81 648 ASN A N 1
ATOM 5232 C CA . ASN A 1 648 ? 32.155 2.100 -33.848 1.00 94.81 648 ASN A CA 1
ATOM 5233 C C . ASN A 1 648 ? 32.186 3.593 -33.490 1.00 94.81 648 ASN A C 1
ATOM 5235 O O . ASN A 1 648 ? 32.755 4.396 -34.232 1.00 94.81 648 ASN A O 1
ATOM 5239 N N . TYR A 1 649 ? 31.551 3.970 -32.378 1.00 95.88 649 TYR A N 1
ATOM 5240 C CA . TYR A 1 649 ? 31.558 5.333 -31.852 1.00 95.88 649 TYR A CA 1
ATOM 5241 C C . TYR A 1 649 ? 32.671 5.565 -30.826 1.00 95.88 649 TYR A C 1
ATOM 5243 O O . TYR A 1 649 ? 33.172 6.686 -30.727 1.00 95.88 649 TYR A O 1
ATOM 5251 N N . ASP A 1 650 ? 33.027 4.535 -30.061 1.00 94.75 650 ASP A N 1
ATOM 5252 C CA . ASP A 1 650 ? 34.034 4.570 -29.001 1.00 94.75 650 ASP A CA 1
ATOM 5253 C C . ASP A 1 650 ? 34.646 3.169 -28.863 1.00 94.75 650 ASP A C 1
ATOM 5255 O O . ASP A 1 650 ? 33.953 2.222 -28.495 1.00 94.75 650 ASP A O 1
ATOM 5259 N N . ASP A 1 651 ? 35.940 3.033 -29.162 1.00 92.50 651 ASP A N 1
ATOM 5260 C CA . ASP A 1 651 ? 36.647 1.746 -29.212 1.00 92.50 651 ASP A CA 1
ATOM 5261 C C . ASP A 1 651 ? 36.733 1.031 -27.852 1.00 92.50 651 ASP A C 1
ATOM 5263 O O . ASP A 1 651 ? 37.083 -0.151 -27.794 1.00 92.50 651 ASP A O 1
ATOM 5267 N N . THR A 1 652 ? 36.350 1.721 -26.772 1.00 90.94 652 THR A N 1
ATOM 5268 C CA . THR A 1 652 ? 36.248 1.180 -25.416 1.00 90.94 652 THR A CA 1
ATOM 5269 C C . THR A 1 652 ? 34.907 0.499 -25.105 1.00 90.94 652 THR A C 1
ATOM 5271 O O . THR A 1 652 ? 34.709 0.027 -23.978 1.00 90.94 652 THR A O 1
ATOM 5274 N N . LEU A 1 653 ? 33.988 0.421 -26.072 1.00 92.81 653 LEU A N 1
ATOM 5275 C CA . LEU A 1 653 ? 32.672 -0.212 -25.931 1.00 92.81 653 LEU A CA 1
ATOM 5276 C C . LEU A 1 653 ? 32.610 -1.616 -26.562 1.00 92.81 653 LEU A C 1
ATOM 5278 O O . LEU A 1 653 ? 33.479 -2.020 -27.329 1.00 92.81 653 LEU A O 1
ATOM 5282 N N . MET A 1 654 ? 31.552 -2.360 -26.219 1.00 92.81 654 MET A N 1
ATOM 5283 C CA . MET A 1 654 ? 31.209 -3.658 -26.822 1.00 92.81 654 MET A CA 1
ATOM 5284 C C . MET A 1 654 ? 30.738 -3.500 -28.272 1.00 92.81 654 MET A C 1
ATOM 5286 O O . MET A 1 654 ? 30.204 -2.453 -28.650 1.00 92.81 654 MET A O 1
ATOM 5290 N N . ASP A 1 655 ? 30.865 -4.567 -29.059 1.00 93.94 655 ASP A N 1
ATOM 5291 C CA . ASP A 1 655 ? 30.245 -4.653 -30.383 1.00 93.94 655 ASP A CA 1
ATOM 5292 C C . ASP A 1 655 ? 28.762 -5.041 -30.258 1.00 93.94 655 ASP A C 1
ATOM 5294 O O . ASP A 1 655 ? 28.380 -5.845 -29.403 1.00 93.94 655 ASP A O 1
ATOM 5298 N N . VAL A 1 656 ? 27.906 -4.505 -31.134 1.00 95.00 656 VAL A N 1
ATOM 5299 C CA . VAL A 1 656 ? 26.495 -4.913 -31.227 1.00 95.00 656 VAL A CA 1
ATOM 5300 C C . VAL A 1 656 ? 26.264 -5.660 -32.531 1.00 95.00 656 VAL A C 1
ATOM 5302 O O . VAL A 1 656 ? 26.325 -5.097 -33.622 1.00 95.00 656 VAL A O 1
ATOM 5305 N N . LEU A 1 657 ? 25.922 -6.942 -32.426 1.00 94.38 657 LEU A N 1
ATOM 5306 C CA . LEU A 1 657 ? 25.475 -7.722 -33.570 1.00 94.38 657 LEU A CA 1
ATOM 5307 C C . LEU A 1 657 ? 23.999 -7.421 -33.843 1.00 94.38 657 LEU A C 1
ATOM 5309 O O . LEU A 1 657 ? 23.115 -7.928 -33.153 1.00 94.38 657 LEU A O 1
ATOM 5313 N N . PHE A 1 658 ? 23.725 -6.639 -34.885 1.00 93.56 658 PHE A N 1
ATOM 5314 C CA . PHE A 1 658 ? 22.371 -6.371 -35.369 1.00 93.56 658 PHE A CA 1
ATOM 5315 C C . PHE A 1 658 ? 22.192 -6.837 -36.816 1.00 93.56 658 PHE A C 1
ATOM 5317 O O . PHE A 1 658 ? 23.141 -6.931 -37.596 1.00 93.56 658 PHE A O 1
ATOM 5324 N N . ARG A 1 659 ? 20.944 -7.133 -37.185 1.00 83.12 659 ARG A N 1
ATOM 5325 C CA . ARG A 1 659 ? 20.537 -7.372 -38.575 1.00 83.12 659 ARG A CA 1
ATOM 5326 C C . ARG A 1 659 ? 19.194 -6.687 -38.833 1.00 83.12 659 ARG A C 1
ATOM 5328 O O . ARG A 1 659 ? 18.329 -6.757 -37.953 1.00 83.12 659 ARG A O 1
ATOM 5335 N N . PRO A 1 660 ? 18.998 -6.043 -39.997 1.00 67.31 660 PRO A N 1
ATOM 5336 C CA . PRO A 1 660 ? 17.675 -5.623 -40.446 1.00 67.31 660 PRO A CA 1
ATOM 5337 C C . PRO A 1 660 ? 16.843 -6.881 -40.701 1.00 67.31 660 PRO A C 1
ATOM 5339 O O . PRO A 1 660 ? 17.002 -7.529 -41.727 1.00 67.31 660 PRO A O 1
ATOM 5342 N N . TYR A 1 661 ? 16.042 -7.292 -39.719 1.00 64.06 661 TYR A N 1
ATOM 5343 C CA . TYR A 1 661 ? 15.342 -8.577 -39.771 1.00 64.06 661 TYR A CA 1
ATOM 5344 C C . TYR A 1 661 ? 13.931 -8.469 -40.345 1.00 64.06 661 TYR A C 1
ATOM 5346 O O . TYR A 1 661 ? 13.473 -9.365 -41.040 1.00 64.06 661 TYR A O 1
ATOM 5354 N N . LEU A 1 662 ? 13.231 -7.372 -40.058 1.00 64.19 662 LEU A N 1
ATOM 5355 C CA . LEU A 1 662 ? 11.811 -7.242 -40.360 1.00 64.19 662 LEU A CA 1
ATOM 5356 C C . LEU A 1 662 ? 11.597 -6.108 -41.371 1.00 64.19 662 LEU A C 1
ATOM 5358 O O . LEU A 1 662 ? 11.794 -4.937 -41.054 1.00 64.19 662 LEU A O 1
ATOM 5362 N N . GLY A 1 663 ? 11.213 -6.458 -42.604 1.00 63.47 663 GLY A N 1
ATOM 5363 C CA . GLY A 1 663 ? 10.803 -5.487 -43.631 1.00 63.47 663 GLY A CA 1
ATOM 5364 C C . GLY A 1 663 ? 9.432 -4.860 -43.344 1.00 63.47 663 GLY A C 1
ATOM 5365 O O . GLY A 1 663 ? 9.096 -3.807 -43.884 1.00 63.47 663 GLY A O 1
ATOM 5366 N N . SER A 1 664 ? 8.649 -5.485 -42.462 1.00 69.38 664 SER A N 1
ATOM 5367 C CA . SER A 1 664 ? 7.369 -4.992 -41.959 1.00 69.38 664 SER A CA 1
ATOM 5368 C C . SER A 1 664 ? 7.217 -5.304 -40.466 1.00 69.38 664 SER A C 1
ATOM 5370 O O . SER A 1 664 ? 7.957 -6.111 -39.917 1.00 69.38 664 SER A O 1
ATOM 5372 N N . ARG A 1 665 ? 6.224 -4.719 -39.784 1.00 73.81 665 ARG A N 1
ATOM 5373 C CA . ARG A 1 665 ? 5.917 -5.063 -38.378 1.00 73.81 665 ARG A CA 1
ATOM 5374 C C . ARG A 1 665 ? 5.421 -6.506 -38.185 1.00 73.81 665 ARG A C 1
ATOM 5376 O O . ARG A 1 665 ? 5.156 -6.904 -37.054 1.00 73.81 665 ARG A O 1
ATOM 5383 N N . ASN A 1 666 ? 5.198 -7.263 -39.259 1.00 67.88 666 ASN A N 1
ATOM 5384 C CA . ASN A 1 666 ? 4.541 -8.556 -39.187 1.00 67.88 666 ASN A CA 1
ATOM 5385 C C . ASN A 1 666 ? 5.557 -9.685 -38.966 1.00 67.88 666 ASN A C 1
ATOM 5387 O O . ASN A 1 666 ? 6.366 -9.993 -39.837 1.00 67.88 666 ASN A O 1
ATOM 5391 N N . PHE A 1 667 ? 5.471 -10.361 -37.818 1.00 64.44 667 PHE A N 1
ATOM 5392 C CA . PHE A 1 667 ? 6.333 -11.503 -37.498 1.00 64.44 667 PHE A CA 1
ATOM 5393 C C . PHE A 1 667 ? 6.135 -12.699 -38.440 1.00 64.44 667 PHE A C 1
ATOM 5395 O O . PHE A 1 667 ? 6.951 -13.613 -38.430 1.00 64.44 667 PHE A O 1
ATOM 5402 N N . SER A 1 668 ? 5.100 -12.724 -39.285 1.00 66.06 668 SER A N 1
ATOM 5403 C CA . SER A 1 668 ? 4.982 -13.748 -40.332 1.00 66.06 668 SER A CA 1
ATOM 5404 C C . SER A 1 668 ? 6.122 -13.707 -41.352 1.00 66.06 668 SER A C 1
ATOM 5406 O O . SER A 1 668 ? 6.407 -14.732 -41.967 1.00 66.06 668 SER A O 1
ATOM 5408 N N . ASP A 1 669 ? 6.800 -12.563 -41.501 1.00 63.34 669 ASP A N 1
ATOM 5409 C CA . ASP A 1 669 ? 7.956 -12.418 -42.396 1.00 63.34 669 ASP A CA 1
ATOM 5410 C C . ASP A 1 669 ? 9.122 -13.333 -41.965 1.00 63.34 669 ASP A C 1
ATOM 5412 O O . ASP A 1 669 ? 9.967 -13.694 -42.777 1.00 63.34 669 ASP A O 1
ATOM 5416 N N . THR A 1 670 ? 9.109 -13.804 -40.711 1.00 59.88 670 THR A N 1
ATOM 5417 C CA . THR A 1 670 ? 10.115 -14.707 -40.132 1.00 59.88 670 THR A CA 1
ATOM 5418 C C . THR A 1 670 ? 9.988 -16.168 -40.559 1.00 59.88 670 THR A C 1
ATOM 5420 O O . THR A 1 670 ? 10.951 -16.920 -40.444 1.00 59.88 670 THR A O 1
ATOM 5423 N N . GLN A 1 671 ? 8.820 -16.605 -41.048 1.00 56.78 671 GLN A N 1
ATOM 5424 C CA . GLN A 1 671 ? 8.601 -18.017 -41.393 1.00 56.78 671 GLN A CA 1
ATOM 5425 C C . GLN A 1 671 ? 9.201 -18.418 -42.747 1.00 56.78 671 GLN A C 1
ATOM 5427 O O . GLN A 1 671 ? 9.264 -19.608 -43.049 1.00 56.78 671 GLN A O 1
ATOM 5432 N N . ASN A 1 672 ? 9.629 -17.447 -43.558 1.00 54.22 672 ASN A N 1
ATOM 5433 C CA . ASN A 1 672 ? 10.038 -17.677 -44.944 1.00 54.22 672 ASN A CA 1
ATOM 5434 C C . ASN A 1 672 ? 11.549 -17.569 -45.187 1.00 54.22 672 ASN A C 1
ATOM 5436 O O . ASN A 1 672 ? 11.971 -17.718 -46.333 1.00 54.22 672 ASN A O 1
ATOM 5440 N N . GLU A 1 673 ? 12.366 -17.342 -44.157 1.00 51.28 673 GLU A N 1
ATOM 5441 C CA . GLU A 1 673 ? 13.819 -17.269 -44.324 1.00 51.28 673 GLU A CA 1
ATOM 5442 C C . GLU A 1 673 ? 14.519 -18.475 -43.689 1.00 51.28 673 GLU A C 1
ATOM 5444 O O . GLU A 1 673 ? 14.367 -18.762 -42.501 1.00 51.28 673 GLU A O 1
ATOM 5449 N N . GLU A 1 674 ? 15.287 -19.205 -44.508 1.00 47.22 674 GLU A N 1
ATOM 5450 C CA . GLU A 1 674 ? 16.196 -20.241 -44.022 1.00 47.22 674 GLU A CA 1
ATOM 5451 C C . GLU A 1 674 ? 17.197 -19.620 -43.033 1.00 47.22 674 GLU A C 1
ATOM 5453 O O . GLU A 1 674 ? 17.694 -18.515 -43.281 1.00 47.22 674 GLU A O 1
ATOM 5458 N N . PRO A 1 675 ? 17.542 -20.306 -41.925 1.00 44.78 675 PRO A N 1
ATOM 5459 C CA . PRO A 1 675 ? 18.608 -19.839 -41.054 1.00 44.78 675 PRO A CA 1
ATOM 5460 C C . PRO A 1 675 ? 19.864 -19.640 -41.910 1.00 44.78 675 PRO A C 1
ATOM 5462 O O . PRO A 1 675 ? 20.242 -20.550 -42.653 1.00 44.78 675 PRO A O 1
ATOM 5465 N N . PRO A 1 676 ? 20.523 -18.475 -41.843 1.00 48.84 676 PRO A N 1
ATOM 5466 C CA . PRO A 1 676 ? 21.689 -18.238 -42.664 1.00 48.84 676 PRO A CA 1
ATOM 5467 C C . PRO A 1 676 ? 22.760 -19.235 -42.243 1.00 48.84 676 PRO A C 1
ATOM 5469 O O . PRO A 1 676 ? 23.292 -19.162 -41.132 1.00 48.84 676 PRO A O 1
ATOM 5472 N N . PHE A 1 677 ? 23.096 -20.157 -43.144 1.00 40.91 677 PHE A N 1
ATOM 5473 C CA . PHE A 1 677 ? 24.383 -20.822 -43.096 1.00 40.91 677 PHE A CA 1
ATOM 5474 C C . PHE A 1 677 ? 25.424 -19.713 -42.981 1.00 40.91 677 PHE A C 1
ATOM 5476 O O . PHE A 1 677 ? 25.518 -18.839 -43.846 1.00 40.91 677 PHE A O 1
ATOM 5483 N N . ILE A 1 678 ? 26.175 -19.710 -41.883 1.00 36.84 678 ILE A N 1
ATOM 5484 C CA . ILE A 1 678 ? 27.370 -18.889 -41.776 1.00 36.84 678 ILE A CA 1
ATOM 5485 C C . ILE A 1 678 ? 28.304 -19.402 -42.874 1.00 36.84 678 ILE A C 1
ATOM 5487 O O . ILE A 1 678 ? 29.017 -20.386 -42.694 1.00 36.84 678 ILE A O 1
ATOM 5491 N N . SER A 1 679 ? 28.283 -18.759 -44.039 1.00 38.03 679 SER A N 1
ATOM 5492 C CA . SER A 1 679 ? 29.382 -18.854 -44.984 1.00 38.03 679 SER A CA 1
ATOM 5493 C C . SER A 1 679 ? 30.539 -18.102 -44.346 1.00 38.03 679 SER A C 1
ATOM 5495 O O . SER A 1 679 ? 30.673 -16.890 -44.510 1.00 38.03 679 SER A O 1
ATOM 5497 N N . ILE A 1 680 ? 31.356 -18.819 -43.574 1.00 40.44 680 ILE A N 1
ATOM 5498 C CA . ILE A 1 680 ? 32.688 -18.356 -43.201 1.00 40.44 680 ILE A CA 1
ATOM 5499 C C . ILE A 1 680 ? 33.503 -18.346 -44.499 1.00 40.44 680 ILE A C 1
ATOM 5501 O O . ILE A 1 680 ? 34.259 -19.266 -44.785 1.00 40.44 680 ILE A O 1
ATOM 5505 N N . THR A 1 681 ? 33.351 -17.305 -45.313 1.00 41.28 681 THR A N 1
ATOM 5506 C CA . THR A 1 681 ? 34.403 -16.883 -46.240 1.00 41.28 681 THR A CA 1
ATOM 5507 C C . THR A 1 681 ? 35.382 -16.034 -45.445 1.00 41.28 681 THR A C 1
ATOM 5509 O O . THR A 1 681 ? 35.494 -14.828 -45.640 1.00 41.28 681 THR A O 1
ATOM 5512 N N . GLY A 1 682 ? 36.031 -16.671 -44.473 1.00 37.56 682 GLY A N 1
ATOM 5513 C CA . GLY A 1 682 ? 37.355 -16.258 -44.055 1.00 37.56 682 GLY A CA 1
ATOM 5514 C C . GLY A 1 682 ? 38.317 -16.925 -45.022 1.00 37.56 682 GLY A C 1
ATOM 5515 O O . GLY A 1 682 ? 38.272 -18.147 -45.174 1.00 37.56 682 GLY A O 1
ATOM 5516 N N . ASP A 1 683 ? 39.155 -16.137 -45.690 1.00 42.78 683 ASP A N 1
ATOM 5517 C CA . ASP A 1 683 ? 40.376 -16.680 -46.264 1.00 42.78 683 ASP A CA 1
ATOM 5518 C C . ASP A 1 683 ? 41.081 -17.468 -45.158 1.00 42.78 683 ASP A C 1
ATOM 5520 O O . ASP A 1 683 ? 41.474 -16.920 -44.125 1.00 42.78 683 ASP A O 1
ATOM 5524 N N . VAL A 1 684 ? 41.192 -18.780 -45.358 1.00 39.34 684 VAL A N 1
ATOM 5525 C CA . VAL A 1 684 ? 42.067 -19.631 -44.562 1.00 39.34 684 VAL A CA 1
ATOM 5526 C C . VAL A 1 684 ? 43.485 -19.207 -44.923 1.00 39.34 684 VAL A C 1
ATOM 5528 O O . VAL A 1 684 ? 44.095 -19.734 -45.853 1.00 39.34 684 VAL A O 1
ATOM 5531 N N . GLY A 1 685 ? 43.986 -18.197 -44.215 1.00 33.19 685 GLY A N 1
ATOM 5532 C CA . GLY A 1 685 ? 45.394 -17.849 -44.204 1.00 33.19 685 GLY A CA 1
ATOM 5533 C C . GLY A 1 685 ? 46.179 -19.046 -43.687 1.00 33.19 685 GLY A C 1
ATOM 5534 O O . GLY A 1 685 ? 46.137 -19.375 -42.503 1.00 33.19 685 GLY A O 1
ATOM 5535 N N . VAL A 1 686 ? 46.864 -19.728 -44.600 1.00 39.88 686 VAL A N 1
ATOM 5536 C CA . VAL A 1 686 ? 48.025 -20.542 -44.261 1.00 39.88 686 VAL A CA 1
ATOM 5537 C C . VAL A 1 686 ? 49.201 -19.570 -44.125 1.00 39.88 686 VAL A C 1
ATOM 5539 O O . VAL A 1 686 ? 49.544 -18.903 -45.101 1.00 39.88 686 VAL A O 1
ATOM 5542 N N . VAL A 1 687 ? 49.812 -19.587 -42.932 1.00 35.41 687 VAL A N 1
ATOM 5543 C CA . VAL A 1 687 ? 50.924 -18.766 -42.391 1.00 35.41 687 VAL A CA 1
ATOM 5544 C C . VAL A 1 687 ? 50.512 -17.456 -41.729 1.00 35.41 687 VAL A C 1
ATOM 5546 O O . VAL A 1 687 ? 50.092 -16.518 -42.439 1.00 35.41 687 VAL A O 1
#

Foldseek 3Di:
DDDDDDPDDDAPDDPDADDQDAAEQDADEPQDPDQDEREDAYQDAEHEAEQYEFENHQAHEAYEYDPNRHYPEYHYAAYHYDDDHPAQNEHAAYDADYAEYEPEHYHQVDQDPVVSVRSYCACFNAVRHHHYDYDGHDDDPVPPDDDPPDQDFDWDQPDPAQETETDGEADDLPEDEDDAPHEYERSTAYEYDLNYHYEAENYEYEYEANHEYEHNYEEEYELYEHEYHPAAYAEYEYEHAEYEAYNYEYERHAEHYEYEEDHHYHYAEYEYYNYNEDYEYEDYEAEAEAEHAQYAYEYEDAEHEYEYAAYQEYEYAYQHQEDEYQHQEYYAYEYDDDPHENEEYEYQAHNYQYDHPDDAHAYEHHQPHHPHYAEYEYENHEANAAEHAEYEYEHQYQEYEYAHYEYDHALHDYEHEHENEDDPPDPDQRAHEYEYEHYEADAHAEAYEHEHDYPDQRHAPQEYYAEHYEQYYHPPYDDDENYHYAAARHDARYAYAHEHYEHELAEPENEAAYEHYQEHHAYNYEHYNYELHYEYHYEYLRYDAEYEQYEYEQYEYPPEVYYAEYDDQNYAAHHAAHYEHAQYAEHHYEYAYLSYEAAHYEAHHPRYQAPEEYDFDLVCLAGERENEHYAHVDQPPVVNVRRYHACVPPSRGHHYDYHNHDPDNDCVSVVPDDDDDPPPPPPPDDD

Secondary structure (DSSP, 8-state):
-------SS------SS-----EES-EEE---SSS--EEE---SSEEEEES-EEES-SSSEEEEE-SS--BSEEEEESPEEPS--SS-SEEEEESS-B--EE-TT-B-S---HHHHHHTEE-TTT-TTBPPEE-PPP---GGGTTS-------EEEE-SSSSEEEEEEEE--SSPEEPPTT-EEEESS-EEE-TT-EEEEES-EEEEPTT-EEEESSEEEEES-EEEESSS-B-EEEE-SS-EEEESEEEEEEEEEEEE-SS--EEES-EEEEEEEEEEEE-S--SEEEEEEES-EEEE-SS--EEEESS-SEEEEEEE-SEEEESSSEEEEEEE-S-SS---EEEEEE-S-B----STT--EEEEEES-TT--EEEEES-EEE-SS-S-EEEEE--SEEEEES-EEE--SS-EEEEEEEPPPTT--S--EEEEEEES-EEEEETT-EEEEEEESSTT-EEEEEEEES-EEEE-TT-S---SSEEEETT--S--EEEEES-EEES-BB-SEEEEE--SEEEEES-EEES-BS-EEEEE--TT-EEEEES-EEES-EESS-SEEE----TTSPPEEEES-EEES-EEEEEEE--SSEEEES-EEE-TTEEEEEEEPP-GGGTT-EEEEEEEB-S---HHHHHHTEESTTT-TTSPEEEEEE--SSS-GGGGGG---------------

Solvent-accessible surface area (backbone atoms only — not comparable to full-atom values): 33667 Å² total; per-residue (Å²): 140,77,79,74,86,77,95,64,104,63,72,74,77,59,93,62,91,84,74,87,67,73,46,68,72,42,62,51,68,48,90,42,103,46,78,61,28,55,48,48,51,60,75,58,53,60,48,44,45,30,47,27,39,42,41,60,24,42,20,51,37,30,37,47,42,71,74,88,40,52,35,70,39,40,38,37,31,50,32,40,44,55,97,66,58,90,45,47,39,32,40,38,47,52,74,71,68,57,54,51,30,35,50,27,40,38,45,69,82,63,84,54,67,68,64,50,51,70,33,38,39,20,21,48,66,27,49,65,23,40,42,63,46,70,50,83,54,96,71,65,92,86,68,84,81,83,80,86,82,65,84,58,62,45,78,46,70,78,57,100,56,66,34,28,42,42,43,44,45,39,76,39,74,64,69,46,73,53,66,60,81,24,39,34,39,26,80,27,18,37,36,30,33,68,56,12,30,39,39,42,38,38,28,38,37,38,22,34,59,42,19,30,40,38,27,35,7,32,40,38,38,29,56,22,37,41,30,30,67,88,38,48,11,46,28,36,39,36,33,44,60,25,40,39,32,32,56,25,36,41,32,32,22,44,28,49,36,36,37,51,39,84,43,56,41,41,34,40,16,42,36,42,35,61,56,74,31,42,38,36,38,41,66,36,92,47,74,50,55,43,40,32,44,68,17,57,40,38,42,76,49,85,50,44,32,38,39,41,45,38,41,41,29,42,36,45,35,28,55,16,55,32,48,38,35,67,41,32,42,60,38,40,40,42,48,60,88,57,95,70,52,41,49,39,38,39,40,34,39,32,62,28,40,38,52,38,67,64,97,75,27,36,41,30,43,36,40,45,77,45,92,58,35,55,32,37,41,40,33,61,21,30,47,34,27,60,52,27,53,25,48,32,45,31,39,53,47,29,28,38,39,42,31,48,27,39,41,36,43,18,68,36,34,37,32,44,31,41,38,41,60,77,59,94,86,63,92,69,78,53,63,20,40,38,40,39,29,51,27,38,41,38,34,33,30,27,24,32,33,43,37,49,44,65,83,54,99,61,63,43,61,43,32,40,38,39,33,47,29,38,40,37,50,31,95,87,48,94,59,41,25,51,29,31,38,49,28,87,77,50,68,65,71,22,40,36,40,40,31,47,27,40,38,34,52,20,60,38,25,37,34,31,43,36,28,33,45,14,32,42,38,42,32,49,27,38,41,32,50,18,25,20,34,32,36,38,47,42,77,40,73,63,27,40,36,40,40,30,48,26,40,38,34,49,25,35,17,86,78,15,29,34,32,38,64,34,79,51,81,78,26,49,58,35,39,39,33,48,28,38,38,34,59,26,29,36,27,38,34,31,37,45,42,51,46,35,41,37,32,53,26,39,41,43,34,86,76,25,61,20,61,36,34,63,46,82,41,76,91,43,40,85,36,62,26,45,41,35,55,24,30,62,81,53,72,53,63,68,63,54,51,68,25,42,45,30,29,92,80,40,75,54,23,37,42,68,49,65,46,73,58,39,98,53,96,55,72,72,69,63,78,78,59,75,80,77,74,81,76,76,82,61,82,82,74,82,128

Organism: Mytilus edulis (NCBI:txid6550)